Protein 4OUH (pdb70)

Radius of gyration: 27.99 Å; Cα contacts (8 Å, |Δi|>4): 1128; chains: 4; bounding box: 72×66×80 Å

Organism: Homo sapiens (NCBI:txid9606)

GO terms:
  GO:0048471 perinuclear region of cytoplasm (C, IDA)
  GO:0042803 protein homodimerization activity (F, IPI)
  GO:0046982 protein heterodimerization activity (F, IPI)
  GO:0070628 proteasome binding (F, IDA)
  GO:0005783 endoplasmic reticulum (C, IDA)
  GO:0005829 cytosol (C, IDA)
  GO:1901799 negative regulation of proteasomal protein catabolic process (P, IDA)
  GO:0006511 ubiquitin-dependent protein catabolic process (P, IDA)
  GO:0005829 cytosol (C, TAS)
  GO:0005515 protein binding (F, IPI)
  GO:0016020 membrane (C, HDA)

Sequence (591 aa):
SSPMAGLEVLFASAAPAITCRQDALVCFLHWEVVTHGYCGLGVGDQPGPNDKKSELLPAGWNNNKDLYVLRYEYKDGSRKLLVKAITVESSMILNVLEQVADLTLNLDDYIDAEHLGDFHRTYKNSEELRSRIVSGIITPIHEQWEKANSSPMAGLEVLFASAAPAITCRQDALVCFLHWEVVTHGYCGLGVGDQPGPNDKKSELLPAGWNNNKDLYVLRYEYKDGSRKLLVKAITVESSMILNVLEVADLTLNLDDYIDAEHLGDFHRTYKNSEELRSRIVSGIITPIHEQWEKANSSPMAGLEVLFASAAPAITCRQDALVCFLHWEVVTHGYCGLGVGDQPGPNDKKSELLPAGWNNNKDLYVLRYEYKDGSRKLLVKAITVESSMILNVLEVADLTLNLDDYIDAEHLGDFHRTYKNSEELRSRIVSGIITPIHEQWEKASPMAGLEVLFASAAPAITCRQDALVCFLHWEVVTHGYCGLGVGDQPGPNDKKSELLPAGWNNNKDLYVLRYEYKDGSRKLLVKAITVESSMILNVLEQVADLTLNLDDYIDAEHLGDFHRTYKNSEELRSRIVSGIITPIHEQWEKA

Structure (mmCIF, N/CA/C/O backbone):
data_4OUH
#
_entry.id   4OUH
#
_cell.length_a   58.830
_cell.length_b   97.670
_cell.length_c   108.220
_cell.angle_alpha   90.000
_cell.angle_beta   90.000
_cell.angle_gamma   90.000
#
_symmetry.space_group_name_H-M   'P 21 21 21'
#
loop_
_entity.id
_entity.type
_entity.pdbx_description
1 polymer 'Proteasome inhibitor PI31 subunit'
2 water water
#
loop_
_atom_site.group_PDB
_atom_site.id
_atom_site.type_symbol
_atom_site.label_atom_id
_atom_site.label_alt_id
_atom_site.label_comp_id
_atom_site.label_asym_id
_atom_site.label_entity_id
_atom_site.label_seq_id
_atom_site.pdbx_PDB_ins_code
_atom_site.Cartn_x
_atom_site.Cartn_y
_atom_site.Cartn_z
_atom_site.occupancy
_atom_site.B_iso_or_equiv
_atom_site.auth_seq_id
_atom_site.auth_comp_id
_atom_site.auth_asym_id
_atom_site.auth_atom_id
_atom_site.pdbx_PDB_model_num
ATOM 1 N N . SER A 1 3 ? 8.479 -5.916 113.221 1.00 51.17 -2 SER A N 1
ATOM 2 C CA . SER A 1 3 ? 7.137 -5.924 113.781 1.00 53.85 -2 SER A CA 1
ATOM 3 C C . SER A 1 3 ? 6.342 -4.783 113.189 1.00 46.04 -2 SER A C 1
ATOM 4 O O . SER A 1 3 ? 5.349 -4.998 112.500 1.00 47.41 -2 SER A O 1
ATOM 7 N N . SER A 1 4 ? 6.782 -3.565 113.483 1.00 39.67 -1 SER A N 1
ATOM 8 C CA . SER A 1 4 ? 6.057 -2.387 113.052 1.00 35.17 -1 SER A CA 1
ATOM 9 C C . SER A 1 4 ? 6.221 -2.245 111.547 1.00 30.73 -1 SER A C 1
ATOM 10 O O . SER A 1 4 ? 7.211 -2.705 110.991 1.00 22.68 -1 SER A O 1
ATOM 13 N N . PRO A 1 5 ? 5.244 -1.627 110.871 1.00 32.92 0 PRO A N 1
ATOM 14 C CA . PRO A 1 5 ? 5.440 -1.476 109.427 1.00 26.78 0 PRO A CA 1
ATOM 15 C C . PRO A 1 5 ? 6.269 -0.261 109.060 1.00 25.73 0 PRO A C 1
ATOM 16 O O . PRO A 1 5 ? 7.042 0.278 109.867 1.00 49.27 0 PRO A O 1
ATOM 20 N N . MET A 1 6 ? 6.149 0.105 107.792 1.00 20.20 1 MET A N 1
ATOM 21 C CA . MET A 1 6 ? 6.648 1.369 107.308 1.00 20.85 1 MET A CA 1
ATOM 22 C C . MET A 1 6 ? 5.489 2.187 106.753 1.00 19.04 1 MET A C 1
ATOM 23 O O . MET A 1 6 ? 5.688 3.107 105.958 1.00 15.45 1 MET A O 1
ATOM 28 N N . ALA A 1 7 ? 4.280 1.842 107.197 1.00 20.45 2 ALA A N 1
ATOM 29 C CA . ALA A 1 7 ? 3.089 2.611 106.877 1.00 13.66 2 ALA A CA 1
ATOM 30 C C . ALA A 1 7 ? 3.317 4.044 107.312 1.00 7.66 2 ALA A C 1
ATOM 31 O O . ALA A 1 7 ? 3.621 4.315 108.480 1.00 10.76 2 ALA A O 1
ATOM 33 N N . GLY A 1 8 ? 3.189 4.956 106.358 1.00 10.42 3 GLY A N 1
ATOM 34 C CA . GLY A 1 8 ? 3.452 6.356 106.608 1.00 10.25 3 GLY A CA 1
ATOM 35 C C . GLY A 1 8 ? 4.626 6.862 105.793 1.00 11.08 3 GLY A C 1
ATOM 36 O O . GLY A 1 8 ? 4.776 8.068 105.613 1.00 13.07 3 GLY A O 1
ATOM 37 N N . LEU A 1 9 ? 5.462 5.948 105.303 1.00 12.05 4 LEU A N 1
ATOM 38 C CA . LEU A 1 9 ? 6.624 6.345 104.503 1.00 13.42 4 LEU A CA 1
ATOM 39 C C . LEU A 1 9 ? 6.190 7.127 103.269 1.00 10.51 4 LEU A C 1
ATOM 40 O O . LEU A 1 9 ? 6.789 8.149 102.928 1.00 7.91 4 LEU A O 1
ATOM 45 N N . GLU A 1 10 ? 5.137 6.657 102.608 1.00 7.02 5 GLU A N 1
ATOM 46 C CA . GLU A 1 10 ? 4.643 7.337 101.415 1.00 9.97 5 GLU A CA 1
ATOM 47 C C . GLU A 1 10 ? 4.170 8.750 101.739 1.00 7.11 5 GLU A C 1
ATOM 48 O O . GLU A 1 10 ? 4.388 9.685 100.966 1.00 8.61 5 GLU A O 1
ATOM 54 N N . VAL A 1 11 ? 3.514 8.897 102.885 1.00 11.21 6 VAL A N 1
ATOM 55 C CA . VAL A 1 11 ? 3.008 10.193 103.317 1.00 11.33 6 VAL A CA 1
ATOM 56 C C . VAL A 1 11 ? 4.171 11.100 103.705 1.00 7.60 6 VAL A C 1
ATOM 57 O O . VAL A 1 11 ? 4.196 12.281 103.348 1.00 8.58 6 VAL A O 1
ATOM 61 N N . LEU A 1 12 ? 5.132 10.538 104.433 1.00 10.93 7 LEU A N 1
ATOM 62 C CA . LEU A 1 12 ? 6.340 11.270 104.809 1.00 10.08 7 LEU A CA 1
ATOM 63 C C . LEU A 1 12 ? 7.073 11.770 103.569 1.00 12.81 7 LEU A C 1
ATOM 64 O O . LEU A 1 12 ? 7.429 12.946 103.480 1.00 15.69 7 LEU A O 1
ATOM 69 N N . PHE A 1 13 ? 7.288 10.867 102.615 1.00 15.06 8 PHE A N 1
ATOM 70 C CA . PHE A 1 13 ? 8.011 11.186 101.386 1.00 14.84 8 PHE A CA 1
ATOM 71 C C . PHE A 1 13 ? 7.330 12.322 100.629 1.00 18.21 8 PHE A C 1
ATOM 72 O O . PHE A 1 13 ? 7.992 13.233 100.124 1.00 12.97 8 PHE A O 1
ATOM 80 N N . ALA A 1 14 ? 6.004 12.267 100.558 1.00 9.83 9 ALA A N 1
ATOM 81 C CA . ALA A 1 14 ? 5.234 13.334 99.932 1.00 16.72 9 ALA A CA 1
ATOM 82 C C . ALA A 1 14 ? 5.415 14.639 100.703 1.00 14.47 9 ALA A C 1
ATOM 83 O O . ALA A 1 14 ? 5.561 15.707 100.108 1.00 15.85 9 ALA A O 1
ATOM 85 N N . SER A 1 15 ? 5.423 14.545 102.031 1.00 17.07 10 SER A N 1
ATOM 86 C CA . SER A 1 15 ? 5.558 15.724 102.886 1.00 24.60 10 SER A CA 1
ATOM 87 C C . SER A 1 15 ? 6.922 16.389 102.734 1.00 22.25 10 SER A C 1
ATOM 88 O O . SER A 1 15 ? 7.089 17.563 103.070 1.00 25.79 10 SER A O 1
ATOM 91 N N . ALA A 1 16 ? 7.895 15.638 102.225 1.00 19.16 11 ALA A N 1
ATOM 92 C CA . ALA A 1 16 ? 9.273 16.117 102.160 1.00 28.06 11 ALA A CA 1
ATOM 93 C C . ALA A 1 16 ? 9.849 16.147 100.743 1.00 27.84 11 ALA A C 1
ATOM 94 O O . ALA A 1 16 ? 11.027 16.451 100.559 1.00 23.41 11 ALA A O 1
ATOM 96 N N . ALA A 1 17 ? 9.020 15.834 99.751 1.00 25.22 12 ALA A N 1
ATOM 97 C CA . ALA A 1 17 ? 9.456 15.788 98.352 1.00 22.31 12 ALA A CA 1
ATOM 98 C C . ALA A 1 17 ? 10.261 17.005 97.845 1.00 22.97 12 ALA A C 1
ATOM 99 O O . ALA A 1 17 ? 11.261 16.822 97.151 1.00 21.32 12 ALA A O 1
ATOM 101 N N . PRO A 1 18 ? 9.832 18.242 98.175 1.00 17.84 13 PRO A N 1
ATOM 102 C CA . PRO A 1 18 ? 10.652 19.387 97.750 1.00 21.53 13 PRO A CA 1
ATOM 103 C C . PRO A 1 18 ? 12.035 19.398 98.402 1.00 20.67 13 PRO A C 1
ATOM 104 O O . PRO A 1 18 ? 12.995 19.882 97.805 1.00 29.42 13 PRO A O 1
ATOM 108 N N . ALA A 1 19 ? 12.127 18.870 99.618 1.00 16.08 14 ALA A N 1
ATOM 109 C CA . ALA A 1 19 ? 13.393 18.815 100.343 1.00 19.73 14 ALA A CA 1
ATOM 110 C C . ALA A 1 19 ? 14.326 17.734 99.800 1.00 20.53 14 ALA A C 1
ATOM 111 O O . ALA A 1 19 ? 15.534 17.762 100.047 1.00 26.21 14 ALA A O 1
ATOM 113 N N . ILE A 1 20 ? 13.760 16.780 99.066 1.00 16.15 15 ILE A N 1
ATOM 114 C CA . ILE A 1 20 ? 14.531 15.654 98.541 1.00 14.18 15 ILE A CA 1
ATOM 115 C C . ILE A 1 20 ? 15.106 15.954 97.155 1.00 20.05 15 ILE A C 1
ATOM 116 O O . ILE A 1 20 ? 14.403 15.886 96.147 1.00 24.15 15 ILE A O 1
ATOM 121 N N . THR A 1 21 ? 16.395 16.288 97.120 1.00 14.85 16 THR A N 1
ATOM 122 C CA . THR A 1 21 ? 17.047 16.723 95.887 1.00 17.80 16 THR A CA 1
ATOM 123 C C . THR A 1 21 ? 18.202 15.806 95.487 1.00 22.72 16 THR A C 1
ATOM 124 O O . THR A 1 21 ? 18.757 15.929 94.394 1.00 20.43 16 THR A O 1
ATOM 128 N N . CYS A 1 22 ? 18.567 14.889 96.375 1.00 14.49 17 CYS A N 1
ATOM 129 C CA . CYS A 1 22 ? 19.623 13.931 96.067 1.00 14.80 17 CYS A CA 1
ATOM 130 C C . CYS A 1 22 ? 19.331 12.577 96.700 1.00 15.16 17 CYS A C 1
ATOM 131 O O . CYS A 1 22 ? 18.409 12.446 97.508 1.00 11.07 17 CYS A O 1
ATOM 134 N N . ARG A 1 23 ? 20.119 11.573 96.323 1.00 10.21 18 ARG A N 1
ATOM 135 C CA . ARG A 1 23 ? 19.918 10.212 96.807 1.00 11.41 18 ARG A CA 1
ATOM 136 C C . ARG A 1 23 ? 20.021 10.134 98.325 1.00 10.21 18 ARG A C 1
ATOM 137 O O . ARG A 1 23 ? 19.279 9.388 98.962 1.00 7.94 18 ARG A O 1
ATOM 145 N N . GLN A 1 24 ? 20.944 10.906 98.898 1.00 10.74 19 GLN A N 1
ATOM 146 C CA . GLN A 1 24 ? 21.147 10.906 100.345 1.00 13.20 19 GLN A CA 1
ATOM 147 C C . GLN A 1 24 ? 19.889 11.353 101.090 1.00 5.75 19 GLN A C 1
ATOM 148 O O . GLN A 1 24 ? 19.548 10.794 102.135 1.00 9.70 19 GLN A O 1
ATOM 154 N N . ASP A 1 25 ? 19.212 12.367 100.553 1.00 11.84 20 ASP A N 1
ATOM 155 C CA . ASP A 1 25 ? 17.972 12.865 101.145 1.00 11.49 20 ASP A CA 1
ATOM 156 C C . ASP A 1 25 ? 16.927 11.756 101.217 1.00 5.86 20 ASP A C 1
ATOM 157 O O . ASP A 1 25 ? 16.220 11.610 102.215 1.00 7.30 20 ASP A O 1
ATOM 162 N N . ALA A 1 26 ? 16.833 10.975 100.146 1.00 6.92 21 ALA A N 1
ATOM 163 C CA . ALA A 1 26 ? 15.860 9.896 100.083 1.00 11.18 21 ALA A CA 1
ATOM 164 C C . ALA A 1 26 ? 16.202 8.782 101.067 1.00 9.17 21 ALA A C 1
ATOM 165 O O . ALA A 1 26 ? 15.313 8.198 101.683 1.00 8.77 21 ALA A O 1
ATOM 167 N N . LEU A 1 27 ? 17.491 8.484 101.216 1.00 7.09 22 LEU A N 1
ATOM 168 C CA . LEU A 1 27 ? 17.912 7.434 102.145 1.00 6.49 22 LEU A CA 1
ATOM 169 C C . LEU A 1 27 ? 17.657 7.853 103.595 1.00 8.84 22 LEU A C 1
ATOM 170 O O . LEU A 1 27 ? 17.177 7.057 104.408 1.00 9.93 22 LEU A O 1
ATOM 175 N N . VAL A 1 28 ? 17.969 9.108 103.910 1.00 7.85 23 VAL A N 1
ATOM 176 C CA . VAL A 1 28 ? 17.766 9.637 105.256 1.00 7.14 23 VAL A CA 1
ATOM 177 C C . VAL A 1 28 ? 16.278 9.719 105.594 1.00 7.82 23 VAL A C 1
ATOM 178 O O . VAL A 1 28 ? 15.872 9.476 106.731 1.00 8.99 23 VAL A O 1
ATOM 182 N N . CYS A 1 29 ? 15.467 10.047 104.595 1.00 7.72 24 CYS A N 1
ATOM 183 C CA . CYS A 1 29 ? 14.018 10.061 104.761 1.00 9.85 24 CYS A CA 1
ATOM 184 C C . CYS A 1 29 ? 13.519 8.672 105.161 1.00 12.82 24 CYS A C 1
ATOM 185 O O . CYS A 1 29 ? 12.697 8.530 106.068 1.00 10.99 24 CYS A O 1
ATOM 188 N N . PHE A 1 30 ? 14.032 7.652 104.479 1.00 6.05 25 PHE A N 1
ATOM 189 C CA . PHE A 1 30 ? 13.690 6.264 104.771 1.00 10.40 25 PHE A CA 1
ATOM 190 C C . PHE A 1 30 ? 14.130 5.911 106.188 1.00 5.68 25 PHE A C 1
ATOM 191 O O . PHE A 1 30 ? 13.376 5.303 106.951 1.00 10.03 25 PHE A O 1
ATOM 199 N N . LEU A 1 31 ? 15.354 6.298 106.533 1.00 6.76 26 LEU A N 1
ATOM 200 C CA . LEU A 1 31 ? 15.919 6.015 107.851 1.00 7.72 26 LEU A CA 1
ATOM 201 C C . LEU A 1 31 ? 15.106 6.679 108.959 1.00 10.17 26 LEU A C 1
ATOM 202 O O . LEU A 1 31 ? 14.838 6.075 110.002 1.00 11.51 26 LEU A O 1
ATOM 207 N N . HIS A 1 32 ? 14.725 7.931 108.725 1.00 7.19 27 HIS A N 1
ATOM 208 C CA . HIS A 1 32 ? 13.907 8.680 109.672 1.00 7.40 27 HIS A CA 1
ATOM 209 C C . HIS A 1 32 ? 12.629 7.932 110.029 1.00 7.17 27 HIS A C 1
ATOM 210 O O . HIS A 1 32 ? 12.237 7.872 111.196 1.00 11.80 27 HIS A O 1
ATOM 217 N N . TRP A 1 33 ? 11.968 7.362 109.028 1.00 10.39 28 TRP A N 1
ATOM 218 C CA . TRP A 1 33 ? 10.702 6.686 109.289 1.00 7.89 28 TRP A CA 1
ATOM 219 C C . TRP A 1 33 ? 10.894 5.336 109.975 1.00 11.76 28 TRP A C 1
ATOM 220 O O . TRP A 1 33 ? 10.044 4.902 110.757 1.00 11.12 28 TRP A O 1
ATOM 231 N N . GLU A 1 34 ? 12.009 4.672 109.688 1.00 8.32 29 GLU A N 1
ATOM 232 C CA . GLU A 1 34 ? 12.360 3.462 110.419 1.00 8.59 29 GLU A CA 1
ATOM 233 C C . GLU A 1 34 ? 12.499 3.769 111.906 1.00 12.01 29 GLU A C 1
ATOM 234 O O . GLU A 1 34 ? 12.056 2.998 112.761 1.00 12.15 29 GLU A O 1
ATOM 240 N N . VAL A 1 35 ? 13.118 4.906 112.205 1.00 7.70 30 VAL A N 1
ATOM 241 C CA . VAL A 1 35 ? 13.315 5.332 113.585 1.00 5.22 30 VAL A CA 1
ATOM 242 C C . VAL A 1 35 ? 11.986 5.695 114.254 1.00 17.13 30 VAL A C 1
ATOM 243 O O . VAL A 1 35 ? 11.695 5.237 115.361 1.00 16.83 30 VAL A O 1
ATOM 247 N N . VAL A 1 36 ? 11.176 6.503 113.575 1.00 11.76 31 VAL A N 1
ATOM 248 C CA . VAL A 1 36 ? 9.875 6.908 114.116 1.00 14.73 31 VAL A CA 1
ATOM 249 C C . VAL A 1 36 ? 8.929 5.720 114.336 1.00 14.95 31 VAL A C 1
ATOM 250 O O . VAL A 1 36 ? 8.240 5.650 115.356 1.00 11.66 31 VAL A O 1
ATOM 254 N N . THR A 1 37 ? 8.905 4.778 113.395 1.00 13.30 32 THR A N 1
ATOM 255 C CA . THR A 1 37 ? 8.014 3.625 113.520 1.00 14.79 32 THR A CA 1
ATOM 256 C C . THR A 1 37 ? 8.458 2.668 114.619 1.00 22.37 32 THR A C 1
ATOM 257 O O . THR A 1 37 ? 7.712 1.765 115.005 1.00 19.91 32 THR A O 1
ATOM 261 N N . HIS A 1 38 ? 9.672 2.863 115.120 1.00 18.58 33 HIS A N 1
ATOM 262 C CA . HIS A 1 38 ? 10.161 2.057 116.229 1.00 19.74 33 HIS A CA 1
ATOM 263 C C . HIS A 1 38 ? 10.134 2.827 117.546 1.00 24.11 33 HIS A C 1
ATOM 264 O O . HIS A 1 38 ? 10.929 2.569 118.448 1.00 25.35 33 HIS A O 1
ATOM 271 N N . GLY A 1 39 ? 9.212 3.781 117.641 1.00 21.20 34 GLY A N 1
ATOM 272 C CA . GLY A 1 39 ? 8.885 4.401 118.912 1.00 18.94 34 GLY A CA 1
ATOM 273 C C . GLY A 1 39 ? 9.503 5.753 119.210 1.00 23.78 34 GLY A C 1
ATOM 274 O O . GLY A 1 39 ? 9.294 6.301 120.292 1.00 23.98 34 GLY A O 1
ATOM 275 N N . TYR A 1 40 ? 10.258 6.302 118.265 1.00 17.42 35 TYR A N 1
ATOM 276 C CA . TYR A 1 40 ? 10.920 7.581 118.495 1.00 21.94 35 TYR A CA 1
ATOM 277 C C . TYR A 1 40 ? 10.190 8.755 117.851 1.00 21.22 35 TYR A C 1
ATOM 278 O O . TYR A 1 40 ? 9.407 8.580 116.919 1.00 22.05 35 TYR A O 1
ATOM 287 N N . CYS A 1 41 ? 10.448 9.950 118.374 1.00 19.51 36 CYS A N 1
ATOM 288 C CA . CYS A 1 41 ? 9.999 11.187 117.754 1.00 19.34 36 CYS A CA 1
ATOM 289 C C . CYS A 1 41 ? 11.233 12.000 117.401 1.00 18.88 36 CYS A C 1
ATOM 290 O O . CYS A 1 41 ? 12.226 11.971 118.125 1.00 19.86 36 CYS A O 1
ATOM 293 N N . GLY A 1 42 ? 11.178 12.716 116.286 1.00 15.64 37 GLY A N 1
ATOM 294 C CA . GLY A 1 42 ? 12.252 13.622 115.931 1.00 12.69 37 GLY A CA 1
ATOM 295 C C . GLY A 1 42 ? 12.199 14.851 116.817 1.00 19.65 37 GLY A C 1
ATOM 296 O O . GLY A 1 42 ? 11.113 15.329 117.154 1.00 13.17 37 GLY A O 1
ATOM 297 N N . LEU A 1 43 ? 13.368 15.353 117.204 1.00 14.39 38 LEU A N 1
ATOM 298 C CA . LEU A 1 43 ? 13.461 16.547 118.038 1.00 19.80 38 LEU A CA 1
ATOM 299 C C . LEU A 1 43 ? 13.960 17.729 117.226 1.00 21.84 38 LEU A C 1
ATOM 300 O O . LEU A 1 43 ? 13.368 18.807 117.251 1.00 23.81 38 LEU A O 1
ATOM 305 N N . GLY A 1 44 ? 15.062 17.519 116.511 1.00 14.14 39 GLY A N 1
ATOM 306 C CA . GLY A 1 44 ? 15.680 18.576 115.733 1.00 13.49 39 GLY A CA 1
ATOM 307 C C . GLY A 1 44 ? 16.964 18.115 115.070 1.00 15.35 39 GLY A C 1
ATOM 308 O O . GLY A 1 44 ? 17.219 16.918 114.958 1.00 13.35 39 GLY A O 1
ATOM 309 N N . VAL A 1 45 ? 17.779 19.071 114.637 1.00 12.58 40 VAL A N 1
ATOM 310 C CA . VAL A 1 45 ? 18.992 18.763 113.889 1.00 18.24 40 VAL A CA 1
ATOM 311 C C . VAL A 1 45 ? 20.235 19.237 114.638 1.00 19.66 40 VAL A C 1
ATOM 312 O O . VAL A 1 45 ? 20.135 20.007 115.593 1.00 16.35 40 VAL A O 1
ATOM 316 N N . GLY A 1 46 ? 21.402 18.776 114.202 1.00 18.56 41 GLY A N 1
ATOM 317 C CA . GLY A 1 46 ? 22.656 19.166 114.826 1.00 20.48 41 GLY A CA 1
ATOM 318 C C . GLY A 1 46 ? 22.924 18.452 116.138 1.00 23.41 41 GLY A C 1
ATOM 319 O O . GLY A 1 46 ? 22.069 17.719 116.641 1.00 19.00 41 GLY A O 1
ATOM 320 N N . ASP A 1 47 ? 24.117 18.667 116.692 1.00 18.09 42 ASP A N 1
ATOM 321 C CA . ASP A 1 47 ? 24.526 18.026 117.939 1.00 26.85 42 ASP A CA 1
ATOM 322 C C . ASP A 1 47 ? 23.839 18.655 119.142 1.00 30.14 42 ASP A C 1
ATOM 323 O O . ASP A 1 47 ? 23.614 17.999 120.160 1.00 34.37 42 ASP A O 1
ATOM 328 N N . GLN A 1 48 ? 23.516 19.936 119.017 1.00 30.67 43 GLN A N 1
ATOM 329 C CA . GLN A 1 48 ? 23.079 20.734 120.154 1.00 37.50 43 GLN A CA 1
ATOM 330 C C . GLN A 1 48 ? 21.564 20.870 120.253 1.00 26.96 43 GLN A C 1
ATOM 331 O O . GLN A 1 48 ? 20.922 21.384 119.339 1.00 29.69 43 GLN A O 1
ATOM 337 N N . PRO A 1 49 ? 20.985 20.400 121.368 1.00 29.62 44 PRO A N 1
ATOM 338 C CA . PRO A 1 49 ? 19.576 20.707 121.625 1.00 27.22 44 PRO A CA 1
ATOM 339 C C . PRO A 1 49 ? 19.408 22.212 121.794 1.00 30.43 44 PRO A C 1
ATOM 340 O O . PRO A 1 49 ? 20.285 22.864 122.360 1.00 25.45 44 PRO A O 1
ATOM 344 N N . GLY A 1 50 ? 18.308 22.757 121.287 1.00 30.08 45 GLY A N 1
ATOM 345 C CA . GLY A 1 50 ? 18.052 24.181 121.383 1.00 31.81 45 GLY A CA 1
ATOM 346 C C . GLY A 1 50 ? 16.567 24.483 121.368 1.00 29.19 45 GLY A C 1
ATOM 347 O O . GLY A 1 50 ? 15.755 23.585 121.151 1.00 25.01 45 GLY A O 1
ATOM 348 N N . PRO A 1 51 ? 16.201 25.756 121.592 1.00 27.98 46 PRO A N 1
ATOM 349 C CA . PRO A 1 51 ? 14.800 26.198 121.660 1.00 25.89 46 PRO A CA 1
ATOM 350 C C . PRO A 1 51 ? 13.997 25.977 120.373 1.00 22.16 46 PRO A C 1
ATOM 351 O O . PRO A 1 51 ? 12.779 26.168 120.381 1.00 21.44 46 PRO A O 1
ATOM 355 N N . ASN A 1 52 ? 14.659 25.583 119.288 1.00 21.08 47 ASN A N 1
ATOM 356 C CA . ASN A 1 52 ? 13.950 25.272 118.047 1.00 24.62 47 ASN A CA 1
ATOM 357 C C . ASN A 1 52 ? 13.615 23.788 117.922 1.00 19.88 47 ASN A C 1
ATOM 358 O O . ASN A 1 52 ? 13.042 23.349 116.925 1.00 24.29 47 ASN A O 1
ATOM 363 N N . ASP A 1 53 ? 13.981 23.019 118.941 1.00 17.93 48 ASP A N 1
ATOM 364 C CA . ASP A 1 53 ? 13.621 21.611 118.991 1.00 14.64 48 ASP A CA 1
ATOM 365 C C . ASP A 1 53 ? 12.116 21.475 119.152 1.00 18.86 48 ASP A C 1
ATOM 366 O O . ASP A 1 53 ? 11.487 22.234 119.889 1.00 16.17 48 ASP A O 1
ATOM 371 N N . LYS A 1 54 ? 11.542 20.508 118.447 1.00 17.63 49 LYS A N 1
ATOM 372 C CA . LYS A 1 54 ? 10.112 20.246 118.516 1.00 21.13 49 LYS A CA 1
ATOM 373 C C . LYS A 1 54 ? 9.869 18.759 118.317 1.00 22.62 49 LYS A C 1
ATOM 374 O O . LYS A 1 54 ? 10.310 18.177 117.326 1.00 23.14 49 LYS A O 1
ATOM 380 N N . LYS A 1 55 ? 9.177 18.143 119.266 1.00 16.62 50 LYS A N 1
ATOM 381 C CA . LYS A 1 55 ? 8.897 16.715 119.200 1.00 18.40 50 LYS A CA 1
ATOM 382 C C . LYS A 1 55 ? 7.851 16.435 118.123 1.00 19.80 50 LYS A C 1
ATOM 383 O O . LYS A 1 55 ? 6.709 16.877 118.234 1.00 16.90 50 LYS A O 1
ATOM 389 N N . SER A 1 56 ? 8.241 15.700 117.083 1.00 15.91 51 SER A N 1
ATOM 390 C CA . SER A 1 56 ? 7.360 15.487 115.931 1.00 14.51 51 SER A CA 1
ATOM 391 C C . SER A 1 56 ? 7.755 14.265 115.101 1.00 15.36 51 SER A C 1
ATOM 392 O O . SER A 1 56 ? 8.908 13.836 115.125 1.00 16.47 51 SER A O 1
ATOM 395 N N . GLU A 1 57 ? 6.788 13.712 114.369 1.00 12.04 52 GLU A N 1
ATOM 396 C CA . GLU A 1 57 ? 7.042 12.612 113.441 1.00 9.85 52 GLU A CA 1
ATOM 397 C C . GLU A 1 57 ? 7.646 13.156 112.158 1.00 13.40 52 GLU A C 1
ATOM 398 O O . GLU A 1 57 ? 8.270 12.428 111.385 1.00 10.80 52 GLU A O 1
ATOM 404 N N . LEU A 1 58 ? 7.425 14.442 111.917 1.00 10.37 53 LEU A N 1
ATOM 405 C CA . LEU A 1 58 ? 7.874 15.064 110.681 1.00 14.59 53 LEU A CA 1
ATOM 406 C C . LEU A 1 58 ? 9.388 15.230 110.681 1.00 15.45 53 LEU A C 1
ATOM 407 O O . LEU A 1 58 ? 10.015 15.276 111.739 1.00 11.63 53 LEU A O 1
ATOM 412 N N . LEU A 1 59 ? 9.972 15.297 109.489 1.00 13.50 54 LEU A N 1
ATOM 413 C CA . LEU A 1 59 ? 11.388 15.608 109.358 1.00 13.11 54 LEU A CA 1
ATOM 414 C C . LEU A 1 59 ? 11.602 17.028 109.867 1.00 16.31 54 LEU A C 1
ATOM 415 O O . LEU A 1 59 ? 10.881 17.942 109.474 1.00 15.00 54 LEU A O 1
ATOM 420 N N . PRO A 1 60 ? 12.577 17.212 110.770 1.00 13.19 55 PRO A N 1
ATOM 421 C CA . PRO A 1 60 ? 12.792 18.528 111.382 1.00 15.68 55 PRO A CA 1
ATOM 422 C C . PRO A 1 60 ? 13.299 19.548 110.368 1.00 18.73 55 PRO A C 1
ATOM 423 O O . PRO A 1 60 ? 13.998 19.162 109.430 1.00 12.11 55 PRO A O 1
ATOM 427 N N . ALA A 1 61 ? 12.947 20.821 110.540 1.00 16.70 56 ALA A N 1
ATOM 428 C CA . ALA A 1 61 ? 13.419 21.860 109.627 1.00 15.08 56 ALA A CA 1
ATOM 429 C C . ALA A 1 61 ? 14.942 21.852 109.552 1.00 11.30 56 ALA A C 1
ATOM 430 O O . ALA A 1 61 ? 15.620 21.747 110.576 1.00 12.10 56 ALA A O 1
ATOM 432 N N . GLY A 1 62 ? 15.476 21.940 108.338 1.00 10.70 57 GLY A N 1
ATOM 433 C CA . GLY A 1 62 ? 16.916 21.968 108.141 1.00 12.14 57 GLY A CA 1
ATOM 434 C C . GLY A 1 62 ? 17.567 20.600 108.019 1.00 8.85 57 GLY A C 1
ATOM 435 O O . GLY A 1 62 ? 18.793 20.499 107.927 1.00 9.46 57 GLY A O 1
ATOM 436 N N . TRP A 1 63 ? 16.758 19.545 108.001 1.00 9.99 58 TRP A N 1
ATOM 437 C CA . TRP A 1 63 ? 17.291 18.180 107.989 1.00 12.93 58 TRP A CA 1
ATOM 438 C C . TRP A 1 63 ? 18.136 17.887 106.756 1.00 13.64 58 TRP A C 1
ATOM 439 O O . TRP A 1 63 ? 19.053 17.063 106.801 1.00 10.29 58 TRP A O 1
ATOM 450 N N . ASN A 1 64 ? 17.83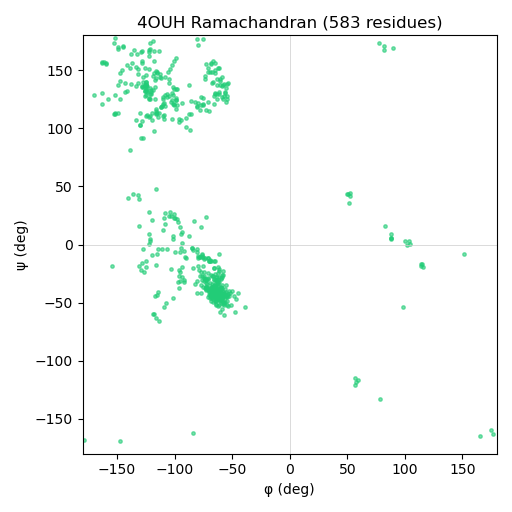4 18.578 105.663 1.00 8.11 59 ASN A N 1
ATOM 451 C CA . ASN A 1 64 ? 18.436 18.280 104.370 1.00 13.95 59 ASN A CA 1
ATOM 452 C C . ASN A 1 64 ? 19.418 19.341 103.885 1.00 11.22 59 ASN A C 1
ATOM 453 O O . ASN A 1 64 ? 19.821 19.327 102.722 1.00 13.97 59 ASN A O 1
ATOM 458 N N . ASN A 1 65 ? 19.804 20.260 104.764 1.00 10.11 60 ASN A N 1
ATOM 459 C CA . ASN A 1 65 ? 20.680 21.360 104.360 1.00 10.25 60 ASN A CA 1
ATOM 460 C C . ASN A 1 65 ? 22.117 20.952 104.015 1.00 16.86 60 ASN A C 1
ATOM 461 O O . ASN A 1 65 ? 22.747 21.562 103.150 1.00 17.84 60 ASN A O 1
ATOM 466 N N . ASN A 1 66 ? 22.636 19.935 104.698 1.00 14.95 61 ASN A N 1
ATOM 467 C CA . ASN A 1 66 ? 23.982 19.434 104.427 1.00 9.32 61 ASN A CA 1
ATOM 468 C C . ASN A 1 66 ? 23.904 18.051 103.782 1.00 13.43 61 ASN A C 1
ATOM 469 O O . ASN A 1 66 ? 23.515 17.077 104.429 1.00 14.03 61 ASN A O 1
ATOM 474 N N . LYS A 1 67 ? 24.270 17.970 102.507 1.00 9.22 62 LYS A N 1
ATOM 475 C CA . LYS A 1 67 ? 24.163 16.717 101.761 1.00 12.18 62 LYS A CA 1
ATOM 476 C C . LYS A 1 67 ? 25.301 15.756 102.098 1.00 17.46 62 LYS A C 1
ATOM 477 O O . LYS A 1 67 ? 25.272 14.588 101.709 1.00 17.94 62 LYS A O 1
ATOM 483 N N . ASP A 1 68 ? 26.302 16.256 102.820 1.00 16.55 63 ASP A N 1
ATOM 484 C CA . ASP A 1 68 ? 27.478 15.461 103.167 1.00 16.76 63 ASP A CA 1
ATOM 485 C C . ASP A 1 68 ? 27.365 14.845 104.559 1.00 12.10 63 ASP A C 1
ATOM 486 O O . ASP A 1 68 ? 27.960 13.805 104.841 1.00 11.09 63 ASP A O 1
ATOM 491 N N . LEU A 1 69 ? 26.605 15.500 105.429 1.00 11.74 64 LEU A N 1
ATOM 492 C CA . LEU A 1 69 ? 26.486 15.074 106.818 1.00 12.33 64 LEU A CA 1
ATOM 493 C C . LEU A 1 69 ? 25.120 15.428 107.387 1.00 13.63 64 LEU A C 1
ATOM 494 O O . LEU A 1 69 ? 24.795 16.607 107.559 1.00 9.24 64 LEU A O 1
ATOM 499 N N . TYR A 1 70 ? 24.328 14.402 107.685 1.00 8.30 65 TYR A N 1
ATOM 500 C CA . TYR A 1 70 ? 23.014 14.590 108.289 1.00 9.62 65 TYR A CA 1
ATOM 501 C C . TYR A 1 70 ? 23.103 14.284 109.773 1.00 12.93 65 TYR A C 1
ATOM 502 O O . TYR A 1 70 ? 23.539 13.202 110.161 1.00 13.11 65 TYR A O 1
ATOM 511 N N . VAL A 1 71 ? 22.705 15.240 110.606 1.00 11.31 66 VAL A N 1
ATOM 512 C CA . VAL A 1 71 ? 22.722 15.036 112.050 1.00 10.78 66 VAL A CA 1
ATOM 513 C C . VAL A 1 71 ? 21.328 15.278 112.614 1.00 10.11 66 VAL A C 1
ATOM 514 O O . VAL A 1 71 ? 20.840 16.407 112.609 1.00 13.29 66 VAL A O 1
ATOM 518 N N . LEU A 1 72 ? 20.686 14.213 113.088 1.00 7.87 67 LEU A N 1
ATOM 519 C CA . LEU A 1 72 ? 19.306 14.295 113.561 1.00 12.66 67 LEU A CA 1
ATOM 520 C C . LEU A 1 72 ? 19.192 13.771 114.985 1.00 15.70 67 LEU A C 1
ATOM 521 O O . LEU A 1 72 ? 19.823 12.777 115.340 1.00 14.04 67 LEU A O 1
ATOM 526 N N . ARG A 1 73 ? 18.393 14.446 115.803 1.00 9.81 68 ARG A N 1
ATOM 527 C CA . ARG A 1 73 ? 18.204 14.025 117.185 1.00 12.84 68 ARG A CA 1
ATOM 528 C C . ARG A 1 73 ? 16.787 13.519 117.414 1.00 19.87 68 ARG A C 1
ATOM 529 O O . ARG A 1 73 ? 15.827 14.033 116.838 1.00 12.50 68 ARG A O 1
ATOM 537 N N . TYR A 1 74 ? 16.665 12.497 118.250 1.00 14.98 69 TYR A N 1
ATOM 538 C CA . TYR A 1 74 ? 15.366 11.907 118.531 1.00 16.81 69 TYR A CA 1
ATOM 539 C C . TYR A 1 74 ? 15.164 11.747 120.026 1.00 23.72 69 TYR A C 1
ATOM 540 O O . TYR A 1 74 ? 16.122 11.601 120.787 1.00 18.92 69 TYR A O 1
ATOM 549 N N . GLU A 1 75 ? 13.907 11.798 120.441 1.00 23.53 70 GLU A N 1
ATOM 550 C CA . GLU A 1 75 ? 13.548 11.485 121.811 1.00 23.40 70 GLU A CA 1
ATOM 551 C C . GLU A 1 75 ? 12.492 10.397 121.767 1.00 30.15 70 GLU A C 1
ATOM 552 O O . GLU A 1 75 ? 11.603 10.430 120.913 1.00 20.48 70 GLU A O 1
ATOM 558 N N . TYR A 1 76 ? 12.599 9.417 122.659 1.00 31.20 71 TYR A N 1
ATOM 559 C CA . TYR A 1 76 ? 11.595 8.362 122.721 1.00 36.46 71 TYR A CA 1
ATOM 560 C C . TYR A 1 76 ? 10.233 8.998 122.998 1.00 40.84 71 TYR A C 1
ATOM 561 O O . TYR A 1 76 ? 10.124 9.911 123.820 1.00 36.95 71 TYR A O 1
ATOM 570 N N . LYS A 1 77 ? 9.213 8.537 122.275 1.00 45.62 72 LYS A N 1
ATOM 571 C CA . LYS A 1 77 ? 7.844 9.029 122.431 1.00 52.58 72 LYS A CA 1
ATOM 572 C C . LYS A 1 77 ? 7.410 8.884 123.879 1.00 55.44 72 LYS A C 1
ATOM 573 O O . LYS A 1 77 ? 6.669 9.710 124.414 1.00 54.71 72 LYS A O 1
ATOM 579 N N . ASP A 1 78 ? 7.881 7.818 124.510 1.00 58.48 73 ASP A N 1
ATOM 580 C CA . ASP A 1 78 ? 7.645 7.617 125.923 1.00 67.06 73 ASP A CA 1
ATOM 581 C C . ASP A 1 78 ? 8.841 8.128 126.725 1.00 62.39 73 ASP A C 1
ATOM 582 O O . ASP A 1 78 ? 9.921 7.543 126.690 1.00 57.98 73 ASP A O 1
ATOM 587 N N . GLY A 1 79 ? 8.654 9.247 127.416 1.00 62.07 74 GLY A N 1
ATOM 588 C CA . GLY A 1 79 ? 9.679 9.766 128.305 1.00 61.59 74 GLY A CA 1
ATOM 589 C C . GLY A 1 79 ? 10.855 10.502 127.684 1.00 55.36 74 GLY A C 1
ATOM 590 O O . GLY A 1 79 ? 10.685 11.371 126.825 1.00 47.35 74 GLY A O 1
ATOM 591 N N . SER A 1 80 ? 12.059 10.145 128.126 1.00 53.87 75 SER A N 1
ATOM 592 C CA . SER A 1 80 ? 13.240 10.960 127.853 1.00 48.87 75 SER A CA 1
ATOM 593 C C . SER A 1 80 ? 14.467 10.220 127.305 1.00 53.18 75 SER A C 1
ATOM 594 O O . SER A 1 80 ? 15.571 10.766 127.325 1.00 53.98 75 SER A O 1
ATOM 597 N N . ARG A 1 81 ? 14.287 8.995 126.820 1.00 50.63 76 ARG A N 1
ATOM 598 C CA . ARG A 1 81 ? 15.381 8.302 126.139 1.00 47.37 76 ARG A CA 1
ATOM 599 C C . ARG A 1 81 ? 15.728 9.064 124.865 1.00 41.74 76 ARG A C 1
ATOM 600 O O . ARG A 1 81 ? 14.856 9.675 124.250 1.00 31.18 76 ARG A O 1
ATOM 608 N N . LYS A 1 82 ? 16.999 9.049 124.476 1.00 38.22 77 LYS A N 1
ATOM 609 C CA . LYS A 1 82 ? 17.439 9.877 123.357 1.00 29.54 77 LYS A CA 1
ATOM 610 C C . LYS A 1 82 ? 18.324 9.157 122.344 1.00 21.63 77 LYS A C 1
ATOM 611 O O . LYS A 1 82 ? 19.017 8.194 122.671 1.00 19.95 77 LYS A O 1
ATOM 617 N N . LEU A 1 83 ? 18.279 9.645 121.108 1.00 18.92 78 LEU A N 1
ATOM 618 C CA . LEU A 1 83 ? 19.104 9.134 120.022 1.00 17.41 78 LEU A CA 1
ATOM 619 C C . LEU A 1 83 ? 19.764 10.290 119.282 1.00 15.57 78 LEU A C 1
ATOM 620 O O . LEU A 1 83 ? 19.135 11.320 119.033 1.00 17.58 78 LEU A O 1
ATOM 625 N N . LEU A 1 84 ? 21.032 10.115 118.932 1.00 10.82 79 LEU A N 1
ATOM 626 C CA . LEU A 1 84 ? 21.711 11.026 118.019 1.00 13.91 79 LEU A CA 1
ATOM 627 C C . LEU A 1 84 ? 22.096 10.247 116.769 1.00 12.93 79 LEU A C 1
ATOM 628 O O . LEU A 1 84 ? 22.943 9.357 116.823 1.00 16.34 79 LEU A O 1
ATOM 633 N N . VAL A 1 85 ? 21.465 10.579 115.647 1.00 12.34 80 VAL A N 1
ATOM 634 C CA . VAL A 1 85 ? 21.700 9.870 114.394 1.00 9.20 80 VAL A CA 1
ATOM 635 C C . VAL A 1 85 ? 22.560 10.700 113.455 1.00 15.19 80 VAL A C 1
ATOM 636 O O . VAL A 1 85 ? 22.256 11.861 113.189 1.00 13.65 80 VAL A O 1
ATOM 640 N N . LYS A 1 86 ? 23.638 10.103 112.957 1.00 10.46 81 LYS A N 1
ATOM 641 C CA . LYS A 1 86 ? 24.463 10.757 111.952 1.00 11.27 81 LYS A CA 1
ATOM 642 C C . LYS A 1 86 ? 24.537 9.903 110.694 1.00 16.60 81 LYS A C 1
ATOM 643 O O . LYS A 1 86 ? 24.811 8.702 110.754 1.00 19.63 81 LYS A O 1
ATOM 649 N N . ALA A 1 87 ? 24.264 10.532 109.559 1.00 10.45 82 ALA A N 1
ATOM 650 C CA . ALA A 1 87 ? 24.350 9.876 108.265 1.00 9.53 82 ALA A CA 1
ATOM 651 C C . ALA A 1 87 ? 25.444 10.585 107.484 1.00 10.95 82 ALA A C 1
ATOM 652 O O . ALA A 1 87 ? 25.315 11.766 107.164 1.00 10.31 82 ALA A O 1
ATOM 654 N N . ILE A 1 88 ? 26.522 9.865 107.188 1.00 11.26 83 ILE A N 1
ATOM 655 C CA . ILE A 1 88 ? 27.717 10.470 106.608 1.00 13.73 83 ILE A CA 1
ATOM 656 C C . ILE A 1 88 ? 27.934 10.008 105.171 1.00 16.13 83 ILE A C 1
ATOM 657 O O . ILE A 1 88 ? 28.125 8.820 104.919 1.00 14.56 83 ILE A O 1
ATOM 662 N N . THR A 1 89 ? 27.908 10.950 104.232 1.00 11.82 84 THR A N 1
ATOM 663 C CA . THR A 1 89 ? 28.090 10.623 102.822 1.00 9.46 84 THR A CA 1
ATOM 664 C C . THR A 1 89 ? 29.556 10.323 102.515 1.00 11.57 84 THR A C 1
ATOM 665 O O . THR A 1 89 ? 30.426 11.165 102.732 1.00 12.78 84 THR A O 1
ATOM 669 N N . VAL A 1 90 ? 29.824 9.115 102.023 1.00 12.39 85 VAL A N 1
ATOM 670 C CA . VAL A 1 90 ? 31.171 8.724 101.612 1.00 13.78 85 VAL A CA 1
ATOM 671 C C . VAL A 1 90 ? 31.120 8.119 100.215 1.00 15.26 85 VAL A C 1
ATOM 672 O O . VAL A 1 90 ? 30.710 6.969 100.051 1.00 17.77 85 VAL A O 1
ATOM 676 N N . GLU A 1 91 ? 31.528 8.897 99.215 1.00 15.86 86 GLU A N 1
ATOM 677 C CA . GLU A 1 91 ? 31.451 8.476 97.817 1.00 23.68 86 GLU A CA 1
ATOM 678 C C . GLU A 1 91 ? 30.013 8.101 97.454 1.00 21.54 86 GLU A C 1
ATOM 679 O O . GLU A 1 91 ? 29.104 8.921 97.580 1.00 24.51 86 GLU A O 1
ATOM 685 N N . SER A 1 92 ? 29.805 6.863 97.021 1.00 17.42 87 SER A N 1
ATOM 686 C CA . SER A 1 92 ? 28.467 6.405 96.658 1.00 19.22 87 SER A CA 1
ATOM 687 C C . SER A 1 92 ? 27.754 5.720 97.821 1.00 16.19 87 SER A C 1
ATOM 688 O O . SER A 1 92 ? 26.703 5.107 97.635 1.00 17.66 87 SER A O 1
ATOM 691 N N . SER A 1 93 ? 28.325 5.821 99.018 1.00 20.52 88 SER A N 1
ATOM 692 C CA . SER A 1 93 ? 27.733 5.186 100.193 1.00 15.20 88 SER A CA 1
ATOM 693 C C . SER A 1 93 ? 27.434 6.185 101.300 1.00 13.47 88 SER A C 1
ATOM 694 O O . SER A 1 93 ? 27.880 7.328 101.255 1.00 11.96 88 SER A O 1
ATOM 697 N N . MET A 1 94 ? 26.665 5.744 102.290 1.00 7.40 89 MET A N 1
ATOM 698 C CA . MET A 1 94 ? 26.490 6.511 103.510 1.00 8.89 89 MET A CA 1
ATOM 699 C C . MET A 1 94 ? 26.866 5.632 104.692 1.00 8.90 89 MET A C 1
ATOM 700 O O . MET A 1 94 ? 26.526 4.450 104.727 1.00 12.87 89 MET A O 1
ATOM 705 N N . ILE A 1 95 ? 27.591 6.206 105.646 1.00 9.42 90 ILE A N 1
ATOM 706 C CA . ILE A 1 95 ? 27.847 5.534 106.911 1.00 12.19 90 ILE A CA 1
ATOM 707 C C . ILE A 1 95 ? 26.865 6.068 107.934 1.00 14.72 90 ILE A C 1
ATOM 708 O O . ILE A 1 95 ? 26.786 7.277 108.152 1.00 10.32 90 ILE A O 1
ATOM 713 N N . LEU A 1 96 ? 26.103 5.171 108.550 1.00 7.00 91 LEU A N 1
ATOM 714 C CA . LEU A 1 96 ? 25.182 5.570 109.603 1.00 10.05 91 LEU A CA 1
ATOM 715 C C . LEU A 1 96 ? 25.790 5.228 110.953 1.00 19.94 91 LEU A C 1
ATOM 716 O O . LEU A 1 96 ? 26.238 4.102 111.163 1.00 17.69 91 LEU A O 1
ATOM 721 N N . ASN A 1 97 ? 25.837 6.191 111.866 1.00 14.51 92 ASN A N 1
ATOM 722 C CA . ASN A 1 97 ? 26.110 5.847 113.259 1.00 23.94 92 ASN A CA 1
ATOM 723 C C . ASN A 1 97 ? 25.157 6.526 114.241 1.00 24.51 92 ASN A C 1
ATOM 724 O O . ASN A 1 97 ? 24.822 7.703 114.102 1.00 22.78 92 ASN A O 1
ATOM 729 N N . VAL A 1 98 ? 24.697 5.748 115.212 1.00 10.07 93 VAL A N 1
ATOM 730 C CA . VAL A 1 98 ? 23.661 6.188 116.129 1.00 15.53 93 VAL A CA 1
ATOM 731 C C . VAL A 1 98 ? 24.173 6.021 117.548 1.00 20.07 93 VAL A C 1
ATOM 732 O O . VAL A 1 98 ? 24.923 5.097 117.833 1.00 23.43 93 VAL A O 1
ATOM 736 N N . LEU A 1 99 ? 23.779 6.926 118.430 1.00 12.70 94 LEU A N 1
ATOM 737 C CA . LEU A 1 99 ? 24.276 6.930 119.795 1.00 16.39 94 LEU A CA 1
ATOM 738 C C . LEU A 1 99 ? 23.146 7.342 120.730 1.00 27.42 94 LEU A C 1
ATOM 739 O O . LEU A 1 99 ? 22.362 8.226 120.391 1.00 21.21 94 LEU A O 1
ATOM 744 N N . GLU A 1 100 ? 23.041 6.688 121.885 1.00 32.86 95 GLU A N 1
ATOM 745 C CA . GLU A 1 100 ? 22.121 7.138 122.931 1.00 35.50 95 GLU A CA 1
ATOM 746 C C . GLU A 1 100 ? 22.869 7.888 124.032 1.00 37.66 95 GLU A C 1
ATOM 747 O O . GLU A 1 100 ? 22.443 8.958 124.474 1.00 34.09 95 GLU A O 1
ATOM 753 N N . GLN A 1 105 ? 27.172 1.665 122.784 1.00 50.72 100 GLN A N 1
ATOM 754 C CA . GLN A 1 105 ? 26.274 2.808 122.681 1.00 42.04 100 GLN A CA 1
ATOM 755 C C . GLN A 1 105 ? 26.255 3.381 121.268 1.00 48.67 100 GLN A C 1
ATOM 756 O O . GLN A 1 105 ? 25.451 4.260 120.968 1.00 47.56 100 GLN A O 1
ATOM 762 N N . VAL A 1 106 ? 27.140 2.891 120.402 1.00 50.48 101 VAL A N 1
ATOM 763 C CA . VAL A 1 106 ? 27.160 3.361 119.018 1.00 50.94 101 VAL A CA 1
ATOM 764 C C . VAL A 1 106 ? 27.120 2.243 117.968 1.00 45.85 101 VAL A C 1
ATOM 765 O O . VAL A 1 106 ? 28.099 1.526 117.741 1.00 34.41 101 VAL A O 1
ATOM 769 N N . ALA A 1 107 ? 25.962 2.106 117.334 1.00 43.59 102 ALA A N 1
ATOM 770 C CA . ALA A 1 107 ? 25.782 1.143 116.258 1.00 42.26 102 ALA A CA 1
ATOM 771 C C . ALA A 1 107 ? 26.177 1.783 114.932 1.00 36.15 102 ALA A C 1
ATOM 772 O O . ALA A 1 107 ? 25.836 2.937 114.666 1.00 29.06 102 ALA A O 1
ATOM 774 N N . ASP A 1 108 ? 26.898 1.033 114.105 1.00 21.94 103 ASP A N 1
ATOM 775 C CA . ASP A 1 108 ? 27.447 1.581 112.870 1.00 32.41 103 ASP A CA 1
ATOM 776 C C . ASP A 1 108 ? 27.024 0.745 111.662 1.00 38.23 103 ASP A C 1
ATOM 777 O O . ASP A 1 108 ? 27.128 -0.480 111.686 1.00 46.67 103 ASP A O 1
ATOM 782 N N . LEU A 1 109 ? 26.553 1.409 110.608 1.00 20.92 104 LEU A N 1
ATOM 783 C CA . LEU A 1 109 ? 26.049 0.714 109.422 1.00 14.60 104 LEU A CA 1
ATOM 784 C C . LEU A 1 109 ? 26.395 1.447 108.121 1.00 13.41 104 LEU A C 1
ATOM 785 O O . LEU A 1 109 ? 26.182 2.653 108.005 1.00 17.13 104 LEU A O 1
ATOM 790 N N . THR A 1 110 ? 26.927 0.715 107.144 1.00 13.57 105 THR A N 1
ATOM 791 C CA . THR A 1 110 ? 27.292 1.307 105.855 1.00 16.29 105 THR A CA 1
ATOM 792 C C . THR A 1 110 ? 26.373 0.838 104.724 1.00 15.33 105 THR A C 1
ATOM 793 O O . THR A 1 110 ? 26.213 -0.363 104.497 1.00 14.00 105 THR A O 1
ATOM 797 N N . LEU A 1 111 ? 25.778 1.795 104.016 1.00 12.84 106 LEU A N 1
ATOM 798 C CA . LEU A 1 111 ? 24.809 1.498 102.965 1.00 12.81 106 LEU A CA 1
ATOM 799 C C . LEU A 1 111 ? 25.246 2.083 101.627 1.00 15.37 106 LEU A C 1
ATOM 800 O O . LEU A 1 111 ? 25.524 3.277 101.531 1.00 22.01 106 LEU A O 1
ATOM 805 N N . ASN A 1 112 ? 25.305 1.242 100.598 1.00 11.37 107 ASN A N 1
ATOM 806 C CA . ASN A 1 112 ? 25.602 1.709 99.247 1.00 12.39 107 ASN A CA 1
ATOM 807 C C . ASN A 1 112 ? 24.351 2.307 98.609 1.00 12.96 107 ASN A C 1
ATOM 808 O O . ASN A 1 112 ? 23.328 1.636 98.484 1.00 15.06 107 ASN A O 1
ATOM 813 N N . LEU A 1 113 ? 24.438 3.572 98.208 1.00 11.47 108 LEU A N 1
ATOM 814 C CA . LEU A 1 113 ? 23.298 4.264 97.606 1.00 13.84 108 LEU A CA 1
ATOM 815 C C . LEU A 1 113 ? 22.876 3.619 96.287 1.00 18.73 108 LEU A C 1
ATOM 816 O O . LEU A 1 113 ? 21.698 3.641 95.928 1.00 18.64 108 LEU A O 1
ATOM 821 N N . ASP A 1 114 ? 23.842 3.048 95.572 1.00 17.18 109 ASP A N 1
ATOM 822 C CA . ASP A 1 114 ? 23.578 2.391 94.295 1.00 17.98 109 ASP A CA 1
ATOM 823 C C . ASP A 1 114 ? 22.598 1.232 94.444 1.00 21.81 109 ASP A C 1
ATOM 824 O O . ASP A 1 114 ? 21.851 0.913 93.518 1.00 18.99 109 ASP A O 1
ATOM 829 N N . ASP A 1 115 ? 22.605 0.602 95.614 1.00 14.24 110 ASP A N 1
ATOM 830 C CA . ASP A 1 115 ? 21.770 -0.571 95.849 1.00 17.92 110 ASP A CA 1
ATOM 831 C C . ASP A 1 115 ? 20.375 -0.262 96.403 1.00 16.10 110 ASP A C 1
ATOM 832 O O . ASP A 1 115 ? 19.516 -1.146 96.436 1.00 14.51 110 ASP A O 1
ATOM 837 N N . TYR A 1 116 ? 20.142 0.977 96.831 1.00 12.16 111 TYR A N 1
ATOM 838 C CA . TYR A 1 116 ? 18.890 1.303 97.516 1.00 11.27 111 TYR A CA 1
ATOM 839 C C . TYR A 1 116 ? 18.108 2.482 96.933 1.00 15.26 111 TYR A C 1
ATOM 840 O O . TYR A 1 116 ? 16.895 2.580 97.128 1.00 15.41 111 TYR A O 1
ATOM 849 N N . ILE A 1 117 ? 18.795 3.373 96.228 1.00 9.38 112 ILE A N 1
ATOM 850 C CA . ILE A 1 117 ? 18.138 4.537 95.647 1.00 12.33 112 ILE A CA 1
ATOM 851 C C . ILE A 1 117 ? 18.303 4.552 94.130 1.00 17.29 112 ILE A C 1
ATOM 852 O O . ILE A 1 117 ? 19.415 4.412 93.619 1.00 22.65 112 ILE A O 1
ATOM 857 N N . ASP A 1 118 ? 17.193 4.713 93.415 1.00 17.63 113 ASP A N 1
ATOM 858 C CA . ASP A 1 118 ? 17.234 4.875 91.968 1.00 22.76 113 ASP A CA 1
ATOM 859 C C . ASP A 1 118 ? 17.448 6.348 91.645 1.00 24.23 113 ASP A C 1
ATOM 860 O O . ASP A 1 118 ? 16.576 7.178 91.896 1.00 25.54 113 ASP A O 1
ATOM 865 N N . ALA A 1 119 ? 18.613 6.667 91.093 1.00 19.94 114 ALA A N 1
ATOM 866 C CA . ALA A 1 119 ? 18.956 8.046 90.762 1.00 32.14 114 ALA A CA 1
ATOM 867 C C . ALA A 1 119 ? 18.059 8.613 89.663 1.00 33.31 114 ALA A C 1
ATOM 868 O O . ALA A 1 119 ? 17.705 9.794 89.683 1.00 29.09 114 ALA A O 1
ATOM 870 N N . GLU A 1 120 ? 17.694 7.760 88.710 1.00 34.55 115 GLU A N 1
ATOM 871 C CA . GLU A 1 120 ? 16.936 8.180 87.535 1.00 43.01 115 GLU A CA 1
ATOM 872 C C . GLU A 1 120 ? 15.537 8.682 87.894 1.00 36.60 115 GLU A C 1
ATOM 873 O O . GLU A 1 120 ? 15.086 9.709 87.382 1.00 35.85 115 GLU A O 1
ATOM 879 N N . HIS A 1 121 ? 14.862 7.956 88.782 1.00 22.76 116 HIS A N 1
ATOM 880 C CA . HIS A 1 121 ? 13.464 8.225 89.109 1.00 22.40 116 HIS A CA 1
ATOM 881 C C . HIS A 1 121 ? 13.292 8.817 90.509 1.00 18.99 116 HIS A C 1
ATOM 882 O O . HIS A 1 121 ? 12.236 8.664 91.121 1.00 21.26 116 HIS A O 1
ATOM 889 N N . LEU A 1 122 ? 14.326 9.505 90.989 1.00 23.74 117 LEU A N 1
ATOM 890 C CA . LEU A 1 122 ? 14.435 9.955 92.386 1.00 29.73 117 LEU A CA 1
ATOM 891 C C . LEU A 1 122 ? 13.159 10.467 93.067 1.00 36.69 117 LEU A C 1
ATOM 892 O O . LEU A 1 122 ? 12.795 9.999 94.147 1.00 58.67 117 LEU A O 1
ATOM 897 N N . GLY A 1 123 ? 12.490 11.430 92.446 1.00 31.03 118 GLY A N 1
ATOM 898 C CA . GLY A 1 123 ? 11.324 12.047 93.059 1.00 18.75 118 GLY A CA 1
ATOM 899 C C . GLY A 1 123 ? 10.039 11.246 92.930 1.00 23.66 118 GLY A C 1
ATOM 900 O O . GLY A 1 123 ? 8.999 11.640 93.459 1.00 16.99 118 GLY A O 1
ATOM 901 N N . ASP A 1 124 ? 10.106 10.125 92.219 1.00 18.62 119 ASP A N 1
ATOM 902 C CA . ASP A 1 124 ? 8.955 9.239 92.053 1.00 19.23 119 ASP A CA 1
ATOM 903 C C . ASP A 1 124 ? 8.962 8.214 93.183 1.00 19.97 119 ASP A C 1
ATOM 904 O O . ASP A 1 124 ? 9.810 7.325 93.194 1.00 15.85 119 ASP A O 1
ATOM 909 N N . PHE A 1 125 ? 8.020 8.327 94.123 1.00 17.89 120 PHE A N 1
ATOM 910 C CA . PHE A 1 125 ? 8.071 7.509 95.340 1.00 17.90 120 PHE A CA 1
ATOM 911 C C . PHE A 1 125 ? 8.157 6.010 95.081 1.00 13.70 120 PHE A C 1
ATOM 912 O O . PHE A 1 125 ? 8.959 5.317 95.702 1.00 15.95 120 PHE A O 1
ATOM 920 N N . HIS A 1 126 ? 7.336 5.511 94.163 1.00 15.51 121 HIS A N 1
ATOM 921 C CA . HIS A 1 126 ? 7.253 4.071 93.934 1.00 17.09 121 HIS A CA 1
ATOM 922 C C . HIS A 1 126 ? 8.442 3.519 93.146 1.00 19.82 121 HIS A C 1
ATOM 923 O O . HIS A 1 126 ? 8.607 2.304 93.033 1.00 21.89 121 HIS A O 1
ATOM 930 N N . ARG A 1 127 ? 9.272 4.413 92.614 1.00 18.40 122 ARG A N 1
ATOM 931 C CA . ARG A 1 127 ? 10.443 4.003 91.841 1.00 18.26 122 ARG A CA 1
ATOM 932 C C . ARG A 1 127 ? 11.743 4.533 92.441 1.00 16.11 122 ARG A C 1
ATOM 933 O O . ARG A 1 127 ? 12.820 4.326 91.886 1.00 18.75 122 ARG A O 1
ATOM 941 N N . THR A 1 128 ? 11.634 5.211 93.579 1.00 15.11 123 THR A N 1
ATOM 942 C CA . THR A 1 128 ? 12.791 5.817 94.237 1.00 16.72 123 THR A CA 1
ATOM 943 C C . THR A 1 128 ? 13.638 4.793 94.983 1.00 15.47 123 THR A C 1
ATOM 944 O O . THR A 1 128 ? 14.871 4.828 94.928 1.00 16.81 123 THR A O 1
ATOM 948 N N . TYR A 1 129 ? 12.972 3.877 95.677 1.00 10.69 124 TYR A N 1
ATOM 949 C CA . TYR A 1 129 ? 13.670 2.930 96.536 1.00 11.75 124 TYR A CA 1
ATOM 950 C C . TYR A 1 129 ? 13.815 1.553 95.897 1.00 19.90 124 TYR A C 1
ATOM 951 O O . TYR A 1 129 ? 12.874 1.024 95.309 1.00 17.83 124 TYR A O 1
ATOM 960 N N . LYS A 1 130 ? 15.011 0.986 96.009 1.00 16.79 125 LYS A N 1
ATOM 961 C CA . LYS A 1 130 ? 15.271 -0.365 95.532 1.00 21.78 125 LYS A CA 1
ATOM 962 C C . LYS A 1 130 ? 15.618 -1.235 96.727 1.00 15.66 125 LYS A C 1
ATOM 963 O O . LYS A 1 130 ? 16.171 -0.742 97.709 1.00 16.63 125 LYS A O 1
ATOM 969 N N . ASN A 1 131 ? 15.288 -2.522 96.642 1.00 11.14 126 ASN A N 1
ATOM 970 C CA . ASN A 1 131 ? 15.619 -3.478 97.698 1.00 15.13 126 ASN A CA 1
ATOM 971 C C . ASN A 1 131 ? 15.147 -3.010 99.075 1.00 14.99 126 ASN A C 1
ATOM 972 O O . ASN A 1 131 ? 15.878 -3.105 100.062 1.00 10.05 126 ASN A O 1
ATOM 977 N N . SER A 1 132 ? 13.921 -2.499 99.123 1.00 14.97 127 SER A N 1
ATOM 978 C CA . SER A 1 132 ? 13.369 -1.899 100.335 1.00 15.11 127 SER A CA 1
ATOM 979 C C . SER A 1 132 ? 13.341 -2.859 101.518 1.00 16.03 127 SER A C 1
ATOM 980 O O . SER A 1 132 ? 13.646 -2.469 102.645 1.00 13.37 127 SER A O 1
ATOM 983 N N . GLU A 1 133 ? 12.974 -4.112 101.261 1.00 17.07 128 GLU A N 1
ATOM 984 C CA . GLU A 1 133 ? 12.901 -5.117 102.319 1.00 16.52 128 GLU A CA 1
ATOM 985 C C . GLU A 1 133 ? 14.266 -5.430 102.929 1.00 13.37 128 GLU A C 1
ATOM 986 O O . GLU A 1 133 ? 14.381 -5.653 104.135 1.00 11.81 128 GLU A O 1
ATOM 992 N N . GLU A 1 134 ? 15.300 -5.450 102.095 1.00 13.77 129 GLU A N 1
ATOM 993 C CA . GLU A 1 134 ? 16.658 -5.632 102.591 1.00 14.72 129 GLU A CA 1
ATOM 994 C C . GLU A 1 134 ? 17.085 -4.408 103.394 1.00 13.13 129 GLU A C 1
ATOM 995 O O . GLU A 1 134 ? 17.690 -4.531 104.461 1.00 13.78 129 GLU A O 1
ATOM 1001 N N . LEU A 1 135 ? 16.757 -3.227 102.874 1.00 14.75 130 LEU A N 1
ATOM 1002 C CA . LEU A 1 135 ? 17.082 -1.969 103.539 1.00 10.46 130 LEU A CA 1
ATOM 1003 C C . LEU A 1 135 ? 16.464 -1.919 104.936 1.00 14.39 130 LEU A C 1
ATOM 1004 O O . LEU A 1 135 ? 17.148 -1.607 105.913 1.00 12.78 130 LEU A O 1
ATOM 1009 N N . ARG A 1 136 ? 15.173 -2.236 105.027 1.00 10.64 131 ARG A N 1
ATOM 1010 C CA . ARG A 1 136 ? 14.488 -2.299 106.319 1.00 12.02 131 ARG A CA 1
ATOM 1011 C C . ARG A 1 136 ? 15.195 -3.262 107.264 1.00 9.81 131 ARG A C 1
ATOM 1012 O O . ARG A 1 136 ? 15.484 -2.920 108.411 1.00 14.26 131 ARG A O 1
ATOM 1020 N N . SER A 1 137 ? 15.472 -4.466 106.773 1.00 13.41 132 SER A N 1
ATOM 1021 C CA . SER A 1 137 ? 16.130 -5.488 107.577 1.00 21.93 132 SER A CA 1
ATOM 1022 C C . SER A 1 137 ? 17.503 -5.033 108.076 1.00 16.60 132 SER A C 1
ATOM 1023 O O . SER A 1 137 ? 17.859 -5.253 109.234 1.00 13.63 132 SER A O 1
ATOM 1026 N N . ARG A 1 138 ? 18.272 -4.389 107.206 1.00 14.74 133 ARG A N 1
ATOM 1027 C CA . ARG A 1 138 ? 19.626 -3.986 107.577 1.00 16.13 133 ARG A CA 1
ATOM 1028 C C . ARG A 1 138 ? 19.637 -2.819 108.567 1.00 16.96 133 ARG A C 1
ATOM 1029 O O . ARG A 1 138 ? 20.480 -2.764 109.466 1.00 15.06 133 ARG A O 1
ATOM 1037 N N . ILE A 1 139 ? 18.700 -1.891 108.402 1.00 12.80 134 ILE A N 1
ATOM 1038 C CA . ILE A 1 139 ? 18.574 -0.764 109.324 1.00 12.75 134 ILE A CA 1
ATOM 1039 C C . ILE A 1 139 ? 18.109 -1.250 110.696 1.00 17.32 134 ILE A C 1
ATOM 1040 O O . ILE A 1 139 ? 18.636 -0.826 111.722 1.00 20.86 134 ILE A O 1
ATOM 1045 N N . VAL A 1 140 ? 17.132 -2.152 110.710 1.00 18.54 135 VAL A N 1
ATOM 1046 C CA . VAL A 1 140 ? 16.650 -2.732 111.964 1.00 21.78 135 VAL A CA 1
ATOM 1047 C C . VAL A 1 140 ? 17.738 -3.563 112.655 1.00 22.34 135 VAL A C 1
ATOM 1048 O O . VAL A 1 140 ? 17.982 -3.409 113.853 1.00 23.02 135 VAL A O 1
ATOM 1052 N N . SER A 1 141 ? 18.390 -4.438 111.894 1.00 24.82 136 SER A N 1
ATOM 1053 C CA . SER A 1 141 ? 19.488 -5.245 112.425 1.00 29.42 136 SER A CA 1
ATOM 1054 C C . SER A 1 141 ? 20.691 -4.392 112.814 1.00 31.35 136 SER A C 1
ATOM 1055 O O . SER A 1 141 ? 21.300 -4.606 113.861 1.00 33.07 136 SER A O 1
ATOM 1058 N N . GLY A 1 142 ? 21.032 -3.426 111.969 1.00 31.25 137 GLY A N 1
ATOM 1059 C CA . GLY A 1 142 ? 22.227 -2.629 112.182 1.00 30.57 137 GLY A CA 1
ATOM 1060 C C . GLY A 1 142 ? 22.072 -1.477 113.157 1.00 30.07 137 GLY A C 1
ATOM 1061 O O . GLY A 1 142 ? 23.010 -1.133 113.876 1.00 37.06 137 GLY A O 1
ATOM 1062 N N . ILE A 1 143 ? 20.889 -0.875 113.187 1.00 24.68 138 ILE A N 1
ATOM 1063 C CA . ILE A 1 143 ? 20.675 0.315 114.002 1.00 26.04 138 ILE A CA 1
ATOM 1064 C C . ILE A 1 143 ? 19.700 0.103 115.165 1.00 27.55 138 ILE A C 1
ATOM 1065 O O . ILE A 1 143 ? 20.095 0.170 116.327 1.00 30.44 138 ILE A O 1
ATOM 1070 N N . ILE A 1 144 ? 18.436 -0.158 114.846 1.00 24.12 139 ILE A N 1
ATOM 1071 C CA . ILE A 1 144 ? 17.368 -0.192 115.851 1.00 26.71 139 ILE A CA 1
ATOM 1072 C C . ILE A 1 144 ? 17.585 -1.225 116.967 1.00 23.09 139 ILE A C 1
ATOM 1073 O O . ILE A 1 144 ? 17.588 -0.883 118.150 1.00 22.11 139 ILE A O 1
ATOM 1078 N N . THR A 1 145 ? 17.769 -2.485 116.585 1.00 20.60 140 THR A N 1
ATOM 1079 C CA . THR A 1 145 ? 17.954 -3.569 117.555 1.00 21.32 140 THR A CA 1
ATOM 1080 C C . THR A 1 145 ? 19.153 -3.411 118.518 1.00 27.46 140 THR A C 1
ATOM 1081 O O . THR A 1 145 ? 18.991 -3.610 119.724 1.00 23.69 140 THR A O 1
ATOM 1085 N N . PRO A 1 146 ? 20.349 -3.054 118.001 1.00 32.04 141 PRO A N 1
ATOM 1086 C CA . PRO A 1 146 ? 21.479 -2.845 118.918 1.00 32.52 141 PRO A CA 1
ATOM 1087 C C . PRO A 1 146 ? 21.209 -1.787 119.989 1.00 32.48 141 PRO A C 1
ATOM 1088 O O . PRO A 1 146 ? 21.546 -2.015 121.148 1.00 30.98 141 PRO A O 1
ATOM 1092 N N . ILE A 1 147 ? 20.618 -0.658 119.604 1.00 32.07 142 ILE A N 1
ATOM 1093 C CA . ILE A 1 147 ? 20.255 0.386 120.560 1.00 26.52 142 ILE A CA 1
ATOM 1094 C C . ILE A 1 147 ? 19.336 -0.178 121.632 1.00 26.94 142 ILE A C 1
ATOM 1095 O O . ILE A 1 147 ? 19.563 0.009 122.829 1.00 24.01 142 ILE A O 1
ATOM 1100 N N . HIS A 1 148 ? 18.293 -0.867 121.183 1.00 25.54 143 HIS A N 1
ATOM 1101 C CA . HIS A 1 148 ? 17.303 -1.446 122.078 1.00 22.12 143 HIS A CA 1
ATOM 1102 C C . HIS A 1 148 ? 17.944 -2.426 123.049 1.00 25.77 143 HIS A C 1
ATOM 1103 O O . HIS A 1 148 ? 17.666 -2.402 124.249 1.00 37.42 143 HIS A O 1
ATOM 1110 N N . GLU A 1 149 ? 18.812 -3.285 122.530 1.00 23.16 144 GLU A N 1
ATOM 1111 C CA . GLU A 1 149 ? 19.400 -4.338 123.351 1.00 33.36 144 GLU A CA 1
ATOM 1112 C C . GLU A 1 149 ? 20.439 -3.860 124.362 1.00 30.02 144 GLU A C 1
ATOM 1113 O O . GLU A 1 149 ? 20.512 -4.382 125.476 1.00 30.89 144 GLU A O 1
ATOM 1119 N N . GLN A 1 150 ? 21.233 -2.867 123.984 1.00 29.03 145 GLN A N 1
ATOM 1120 C CA . GLN A 1 150 ? 22.190 -2.291 124.916 1.00 31.41 145 GLN A CA 1
ATOM 1121 C C . GLN A 1 150 ? 21.432 -1.602 126.043 1.00 32.20 145 GLN A C 1
ATOM 1122 O O . GLN A 1 150 ? 21.861 -1.621 127.196 1.00 35.34 145 GLN A O 1
ATOM 1128 N N . TRP A 1 151 ? 20.294 -1.004 125.699 1.00 33.27 146 TRP A N 1
ATOM 1129 C CA . TRP A 1 151 ? 19.444 -0.331 126.678 1.00 38.22 146 TRP A CA 1
ATOM 1130 C C . TRP A 1 151 ? 18.872 -1.322 127.683 1.00 39.53 146 TRP A C 1
ATOM 1131 O O . TRP A 1 151 ? 18.880 -1.074 128.890 1.00 34.22 146 TRP A O 1
ATOM 1142 N N . GLU A 1 152 ? 18.371 -2.442 127.167 1.00 38.67 147 GLU A N 1
ATOM 1143 C CA . GLU A 1 152 ? 17.828 -3.518 127.991 1.00 38.89 147 GLU A CA 1
ATOM 1144 C C . GLU A 1 152 ? 18.876 -4.073 128.949 1.00 42.82 147 GLU A C 1
ATOM 1145 O O . GLU A 1 152 ? 18.564 -4.437 130.085 1.00 42.96 147 GLU A O 1
ATOM 1151 N N . LYS A 1 153 ? 20.118 -4.136 128.480 1.00 44.75 148 LYS A N 1
ATOM 1152 C CA . LYS A 1 153 ? 21.225 -4.610 129.300 1.00 48.50 148 LYS A CA 1
ATOM 1153 C C . LYS A 1 153 ? 21.516 -3.625 130.431 1.00 51.31 148 LYS A C 1
ATOM 1154 O O . LYS A 1 153 ? 21.862 -4.019 131.547 1.00 54.71 148 LYS A O 1
ATOM 1160 N N . ALA A 1 154 ? 21.367 -2.339 130.128 1.00 49.18 149 ALA A N 1
ATOM 1161 C CA . ALA A 1 154 ? 21.598 -1.276 131.099 1.00 48.49 149 ALA A CA 1
ATOM 1162 C C . ALA A 1 154 ? 20.459 -1.172 132.113 1.00 53.31 149 ALA A C 1
ATOM 1163 O O . ALA A 1 154 ? 20.689 -0.888 133.288 1.00 55.62 149 ALA A O 1
ATOM 1165 N N . ASN A 1 155 ? 19.231 -1.399 131.652 1.00 59.54 150 ASN A N 1
ATOM 1166 C CA . ASN A 1 155 ? 18.062 -1.343 132.527 1.00 62.44 150 ASN A CA 1
ATOM 1167 C C . ASN A 1 155 ? 17.928 -2.581 133.411 1.00 64.40 150 ASN A C 1
ATOM 1168 O O . ASN A 1 155 ? 18.618 -3.580 133.212 1.00 62.84 150 ASN A O 1
ATOM 1173 N N . SER B 1 3 ? -2.713 -3.866 117.389 1.00 62.15 -2 SER B N 1
ATOM 1174 C CA . SER B 1 3 ? -1.271 -4.075 117.440 1.00 58.72 -2 SER B CA 1
ATOM 1175 C C . SER B 1 3 ? -0.528 -2.920 116.794 1.00 48.06 -2 SER B C 1
ATOM 1176 O O . SER B 1 3 ? 0.392 -2.358 117.384 1.00 52.85 -2 SER B O 1
ATOM 1179 N N . SER B 1 4 ? -0.923 -2.581 115.572 1.00 40.88 -1 SER B N 1
ATOM 1180 C CA . SER B 1 4 ? -0.215 -1.562 114.808 1.00 37.16 -1 SER B CA 1
ATOM 1181 C C . SER B 1 4 ? -0.329 -0.192 115.467 1.00 33.79 -1 SER B C 1
ATOM 1182 O O . SER B 1 4 ? -1.329 0.087 116.131 1.00 28.30 -1 SER B O 1
ATOM 1185 N N . PRO B 1 5 ? 0.694 0.668 115.290 1.00 29.01 0 PRO B N 1
ATOM 1186 C CA . PRO B 1 5 ? 0.600 2.024 115.842 1.00 25.40 0 PRO B CA 1
ATOM 1187 C C . PRO B 1 5 ? -0.321 2.892 115.004 1.00 20.68 0 PRO B C 1
ATOM 1188 O O . PRO B 1 5 ? -0.858 2.431 113.994 1.00 23.57 0 PRO B O 1
ATOM 1192 N N . MET B 1 6 ? -0.521 4.126 115.450 1.00 20.62 1 MET B N 1
ATOM 1193 C CA . MET B 1 6 ? -1.077 5.163 114.599 1.00 21.39 1 MET B CA 1
ATOM 1194 C C . MET B 1 6 ? 0.029 6.129 114.180 1.00 21.53 1 MET B C 1
ATOM 1195 O O . MET B 1 6 ? -0.231 7.287 113.849 1.00 13.14 1 MET B O 1
ATOM 1200 N N . ALA B 1 7 ? 1.263 5.633 114.198 1.00 20.35 2 ALA B N 1
ATOM 1201 C CA . ALA B 1 7 ? 2.407 6.399 113.723 1.00 18.63 2 ALA B CA 1
ATOM 1202 C C . ALA B 1 7 ? 2.160 6.803 112.280 1.00 10.55 2 ALA B C 1
ATOM 1203 O O . ALA B 1 7 ? 1.824 5.968 111.437 1.00 11.26 2 ALA B O 1
ATOM 1205 N N . GLY B 1 8 ? 2.302 8.094 112.005 1.00 11.13 3 GLY B N 1
ATOM 1206 C CA . GLY B 1 8 ? 2.018 8.622 110.684 1.00 9.37 3 GLY B CA 1
ATOM 1207 C C . GLY B 1 8 ? 0.828 9.564 110.678 1.00 8.10 3 GLY B C 1
ATOM 1208 O O . GLY B 1 8 ? 0.657 10.347 109.744 1.00 12.33 3 GLY B O 1
ATOM 1209 N N . LEU B 1 9 ? 0.002 9.493 111.717 1.00 12.44 4 LEU B N 1
ATOM 1210 C CA . LEU B 1 9 ? -1.191 10.334 111.787 1.00 8.13 4 LEU B CA 1
ATOM 1211 C C . LEU B 1 9 ? -0.813 11.811 111.788 1.00 11.22 4 LEU B C 1
ATOM 1212 O O . LEU B 1 9 ? -1.444 12.617 111.108 1.00 9.66 4 LEU B O 1
ATOM 1217 N N . GLU B 1 10 ? 0.228 12.163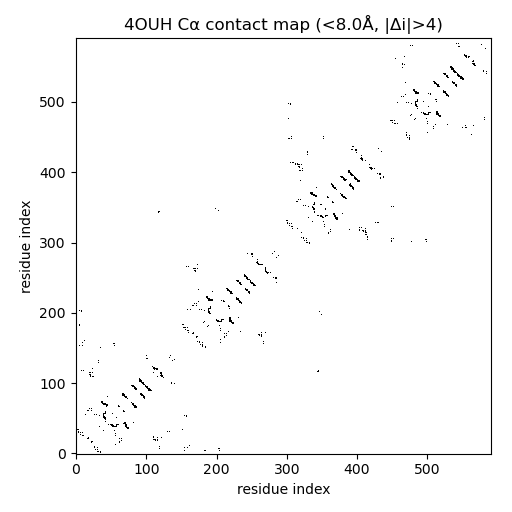 112.535 1.00 8.65 5 GLU B N 1
ATOM 1218 C CA . GLU B 1 10 ? 0.687 13.552 112.569 1.00 13.41 5 GLU B CA 1
ATOM 1219 C C . GLU B 1 10 ? 1.137 14.026 111.189 1.00 10.54 5 GLU B C 1
ATOM 1220 O O . GLU B 1 10 ? 0.874 15.164 110.794 1.00 10.42 5 GLU B O 1
ATOM 1226 N N . VAL B 1 11 ? 1.819 13.149 110.458 1.00 8.21 6 VAL B N 1
ATOM 1227 C CA . VAL B 1 11 ? 2.283 13.480 109.116 1.00 11.24 6 VAL B CA 1
ATOM 1228 C C . VAL B 1 11 ? 1.097 13.597 108.162 1.00 8.42 6 VAL B C 1
ATOM 1229 O O . VAL B 1 11 ? 1.029 14.518 107.347 1.00 13.28 6 VAL B O 1
ATOM 1233 N N . LEU B 1 12 ? 0.161 12.660 108.270 1.00 9.83 7 LEU B N 1
ATOM 1234 C CA . LEU B 1 12 ? -1.052 12.693 107.453 1.00 16.90 7 LEU B CA 1
ATOM 1235 C C . LEU B 1 12 ? -1.863 13.963 107.715 1.00 13.19 7 LEU B C 1
ATOM 1236 O O . LEU B 1 12 ? -2.335 14.618 106.779 1.00 11.31 7 LEU B O 1
ATOM 1241 N N . PHE B 1 13 ? -2.020 14.301 108.992 1.00 9.39 8 PHE B N 1
ATOM 1242 C CA . PHE B 1 13 ? -2.801 15.467 109.402 1.00 12.25 8 PHE B CA 1
ATOM 1243 C C . PHE B 1 13 ? -2.186 16.747 108.845 1.00 14.58 8 PHE B C 1
ATOM 1244 O O . PHE B 1 13 ? -2.895 17.630 108.360 1.00 12.11 8 PHE B O 1
ATOM 1252 N N . ALA B 1 14 ? -0.862 16.841 108.911 1.00 14.85 9 ALA B N 1
ATOM 1253 C CA . ALA B 1 14 ? -0.156 18.000 108.377 1.00 20.79 9 ALA B CA 1
ATOM 1254 C C . ALA B 1 14 ? -0.328 18.087 106.860 1.00 22.98 9 ALA B C 1
ATOM 1255 O O . ALA B 1 14 ? -0.452 19.177 106.300 1.00 28.53 9 ALA B O 1
ATOM 1257 N N . SER B 1 15 ? -0.344 16.930 106.203 1.00 21.89 10 SER B N 1
ATOM 1258 C CA . SER B 1 15 ? -0.534 16.865 104.756 1.00 27.40 10 SER B CA 1
ATOM 1259 C C . SER B 1 15 ? -1.934 17.321 104.356 1.00 28.04 10 SER B C 1
ATOM 1260 O O . SER B 1 15 ? -2.149 17.797 103.241 1.00 33.25 10 SER B O 1
ATOM 1263 N N . ALA B 1 16 ? -2.885 17.162 105.269 1.00 20.42 11 ALA B N 1
ATOM 1264 C CA . ALA B 1 16 ? -4.276 17.492 104.982 1.00 24.71 11 ALA B CA 1
ATOM 1265 C C . ALA B 1 16 ? -4.703 18.836 105.570 1.00 25.35 11 ALA B C 1
ATOM 1266 O O . ALA B 1 16 ? -5.870 19.211 105.467 1.00 21.51 11 ALA B O 1
ATOM 1268 N N . ALA B 1 17 ? -3.759 19.558 106.171 1.00 26.35 12 ALA B N 1
ATOM 1269 C CA . ALA B 1 17 ? -4.056 20.837 106.826 1.00 32.62 12 ALA B CA 1
ATOM 1270 C C . ALA B 1 17 ? -4.929 21.817 106.019 1.00 26.86 12 ALA B C 1
ATOM 1271 O O . ALA B 1 17 ? -5.885 22.375 106.561 1.00 28.18 12 ALA B O 1
ATOM 1273 N N . PRO B 1 18 ? -4.618 22.032 104.727 1.00 26.45 13 PRO B N 1
ATOM 1274 C CA . PRO B 1 18 ? -5.516 22.945 104.006 1.00 26.87 13 PRO B CA 1
ATOM 1275 C C . PRO B 1 18 ? -6.880 22.338 103.658 1.00 28.26 13 PRO B C 1
ATOM 1276 O O . PRO B 1 18 ? -7.788 23.074 103.271 1.00 23.02 13 PRO B O 1
ATOM 1280 N N . ALA B 1 19 ? -7.025 21.023 103.795 1.00 23.68 14 ALA B N 1
ATOM 1281 C CA . ALA B 1 19 ? -8.286 20.356 103.465 1.00 19.64 14 ALA B CA 1
ATOM 1282 C C . ALA B 1 19 ? -9.200 20.204 104.682 1.00 15.06 14 ALA B C 1
ATOM 1283 O O . ALA B 1 19 ? -10.406 20.001 104.540 1.00 24.86 14 ALA B O 1
ATOM 1285 N N . ILE B 1 20 ? -8.615 20.298 105.873 1.00 14.66 15 ILE B N 1
ATOM 1286 C CA . ILE B 1 20 ? -9.354 20.117 107.122 1.00 11.87 15 ILE B CA 1
ATOM 1287 C C . ILE B 1 20 ? -10.002 21.422 107.599 1.00 20.92 15 ILE B C 1
ATOM 1288 O O . ILE B 1 20 ? -9.350 22.274 108.208 1.00 17.47 15 ILE B O 1
ATOM 1293 N N . THR B 1 21 ? -11.294 21.568 107.313 1.00 13.48 16 THR B N 1
ATOM 1294 C CA . THR B 1 21 ? -12.023 22.789 107.652 1.00 22.32 16 THR B CA 1
ATOM 1295 C C . THR B 1 21 ? -13.152 22.560 108.661 1.00 24.12 16 THR B C 1
ATOM 1296 O O . THR B 1 21 ? -13.644 23.508 109.270 1.00 24.93 16 THR B O 1
ATOM 1300 N N . CYS B 1 22 ? -13.571 21.311 108.836 1.00 11.32 17 CYS B N 1
ATOM 1301 C CA . CYS B 1 22 ? -14.622 21.013 109.806 1.00 11.65 17 CYS B CA 1
ATOM 1302 C C . CYS B 1 22 ? -14.286 19.783 110.643 1.00 16.71 17 CYS B C 1
ATOM 1303 O O . CYS B 1 22 ? -13.360 19.040 110.317 1.00 12.83 17 CYS B O 1
ATOM 1306 N N . ARG B 1 23 ? -15.047 19.580 111.719 1.00 13.06 18 ARG B N 1
ATOM 1307 C CA . ARG B 1 23 ? -14.864 18.431 112.611 1.00 13.44 18 ARG B CA 1
ATOM 1308 C C . ARG B 1 23 ? -14.872 17.102 111.863 1.00 11.77 18 ARG B C 1
ATOM 1309 O O . ARG B 1 23 ? -14.092 16.203 112.181 1.00 15.82 18 ARG B O 1
ATOM 1317 N N . GLN B 1 24 ? -15.762 16.981 110.880 1.00 9.50 19 GLN B N 1
ATOM 1318 C CA . GLN B 1 24 ? -15.901 15.744 110.112 1.00 11.93 19 GLN B CA 1
ATOM 1319 C C . GLN B 1 24 ? -14.622 15.394 109.355 1.00 11.77 19 GLN B C 1
ATOM 1320 O O . GLN B 1 24 ? -14.260 14.219 109.240 1.00 9.52 19 GLN B O 1
ATOM 1326 N N . ASP B 1 25 ? -13.953 16.417 108.830 1.00 14.01 20 ASP B N 1
ATOM 1327 C CA . ASP B 1 25 ? -12.715 16.218 108.085 1.00 9.80 20 ASP B CA 1
ATOM 1328 C C . ASP B 1 25 ? -11.662 15.583 108.985 1.00 12.05 20 ASP B C 1
ATOM 1329 O O . ASP B 1 25 ? -10.956 14.663 108.578 1.00 7.47 20 ASP B O 1
ATOM 1334 N N . ALA B 1 26 ? -11.569 16.082 110.213 1.00 8.33 21 ALA B N 1
ATOM 1335 C CA . ALA B 1 26 ? -10.600 15.575 111.179 1.00 13.58 21 ALA B CA 1
ATOM 1336 C C . ALA B 1 26 ? -10.918 14.143 111.597 1.00 15.22 21 ALA B C 1
ATOM 1337 O O . ALA B 1 26 ? -10.014 13.328 111.773 1.00 9.99 21 ALA B O 1
ATOM 1339 N N . LEU B 1 27 ? -12.200 13.835 111.763 1.00 15.32 22 LEU B N 1
ATOM 1340 C CA . LEU B 1 27 ? -12.595 12.478 112.134 1.00 12.67 22 LEU B CA 1
ATOM 1341 C C . LEU B 1 27 ? -12.291 11.488 111.010 1.00 8.58 22 LEU B C 1
ATOM 1342 O O . LEU B 1 27 ? -11.798 10.387 111.255 1.00 6.82 22 LEU B O 1
ATOM 1347 N N . VAL B 1 28 ? -12.590 11.886 109.777 1.00 5.53 23 VAL B N 1
ATOM 1348 C CA . VAL B 1 28 ? -12.356 11.030 108.617 1.00 10.81 23 VAL B CA 1
ATOM 1349 C C . VAL B 1 28 ? -10.855 10.833 108.373 1.00 12.50 23 VAL B C 1
ATOM 1350 O O . VAL B 1 28 ? -10.419 9.765 107.942 1.00 11.99 23 VAL B O 1
ATOM 1354 N N . CYS B 1 29 ? -10.070 11.863 108.668 1.00 13.16 24 CYS B N 1
ATOM 1355 C CA . CYS B 1 29 ? -8.617 11.767 108.574 1.00 9.77 24 CYS B CA 1
ATOM 1356 C C . CYS B 1 29 ? -8.099 10.685 109.523 1.00 13.57 24 CYS B C 1
ATOM 1357 O O . CYS B 1 29 ? -7.285 9.843 109.140 1.00 8.54 24 CYS B O 1
ATOM 1360 N N . PHE B 1 30 ? -8.594 10.708 110.758 1.00 6.68 25 PHE B N 1
ATOM 1361 C CA . PHE B 1 30 ? -8.235 9.721 111.776 1.00 11.11 25 PHE B CA 1
ATOM 1362 C C . PHE B 1 30 ? -8.669 8.319 111.344 1.00 10.94 25 PHE B C 1
ATOM 1363 O O . PHE B 1 30 ? -7.901 7.358 111.449 1.00 8.73 25 PHE B O 1
ATOM 1371 N N . LEU B 1 31 ? -9.907 8.213 110.865 1.00 6.88 26 LEU B N 1
ATOM 1372 C CA . LEU B 1 31 ? -10.462 6.942 110.406 1.00 10.22 26 LEU B CA 1
ATOM 1373 C C . LEU B 1 31 ? -9.651 6.358 109.251 1.00 6.74 26 LEU B C 1
ATOM 1374 O O . LEU B 1 31 ? -9.367 5.157 109.220 1.00 8.27 26 LEU B O 1
ATOM 1379 N N . HIS B 1 32 ? -9.291 7.215 108.302 1.00 7.14 27 HIS B N 1
ATOM 1380 C CA . HIS B 1 32 ? -8.486 6.812 107.157 1.00 6.11 27 HIS B CA 1
ATOM 1381 C C . HIS B 1 32 ? -7.185 6.168 107.615 1.00 9.37 27 HIS B C 1
ATOM 1382 O O . HIS B 1 32 ? -6.783 5.119 107.104 1.00 8.43 27 HIS B O 1
ATOM 1389 N N . TRP B 1 33 ? -6.525 6.792 108.583 1.00 10.42 28 TRP B N 1
ATOM 1390 C CA . TRP B 1 33 ? -5.243 6.271 109.036 1.00 14.37 28 TRP B CA 1
ATOM 1391 C C . TRP B 1 33 ? -5.392 4.971 109.816 1.00 11.97 28 TRP B C 1
ATOM 1392 O O . TRP B 1 33 ? -4.496 4.126 109.799 1.00 10.49 28 TRP B O 1
ATOM 1403 N N . GLU B 1 34 ? -6.523 4.809 110.496 1.00 9.45 29 GLU B N 1
ATOM 1404 C CA . GLU B 1 34 ? -6.826 3.536 111.145 1.00 13.53 29 GLU B CA 1
ATOM 1405 C C . GLU B 1 34 ? -6.920 2.421 110.113 1.00 9.19 29 GLU B C 1
ATOM 1406 O O . GLU B 1 34 ? -6.456 1.301 110.344 1.00 13.25 29 GLU B O 1
ATOM 1412 N N . VAL B 1 35 ? -7.524 2.738 108.972 1.00 10.59 30 VAL B N 1
ATOM 1413 C CA . VAL B 1 35 ? -7.705 1.763 107.904 1.00 9.18 30 VAL B CA 1
ATOM 1414 C C . VAL B 1 35 ? -6.375 1.443 107.233 1.00 8.39 30 VAL B C 1
ATOM 1415 O O . VAL B 1 35 ? -6.055 0.276 106.991 1.00 10.72 30 VAL B O 1
ATOM 1419 N N . VAL B 1 36 ? -5.596 2.480 106.942 1.00 5.61 31 VAL B N 1
ATOM 1420 C CA . VAL B 1 36 ? -4.282 2.283 106.332 1.00 7.93 31 VAL B CA 1
ATOM 1421 C C . VAL B 1 36 ? -3.338 1.488 107.238 1.00 8.73 31 VAL B C 1
ATOM 1422 O O . VAL B 1 36 ? -2.673 0.556 106.781 1.00 11.35 31 VAL B O 1
ATOM 1426 N N . THR B 1 37 ? -3.287 1.841 108.520 1.00 7.40 32 THR B N 1
ATOM 1427 C CA . THR B 1 37 ? -2.368 1.164 109.436 1.00 13.61 32 THR B CA 1
ATOM 1428 C C . THR B 1 37 ? -2.776 -0.280 109.705 1.00 19.54 32 THR B C 1
ATOM 1429 O O . THR B 1 37 ? -1.990 -1.066 110.241 1.00 13.50 32 THR B O 1
ATOM 1433 N N . HIS B 1 38 ? -4.002 -0.630 109.330 1.00 13.47 33 HIS B N 1
ATOM 1434 C CA . HIS B 1 38 ? -4.452 -2.011 109.452 1.00 15.52 33 HIS B CA 1
ATOM 1435 C C . HIS B 1 38 ? -4.401 -2.766 108.129 1.00 17.55 33 HIS B C 1
ATOM 1436 O O . HIS B 1 38 ? -5.099 -3.761 107.942 1.00 15.80 33 HIS B O 1
ATOM 1443 N N . GLY B 1 39 ? -3.567 -2.282 107.212 1.00 14.78 34 GLY B N 1
ATOM 1444 C CA . GLY B 1 39 ? -3.193 -3.065 106.048 1.00 15.72 34 GLY B CA 1
ATOM 1445 C C . GLY B 1 39 ? -3.829 -2.683 104.729 1.00 18.92 34 GLY B C 1
ATOM 1446 O O . GLY B 1 39 ? -3.552 -3.308 103.706 1.00 16.79 34 GLY B O 1
ATOM 1447 N N . TYR B 1 40 ? -4.674 -1.658 104.734 1.00 10.63 35 TYR B N 1
ATOM 1448 C CA . TYR B 1 40 ? -5.322 -1.236 103.499 1.00 12.66 35 TYR B CA 1
ATOM 1449 C C . TYR B 1 40 ? -4.694 0.017 102.899 1.00 19.01 35 TYR B C 1
ATOM 1450 O O . TYR B 1 40 ? -4.069 0.812 103.596 1.00 30.27 35 TYR B O 1
ATOM 1459 N N . CYS B 1 41 ? -4.842 0.164 101.589 1.00 12.95 36 CYS B N 1
ATOM 1460 C CA . CYS B 1 41 ? -4.414 1.368 100.895 1.00 11.75 36 CYS B CA 1
ATOM 1461 C C . CYS B 1 41 ? -5.652 2.042 100.327 1.00 14.76 36 CYS B C 1
ATOM 1462 O O . CYS B 1 41 ? -6.615 1.366 99.976 1.00 10.45 36 CYS B O 1
ATOM 1465 N N . GLY B 1 42 ? -5.626 3.368 100.235 1.00 14.10 37 GLY B N 1
ATOM 1466 C CA . GLY B 1 42 ? -6.711 4.100 99.609 1.00 12.27 37 GLY B CA 1
ATOM 1467 C C . GLY B 1 42 ? -6.682 3.869 98.112 1.00 18.16 37 GLY B C 1
ATOM 1468 O O . GLY B 1 42 ? -5.616 3.667 97.534 1.00 20.82 37 GLY B O 1
ATOM 1469 N N . LEU B 1 43 ? -7.853 3.880 97.486 1.00 10.21 38 LEU B N 1
ATOM 1470 C CA . LEU B 1 43 ? -7.951 3.719 96.041 1.00 10.14 38 LEU B CA 1
ATOM 1471 C C . LEU B 1 43 ? -8.483 4.992 95.406 1.00 12.19 38 LEU B C 1
ATOM 1472 O O . LEU B 1 43 ? -8.016 5.411 94.349 1.00 15.76 38 LEU B O 1
ATOM 1477 N N . GLY B 1 44 ? -9.474 5.594 96.054 1.00 9.68 39 GLY B N 1
ATOM 1478 C CA . GLY B 1 44 ? -10.114 6.791 95.538 1.00 13.01 39 GLY B CA 1
ATOM 1479 C C . GLY B 1 44 ? -11.423 7.088 96.249 1.00 12.48 39 GLY B C 1
ATOM 1480 O O . GLY B 1 44 ? -11.696 6.536 97.313 1.00 12.74 39 GLY B O 1
ATOM 1481 N N . VAL B 1 45 ? -12.235 7.961 95.658 1.00 11.32 40 VAL B N 1
ATOM 1482 C CA . VAL B 1 45 ? -13.488 8.389 96.272 1.00 10.69 40 VAL B CA 1
ATOM 1483 C C . VAL B 1 45 ? -14.677 7.902 95.452 1.00 14.46 40 VAL B C 1
ATOM 1484 O O . VAL B 1 45 ? -14.518 7.476 94.310 1.00 15.46 40 VAL B O 1
ATOM 1488 N N . GLY B 1 46 ? -15.869 7.972 96.034 1.00 14.48 41 GLY B N 1
ATOM 1489 C CA . GLY B 1 46 ? -17.071 7.551 95.338 1.00 12.82 41 GLY B CA 1
ATOM 1490 C C . GLY B 1 46 ? -17.262 6.051 95.407 1.00 18.69 41 GLY B C 1
ATOM 1491 O O . GLY B 1 46 ? -16.374 5.326 95.850 1.00 18.24 41 GLY B O 1
ATOM 1492 N N . ASP B 1 47 ? -18.421 5.580 94.963 1.00 20.71 42 ASP B N 1
ATOM 1493 C CA . ASP B 1 47 ? -18.747 4.160 95.060 1.00 28.80 42 ASP B CA 1
ATOM 1494 C C . ASP B 1 47 ? -18.199 3.334 93.892 1.00 28.60 42 ASP B C 1
ATOM 1495 O O . ASP B 1 47 ? -18.337 2.110 93.872 1.00 29.95 42 ASP B O 1
ATOM 1500 N N . GLN B 1 48 ? -17.571 4.007 92.931 1.00 23.44 43 GLN B N 1
ATOM 1501 C CA . GLN B 1 48 ? -17.039 3.343 91.742 1.00 29.71 43 GLN B CA 1
ATOM 1502 C C . GLN B 1 48 ? -15.667 3.894 91.344 1.00 28.34 43 GLN B C 1
ATOM 1503 O O . GLN B 1 48 ? -15.355 5.052 91.624 1.00 24.84 43 GLN B O 1
ATOM 1509 N N . PRO B 1 49 ? -14.841 3.059 90.691 1.00 26.18 44 PRO B N 1
ATOM 1510 C CA . PRO B 1 49 ? -13.513 3.493 90.242 1.00 25.62 44 PRO B CA 1
ATOM 1511 C C . PRO B 1 49 ? -13.581 4.651 89.251 1.00 32.24 44 PRO B C 1
ATOM 1512 O O . PRO B 1 49 ? -14.427 4.649 88.358 1.00 34.17 44 PRO B O 1
ATOM 1516 N N . GLY B 1 50 ? -12.701 5.632 89.422 1.00 27.72 45 GLY B N 1
ATOM 1517 C CA . GLY B 1 50 ? -12.577 6.728 88.478 1.00 32.78 45 GLY B CA 1
ATOM 1518 C C . GLY B 1 50 ? -11.181 6.724 87.885 1.00 39.02 45 GLY B C 1
ATOM 1519 O O . GLY B 1 50 ? -10.349 5.911 88.284 1.00 41.41 45 GLY B O 1
ATOM 1520 N N . PRO B 1 51 ? -10.920 7.616 86.916 1.00 46.06 46 PRO B N 1
ATOM 1521 C CA . PRO B 1 51 ? -9.573 7.750 86.346 1.00 47.55 46 PRO B CA 1
ATOM 1522 C C . PRO B 1 51 ? -8.577 8.375 87.330 1.00 39.63 46 PRO B C 1
ATOM 1523 O O . PRO B 1 51 ? -7.371 8.314 87.097 1.00 46.34 46 PRO B O 1
ATOM 1527 N N . ASN B 1 52 ? -9.080 8.961 88.414 1.00 32.79 47 ASN B N 1
ATOM 1528 C CA . ASN B 1 52 ? -8.228 9.551 89.447 1.00 36.13 47 ASN B CA 1
ATOM 1529 C C . ASN B 1 52 ? -7.753 8.533 90.477 1.00 24.29 47 ASN B C 1
ATOM 1530 O O . ASN B 1 52 ? -6.980 8.860 91.382 1.00 15.76 47 ASN B O 1
ATOM 1535 N N . ASP B 1 53 ? -8.224 7.299 90.331 1.00 20.21 48 ASP B N 1
ATOM 1536 C CA . ASP B 1 53 ? -7.870 6.219 91.243 1.00 21.35 48 ASP B CA 1
ATOM 1537 C C . ASP B 1 53 ? -6.362 5.975 91.291 1.00 19.45 48 ASP B C 1
ATOM 1538 O O . ASP B 1 53 ? -5.715 5.801 90.256 1.00 21.26 48 ASP B O 1
ATOM 1543 N N . LYS B 1 54 ? -5.813 5.982 92.504 1.00 21.53 49 LYS B N 1
ATOM 1544 C CA . LYS B 1 54 ? -4.416 5.632 92.750 1.00 20.51 49 LYS B CA 1
ATOM 1545 C C . LYS B 1 54 ? -4.358 4.847 94.050 1.00 21.70 49 LYS B C 1
ATOM 1546 O O . LYS B 1 54 ? -4.934 5.271 95.050 1.00 17.55 49 LYS B O 1
ATOM 1552 N N . LYS B 1 55 ? -3.657 3.719 94.055 1.00 12.81 50 LYS B N 1
ATOM 1553 C CA . LYS B 1 55 ? -3.484 2.963 95.290 1.00 14.71 50 LYS B CA 1
ATOM 1554 C C . LYS B 1 55 ? -2.417 3.651 96.134 1.00 16.97 50 LYS B C 1
ATOM 1555 O O . LYS B 1 55 ? -1.258 3.725 95.730 1.00 12.63 50 LYS B O 1
ATOM 1561 N N . SER B 1 56 ? -2.807 4.162 97.299 1.00 12.25 51 SER B N 1
ATOM 1562 C CA . SER B 1 56 ? -1.931 5.060 98.052 1.00 15.97 51 SER B CA 1
ATOM 1563 C C . SER B 1 56 ? -2.311 5.194 99.524 1.00 17.70 51 SER B C 1
ATOM 1564 O O . SER B 1 56 ? -3.457 4.952 99.904 1.00 14.45 51 SER B O 1
ATOM 1567 N N . GLU B 1 57 ? -1.337 5.586 100.345 1.00 11.30 52 GLU B N 1
ATOM 1568 C CA . GLU B 1 57 ? -1.564 5.844 101.765 1.00 8.90 52 GLU B CA 1
ATOM 1569 C C . GLU B 1 57 ? -2.230 7.192 101.978 1.00 8.49 52 GLU B C 1
ATOM 1570 O O . GLU B 1 57 ? -2.906 7.408 102.982 1.00 13.92 52 GLU B O 1
ATOM 1576 N N . LEU B 1 58 ? -2.002 8.107 101.040 1.00 11.33 53 LEU B N 1
ATOM 1577 C CA . LEU B 1 58 ? -2.478 9.475 101.171 1.00 14.56 53 LEU B CA 1
ATOM 1578 C C . LEU B 1 58 ? -3.994 9.527 101.081 1.00 17.93 53 LEU B C 1
ATOM 1579 O O . LEU B 1 58 ? -4.625 8.630 100.524 1.00 12.81 53 LEU B O 1
ATOM 1584 N N . LEU B 1 59 ? -4.579 10.574 101.645 1.00 18.58 54 LEU B N 1
ATOM 1585 C CA . LEU B 1 59 ? -6.010 10.787 101.506 1.00 15.89 54 LEU B CA 1
ATOM 1586 C C . LEU B 1 59 ? -6.318 11.048 100.039 1.00 17.61 54 LEU B C 1
ATOM 1587 O O . LEU B 1 59 ? -5.662 11.871 99.402 1.00 15.57 54 LEU B O 1
ATOM 1592 N N . PRO B 1 60 ? -7.309 10.329 99.494 1.00 17.64 55 PRO B N 1
ATOM 1593 C CA . PRO B 1 60 ? -7.655 10.391 98.070 1.00 22.63 55 PRO B CA 1
ATOM 1594 C C . PRO B 1 60 ? -8.070 11.804 97.676 1.00 23.32 55 PRO B C 1
ATOM 1595 O O . PRO B 1 60 ? -8.745 12.461 98.462 1.00 25.42 55 PRO B O 1
ATOM 1599 N N . ALA B 1 61 ? -7.666 12.271 96.499 1.00 24.03 56 ALA B N 1
ATOM 1600 C CA . ALA B 1 61 ? -8.073 13.599 96.048 1.00 21.01 56 ALA B CA 1
ATOM 1601 C C . ALA B 1 61 ? -9.596 13.712 96.029 1.00 22.17 56 ALA B C 1
ATOM 1602 O O . ALA B 1 61 ? -10.279 12.832 95.513 1.00 25.32 56 ALA B O 1
ATOM 1604 N N . GLY B 1 62 ? -10.122 14.786 96.610 1.00 19.36 57 GLY B N 1
ATOM 1605 C CA . GLY B 1 62 ? -11.557 15.006 96.653 1.00 20.13 57 GLY B CA 1
ATOM 1606 C C . GLY B 1 62 ? -12.243 14.362 97.846 1.00 14.58 57 GLY B C 1
ATOM 1607 O O . GLY B 1 62 ? -13.471 14.400 97.955 1.00 15.76 57 GLY B O 1
ATOM 1608 N N . TRP B 1 63 ? -11.450 13.784 98.746 1.00 13.59 58 TRP B N 1
ATOM 1609 C CA . TRP B 1 63 ? -11.975 13.055 99.903 1.00 12.57 58 TRP B CA 1
ATOM 1610 C C . TRP B 1 63 ? -12.841 13.926 100.798 1.00 14.74 58 TRP B C 1
ATOM 1611 O O . TRP B 1 63 ? -13.753 13.431 101.457 1.00 11.66 58 TRP B O 1
ATOM 1622 N N . ASN B 1 64 ? -12.547 15.223 100.812 1.00 9.95 59 ASN B N 1
ATOM 1623 C CA . ASN B 1 64 ? -13.206 16.161 101.716 1.00 14.64 59 ASN B CA 1
ATOM 1624 C C . ASN B 1 64 ? -14.177 17.106 101.011 1.00 15.37 59 ASN B C 1
ATOM 1625 O O . ASN B 1 64 ? -14.551 18.141 101.565 1.00 12.34 59 ASN B O 1
ATOM 1630 N N . ASN B 1 65 ? -14.588 16.751 99.798 1.00 13.24 60 ASN B N 1
ATOM 1631 C CA . ASN B 1 65 ? -15.431 17.631 98.990 1.00 15.96 60 ASN B CA 1
ATOM 1632 C C . ASN B 1 65 ? -16.917 17.648 99.373 1.00 21.08 60 ASN B C 1
ATOM 1633 O O . ASN B 1 65 ? -17.676 18.488 98.888 1.00 24.18 60 ASN B O 1
ATOM 1638 N N . ASN B 1 66 ? -17.325 16.724 100.239 1.00 14.51 61 ASN B N 1
ATOM 1639 C CA . ASN B 1 66 ? -18.696 16.682 100.747 1.00 13.63 61 ASN B CA 1
ATOM 1640 C C . ASN B 1 66 ? -18.685 16.496 102.264 1.00 16.96 61 ASN B C 1
ATOM 1641 O O . ASN B 1 66 ? -18.389 15.410 102.757 1.00 13.77 61 ASN B O 1
ATOM 1646 N N . LYS B 1 67 ? -19.015 17.553 103.001 1.00 13.84 62 LYS B N 1
ATOM 1647 C CA . LYS B 1 67 ? -18.949 17.513 104.462 1.00 10.59 62 LYS B CA 1
ATOM 1648 C C . LYS B 1 67 ? -20.076 16.681 105.076 1.00 14.11 62 LYS B C 1
ATOM 1649 O O . LYS B 1 67 ? -20.044 16.360 106.267 1.00 14.23 62 LYS B O 1
ATOM 1655 N N . ASP B 1 68 ? -21.066 16.332 104.262 1.00 12.91 63 ASP B N 1
ATOM 1656 C CA . ASP B 1 68 ? -22.210 15.562 104.739 1.00 15.51 63 ASP B CA 1
ATOM 1657 C C . ASP B 1 68 ? -22.054 14.069 104.471 1.00 13.85 63 ASP B C 1
ATOM 1658 O O . ASP B 1 68 ? -22.691 13.242 105.128 1.00 10.88 63 ASP B O 1
ATOM 1663 N N . LEU B 1 69 ? -21.207 13.726 103.507 1.00 11.90 64 LEU B N 1
ATOM 1664 C CA . LEU B 1 69 ? -21.060 12.336 103.093 1.00 10.80 64 LEU B CA 1
ATOM 1665 C C . LEU B 1 69 ? -19.677 12.052 102.521 1.00 11.84 64 LEU B C 1
ATOM 1666 O O . LEU B 1 69 ? -19.330 12.539 101.446 1.00 11.21 64 LEU B O 1
ATOM 1671 N N . TYR B 1 70 ? -18.897 11.256 103.244 1.00 12.50 65 TYR B N 1
ATOM 1672 C CA . TYR B 1 70 ? -17.575 10.843 102.790 1.00 10.80 65 TYR B CA 1
ATOM 1673 C C . TYR B 1 70 ? -17.653 9.414 102.279 1.00 12.14 65 TYR B C 1
ATOM 1674 O O . TYR B 1 70 ? -18.072 8.516 103.003 1.00 9.36 65 TYR B O 1
ATOM 1683 N N . VAL B 1 71 ? -17.261 9.207 101.026 1.00 10.28 66 VAL B N 1
ATOM 1684 C CA . VAL B 1 71 ? -17.254 7.873 100.440 1.00 11.41 66 VAL B CA 1
ATOM 1685 C C . VAL B 1 71 ? -15.856 7.580 99.919 1.00 13.22 66 VAL B C 1
ATOM 1686 O O . VAL B 1 71 ? -15.413 8.189 98.946 1.00 10.95 66 VAL B O 1
ATOM 1690 N N . LEU B 1 72 ? -15.161 6.660 100.584 1.00 9.48 67 LEU B N 1
ATOM 1691 C CA . LEU B 1 72 ? -13.771 6.349 100.265 1.00 10.64 67 LEU B CA 1
ATOM 1692 C C . LEU B 1 72 ? -13.604 4.857 100.003 1.00 12.72 67 LEU B C 1
ATOM 1693 O O . LEU B 1 72 ? -14.166 4.028 100.719 1.00 14.09 67 LEU B O 1
ATOM 1698 N N . ARG B 1 73 ? -12.834 4.517 98.974 1.00 11.67 68 ARG B N 1
ATOM 1699 C CA . ARG B 1 73 ? -12.603 3.119 98.630 1.00 10.53 68 ARG B CA 1
ATOM 1700 C C . ARG B 1 73 ? -11.186 2.693 98.974 1.00 16.07 68 ARG B C 1
ATOM 1701 O O . ARG B 1 73 ? -10.244 3.475 98.850 1.00 9.22 68 ARG B O 1
ATOM 1709 N N . TYR B 1 74 ? -11.045 1.445 99.408 1.00 11.77 69 TYR B N 1
ATOM 1710 C CA . TYR B 1 74 ? -9.754 0.924 99.826 1.00 7.03 69 TYR B CA 1
ATOM 1711 C C . TYR B 1 74 ? -9.497 -0.441 99.208 1.00 13.41 69 TYR B C 1
ATOM 1712 O O . TYR B 1 74 ? -10.413 -1.091 98.702 1.00 12.14 69 TYR B O 1
ATOM 1721 N N . GLU B 1 75 ? -8.242 -0.866 99.250 1.00 12.34 70 GLU B N 1
ATOM 1722 C CA . GLU B 1 75 ? -7.865 -2.190 98.785 1.00 12.28 70 GLU B CA 1
ATOM 1723 C C . GLU B 1 75 ? -6.677 -2.682 99.603 1.00 18.29 70 GLU B C 1
ATOM 1724 O O . GLU B 1 75 ? -5.755 -1.912 99.884 1.00 12.37 70 GLU B O 1
ATOM 1730 N N . TYR B 1 76 ? -6.710 -3.954 99.999 1.00 11.59 71 TYR B N 1
ATOM 1731 C CA . TYR B 1 76 ? -5.655 -4.538 100.827 1.00 14.24 71 TYR B CA 1
ATOM 1732 C C . TYR B 1 76 ? -4.285 -4.325 100.182 1.00 13.13 71 TYR B C 1
ATOM 1733 O O . TYR B 1 76 ? -4.153 -4.452 98.969 1.00 12.29 71 TYR B O 1
ATOM 1742 N N . LYS B 1 77 ? -3.280 -3.992 100.996 1.00 9.75 72 LYS B N 1
ATOM 1743 C CA . LYS B 1 77 ? -2.005 -3.463 100.489 1.00 13.22 72 LYS B CA 1
ATOM 1744 C C . LYS B 1 77 ? -1.373 -4.230 99.322 1.00 26.64 72 LYS B C 1
ATOM 1745 O O . LYS B 1 77 ? -1.123 -3.653 98.265 1.00 46.88 72 LYS B O 1
ATOM 1751 N N . ASP B 1 78 ? -1.105 -5.517 99.510 1.00 22.38 73 ASP B N 1
ATOM 1752 C CA . ASP B 1 78 ? -0.614 -6.342 98.405 1.00 31.45 73 ASP B CA 1
ATOM 1753 C C . ASP B 1 78 ? -1.612 -7.446 98.066 1.00 26.64 73 ASP B C 1
ATOM 1754 O O . ASP B 1 78 ? -1.251 -8.615 97.914 1.00 28.57 73 ASP B O 1
ATOM 1759 N N . GLY B 1 79 ? -2.874 -7.046 97.946 1.00 12.98 74 GLY B N 1
ATOM 1760 C CA . GLY B 1 79 ? -3.945 -7.949 97.576 1.00 13.45 74 GLY B CA 1
ATOM 1761 C C . GLY B 1 79 ? -5.027 -7.258 96.768 1.00 18.57 74 GLY B C 1
ATOM 1762 O O . GLY B 1 79 ? -4.862 -6.115 96.335 1.00 17.59 74 GLY B O 1
ATOM 1763 N N . SER B 1 80 ? -6.143 -7.953 96.577 1.00 12.21 75 SER B N 1
ATOM 1764 C CA . SER B 1 80 ? -7.232 -7.469 95.736 1.00 17.68 75 SER B CA 1
ATOM 1765 C C . SER B 1 80 ? -8.479 -7.190 96.561 1.00 15.92 75 SER B C 1
ATOM 1766 O O . SER B 1 80 ? -9.490 -6.723 96.036 1.00 18.18 75 SER B O 1
ATOM 1769 N N . ARG B 1 81 ? -8.398 -7.494 97.853 1.00 8.22 76 ARG B N 1
ATOM 1770 C CA . ARG B 1 81 ? -9.527 -7.342 98.772 1.00 16.69 76 ARG B CA 1
ATOM 1771 C C . ARG B 1 81 ? -9.952 -5.877 98.890 1.00 15.54 76 ARG B C 1
ATOM 1772 O O . ARG B 1 81 ? -9.132 -5.022 99.204 1.00 17.97 76 ARG B O 1
ATOM 1780 N N . LYS B 1 82 ? -11.230 -5.590 98.641 1.00 13.64 77 LYS B N 1
ATOM 1781 C CA . LYS B 1 82 ? -11.692 -4.199 98.581 1.00 22.40 77 LYS B CA 1
ATOM 1782 C C . LYS B 1 82 ? -12.697 -3.813 99.667 1.00 20.32 77 LYS B C 1
ATOM 1783 O O . LYS B 1 82 ? -13.503 -4.633 100.107 1.00 17.02 77 LYS B O 1
ATOM 1789 N N . LEU B 1 83 ? -12.638 -2.550 100.085 1.00 13.66 78 LEU B N 1
ATOM 1790 C CA . LEU B 1 83 ? -13.575 -1.998 101.061 1.00 15.44 78 LEU B CA 1
ATOM 1791 C C . LEU B 1 83 ? -14.219 -0.720 100.532 1.00 15.05 78 LEU B C 1
ATOM 1792 O O . LEU B 1 83 ? -13.581 0.069 99.833 1.00 14.42 78 LEU B O 1
ATOM 1797 N N . LEU B 1 84 ? -15.487 -0.525 100.871 1.00 13.25 79 LEU B N 1
ATOM 1798 C CA . LEU B 1 84 ? -16.163 0.742 100.624 1.00 18.00 79 LEU B CA 1
ATOM 1799 C C . LEU B 1 84 ? -16.526 1.367 101.966 1.00 12.41 79 LEU B C 1
ATOM 1800 O O . LEU B 1 84 ? -17.355 0.832 102.702 1.00 15.53 79 LEU B O 1
ATOM 1805 N N . VAL B 1 85 ? -15.895 2.493 102.286 1.00 9.47 80 VAL B N 1
ATOM 1806 C CA . VAL B 1 85 ? -16.101 3.145 103.575 1.00 10.86 80 VAL B CA 1
ATOM 1807 C C . VAL B 1 85 ? -16.947 4.403 103.431 1.00 17.99 80 VAL B C 1
ATOM 1808 O O . VAL B 1 85 ? -16.638 5.284 102.627 1.00 13.98 80 VAL B O 1
ATOM 1812 N N . LYS B 1 86 ? -18.016 4.480 104.214 1.00 11.09 81 LYS B N 1
ATOM 1813 C CA . LYS B 1 86 ? -18.861 5.662 104.218 1.00 13.75 81 LYS B CA 1
ATOM 1814 C C . LYS B 1 86 ? -18.894 6.314 105.599 1.00 20.60 81 LYS B C 1
ATOM 1815 O O . LYS B 1 86 ? -19.045 5.641 106.619 1.00 21.27 81 LYS B O 1
ATOM 1821 N N . ALA B 1 87 ? -18.712 7.629 105.618 1.00 12.71 82 ALA B N 1
ATOM 1822 C CA . ALA B 1 87 ? -18.844 8.411 106.836 1.00 9.91 82 ALA B CA 1
ATOM 1823 C C . ALA B 1 87 ? -19.962 9.411 106.592 1.00 12.36 82 ALA B C 1
ATOM 1824 O O . ALA B 1 87 ? -19.836 10.305 105.757 1.00 9.71 82 ALA B O 1
ATOM 1826 N N . ILE B 1 88 ? -21.059 9.239 107.318 1.00 12.74 83 ILE B N 1
ATOM 1827 C CA . ILE B 1 88 ? -22.285 9.992 107.079 1.00 9.00 83 ILE B CA 1
ATOM 1828 C C . ILE B 1 88 ? -22.571 10.957 108.223 1.00 9.34 83 ILE B C 1
ATOM 1829 O O . ILE B 1 88 ? -22.765 10.538 109.361 1.00 12.66 83 ILE B O 1
ATOM 1834 N N . THR B 1 89 ? -22.598 12.251 107.919 1.00 11.03 84 THR B N 1
ATOM 1835 C CA . THR B 1 89 ? -22.866 13.265 108.936 1.00 13.04 84 THR B CA 1
ATOM 1836 C C . THR B 1 89 ? -24.343 13.310 109.307 1.00 16.68 84 THR B C 1
ATOM 1837 O O . THR B 1 89 ? -25.206 13.433 108.437 1.00 14.30 84 THR B O 1
ATOM 1841 N N . VAL B 1 90 ? -24.629 13.198 110.600 1.00 14.47 85 VAL B N 1
ATOM 1842 C CA . VAL B 1 90 ? -25.984 13.380 111.108 1.00 13.18 85 VAL B CA 1
ATOM 1843 C C . VAL B 1 90 ? -25.919 14.368 112.259 1.00 13.98 85 VAL B C 1
ATOM 1844 O O . VAL B 1 90 ? -25.700 13.980 113.406 1.00 17.82 85 VAL B O 1
ATOM 1848 N N . GLU B 1 91 ? -26.087 15.648 111.939 1.00 13.61 86 GLU B N 1
ATOM 1849 C CA . GLU B 1 91 ? -25.944 16.725 112.918 1.00 23.19 86 GLU B CA 1
ATOM 1850 C C . GLU B 1 91 ? -24.563 16.707 113.603 1.00 22.23 86 GLU B C 1
ATOM 1851 O O . GLU B 1 91 ? -23.549 16.909 112.934 1.00 23.52 86 GLU B O 1
ATOM 1857 N N . SER B 1 92 ? -24.498 16.460 114.907 1.00 19.21 87 SER B N 1
ATOM 1858 C CA . SER B 1 92 ? -23.187 16.413 115.567 1.00 23.38 87 SER B CA 1
ATOM 1859 C C . SER B 1 92 ? -22.605 15.003 115.691 1.00 22.99 87 SER B C 1
ATOM 1860 O O . SER B 1 92 ? -21.655 14.780 116.445 1.00 22.29 87 SER B O 1
ATOM 1863 N N . SER B 1 93 ? -23.170 14.059 114.944 1.00 22.57 88 SER B N 1
ATOM 1864 C CA . SER B 1 93 ? -22.656 12.694 114.920 1.00 20.93 88 SER B CA 1
ATOM 1865 C C . SER B 1 93 ? -22.271 12.278 113.508 1.00 20.11 88 SER B C 1
ATOM 1866 O O . SER B 1 93 ? -22.682 12.906 112.536 1.00 16.94 88 SER B O 1
ATOM 1869 N N . MET B 1 94 ? -21.472 11.221 113.401 1.00 14.09 89 MET B N 1
ATOM 1870 C CA . MET B 1 94 ? -21.216 10.596 112.112 1.00 12.70 89 MET B CA 1
ATOM 1871 C C . MET B 1 94 ? -21.572 9.117 112.192 1.00 15.63 89 MET B C 1
ATOM 1872 O O . MET B 1 94 ? -21.271 8.450 113.185 1.00 15.59 89 MET B O 1
ATOM 1877 N N . ILE B 1 95 ? -22.242 8.614 111.159 1.00 14.23 90 ILE B N 1
ATOM 1878 C CA . ILE B 1 95 ? -22.496 7.184 111.042 1.00 11.11 90 ILE B CA 1
ATOM 1879 C C . ILE B 1 95 ? -21.457 6.586 110.104 1.00 17.88 90 ILE B C 1
ATOM 1880 O O . ILE B 1 95 ? -21.380 6.949 108.930 1.00 18.22 90 ILE B O 1
ATOM 1885 N N . LEU B 1 96 ? -20.640 5.689 110.640 1.00 13.09 91 LEU B N 1
ATOM 1886 C CA . LEU B 1 96 ? -19.602 5.034 109.861 1.00 12.41 91 LEU B CA 1
ATOM 1887 C C . LEU B 1 96 ? -20.105 3.669 109.441 1.00 21.05 91 LEU B C 1
ATOM 1888 O O . LEU B 1 96 ? -20.666 2.942 110.256 1.00 19.37 91 LEU B O 1
ATOM 1893 N N . ASN B 1 97 ? -19.925 3.319 108.173 1.00 18.52 92 ASN B N 1
ATOM 1894 C CA . ASN B 1 97 ? -20.174 1.945 107.754 1.00 23.90 92 ASN B CA 1
ATOM 1895 C C . ASN B 1 97 ? -19.236 1.465 106.649 1.00 24.33 92 ASN B C 1
ATOM 1896 O O . ASN B 1 97 ? -18.742 2.254 105.840 1.00 19.25 92 ASN B O 1
ATOM 1901 N N . VAL B 1 98 ? -18.965 0.166 106.650 1.00 18.87 93 VAL B N 1
ATOM 1902 C CA . VAL B 1 98 ? -18.001 -0.412 105.730 1.00 18.33 93 VAL B CA 1
ATOM 1903 C C . VAL B 1 98 ? -18.638 -1.584 105.010 1.00 25.22 93 VAL B C 1
ATOM 1904 O O . VAL B 1 98 ? -19.344 -2.382 105.621 1.00 25.08 93 VAL B O 1
ATOM 1908 N N . LEU B 1 99 ? -18.409 -1.669 103.706 1.00 24.64 94 LEU B N 1
ATOM 1909 C CA . LEU B 1 99 ? -18.860 -2.813 102.928 1.00 29.81 94 LEU B CA 1
ATOM 1910 C C . LEU B 1 99 ? -17.671 -3.411 102.195 1.00 35.93 94 LEU B C 1
ATOM 1911 O O . LEU B 1 99 ? -16.924 -2.697 101.526 1.00 24.48 94 LEU B O 1
ATOM 1916 N N . GLU B 1 100 ? -17.483 -4.719 102.338 1.00 42.72 95 GLU B N 1
ATOM 1917 C CA . GLU B 1 100 ? -16.399 -5.403 101.644 1.00 44.06 95 GLU B CA 1
ATOM 1918 C C . GLU B 1 100 ? -16.906 -6.038 100.357 1.00 40.76 95 GLU B C 1
ATOM 1919 O O . GLU B 1 100 ? -18.010 -6.578 100.320 1.00 42.43 95 GLU B O 1
ATOM 1925 N N . VAL B 1 106 ? -21.042 -5.936 106.563 1.00 57.85 101 VAL B N 1
ATOM 1926 C CA . VAL B 1 106 ? -21.375 -4.518 106.627 1.00 50.76 101 VAL B CA 1
ATOM 1927 C C . VAL B 1 106 ? -21.288 -3.988 108.063 1.00 52.87 101 VAL B C 1
ATOM 1928 O O . VAL B 1 106 ? -22.297 -3.874 108.761 1.00 57.61 101 VAL B O 1
ATOM 1932 N N . ALA B 1 107 ? -20.073 -3.670 108.499 1.00 44.12 102 ALA B N 1
ATOM 1933 C CA . ALA B 1 107 ? -19.857 -3.127 109.837 1.00 40.97 102 ALA B CA 1
ATOM 1934 C C . ALA B 1 107 ? -20.323 -1.679 109.923 1.00 40.35 102 ALA B C 1
ATOM 1935 O O . ALA B 1 107 ? -20.196 -0.924 108.962 1.00 39.44 102 ALA B O 1
ATOM 1937 N N . ASP B 1 108 ? -20.863 -1.29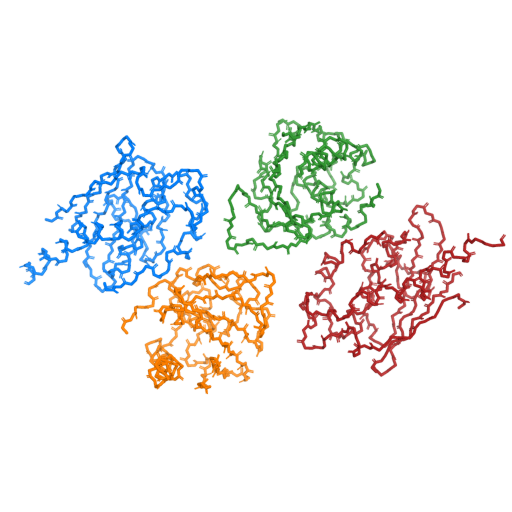7 111.075 1.00 37.52 103 ASP B N 1
ATOM 1938 C CA . ASP B 1 108 ? -21.309 0.075 111.282 1.00 45.22 103 ASP B CA 1
ATOM 1939 C C . ASP B 1 108 ? -20.911 0.579 112.668 1.00 39.09 103 ASP B C 1
ATOM 1940 O O . ASP B 1 108 ? -20.570 -0.211 113.552 1.00 41.83 103 ASP B O 1
ATOM 1945 N N . LEU B 1 109 ? -20.961 1.895 112.849 1.00 21.42 104 LEU B N 1
ATOM 1946 C CA . LEU B 1 109 ? -20.483 2.532 114.071 1.00 19.09 104 LEU B CA 1
ATOM 1947 C C . LEU B 1 109 ? -20.902 4.000 114.082 1.00 16.99 104 LEU B C 1
ATOM 1948 O O . LEU B 1 109 ? -20.666 4.723 113.115 1.00 18.09 104 LEU B O 1
ATOM 1953 N N . THR B 1 110 ? -21.527 4.439 115.170 1.00 16.50 105 THR B N 1
ATOM 1954 C CA . THR B 1 110 ? -21.960 5.830 115.287 1.00 16.81 105 THR B CA 1
ATOM 1955 C C . THR B 1 110 ? -21.128 6.589 116.316 1.00 15.98 105 THR B C 1
ATOM 1956 O O . THR B 1 110 ? -21.081 6.215 117.486 1.00 18.45 105 THR B O 1
ATOM 1960 N N . LEU B 1 111 ? -20.472 7.657 115.870 1.00 14.16 106 LEU B N 1
ATOM 1961 C CA . LEU B 1 111 ? -19.596 8.441 116.735 1.00 16.41 106 LEU B CA 1
ATOM 1962 C C . LEU B 1 111 ? -20.102 9.870 116.908 1.00 20.03 106 LEU B C 1
ATOM 1963 O O . LEU B 1 111 ? -20.491 10.518 115.935 1.00 17.89 106 LEU B O 1
ATOM 1968 N N . ASN B 1 112 ? -20.080 10.362 118.144 1.00 15.03 107 ASN B N 1
ATOM 1969 C CA . ASN B 1 112 ? -20.380 11.766 118.415 1.00 17.10 107 ASN B CA 1
ATOM 1970 C C . ASN B 1 112 ? -19.117 12.606 118.247 1.00 16.70 107 ASN B C 1
ATOM 1971 O O . ASN B 1 112 ? -18.100 12.350 118.894 1.00 15.89 107 ASN B O 1
ATOM 1976 N N . LEU B 1 113 ? -19.188 13.608 117.375 1.00 12.11 108 LEU B N 1
ATOM 1977 C CA . LEU B 1 113 ? -18.034 14.445 117.061 1.00 21.57 108 LEU B CA 1
ATOM 1978 C C . LEU B 1 113 ? -17.523 15.203 118.282 1.00 19.46 108 LEU B C 1
ATOM 1979 O O . LEU B 1 113 ? -16.320 15.421 118.424 1.00 21.97 108 LEU B O 1
ATOM 1984 N N . ASP B 1 114 ? -18.443 15.595 119.158 1.00 19.29 109 ASP B N 1
ATOM 1985 C CA . ASP B 1 114 ? -18.101 16.339 120.368 1.00 24.96 109 ASP B CA 1
ATOM 1986 C C . ASP B 1 114 ? -17.237 15.511 121.321 1.00 24.74 109 ASP B C 1
ATOM 1987 O O . ASP B 1 114 ? -16.453 16.059 122.095 1.00 25.21 109 ASP B O 1
ATOM 1992 N N . ASP B 1 115 ? -17.383 14.191 121.260 1.00 19.68 110 ASP B N 1
ATOM 1993 C CA . ASP B 1 115 ? -16.624 13.295 122.128 1.00 19.26 110 ASP B CA 1
ATOM 1994 C C . ASP B 1 115 ? -15.158 13.159 121.714 1.00 20.10 110 ASP B C 1
ATOM 1995 O O . ASP B 1 115 ? -14.294 12.889 122.549 1.00 14.60 110 ASP B O 1
ATOM 2000 N N . TYR B 1 116 ? -14.878 13.348 120.428 1.00 14.84 111 TYR B N 1
ATOM 2001 C CA . TYR B 1 116 ? -13.569 12.987 119.891 1.00 14.47 111 TYR B CA 1
ATOM 2002 C C . TYR B 1 116 ? -12.829 14.114 119.165 1.00 11.96 111 TYR B C 1
ATOM 2003 O O . TYR B 1 116 ? -11.611 14.048 118.999 1.00 13.99 111 TYR B O 1
ATOM 2012 N N . ILE B 1 117 ? -13.554 15.142 118.736 1.00 11.62 112 ILE B N 1
ATOM 2013 C CA . ILE B 1 117 ? -12.930 16.258 118.028 1.00 11.00 112 ILE B CA 1
ATOM 2014 C C . ILE B 1 117 ? -13.168 17.571 118.774 1.00 18.32 112 ILE B C 1
ATOM 2015 O O . ILE B 1 117 ? -14.295 17.866 119.159 1.00 16.25 112 ILE B O 1
ATOM 2020 N N . ASP B 1 118 ? -12.108 18.350 118.981 1.00 10.01 113 ASP B N 1
ATOM 2021 C CA . ASP B 1 118 ? -12.250 19.685 119.565 1.00 16.32 113 ASP B CA 1
ATOM 2022 C C . ASP B 1 118 ? -12.301 20.722 118.446 1.00 11.55 113 ASP B C 1
ATOM 2023 O O . ASP B 1 118 ? -11.283 21.042 117.834 1.00 14.78 113 ASP B O 1
ATOM 2028 N N . ALA B 1 119 ? -13.495 21.245 118.186 1.00 9.24 114 ALA B N 1
ATOM 2029 C CA . ALA B 1 119 ? -13.706 22.190 117.093 1.00 16.02 114 ALA B CA 1
ATOM 2030 C C . ALA B 1 119 ? -12.909 23.478 117.268 1.00 14.48 114 ALA B C 1
ATOM 2031 O O . ALA B 1 119 ? -12.607 24.168 116.293 1.00 17.01 114 ALA B O 1
ATOM 2033 N N . GLU B 1 120 ? -12.577 23.804 118.513 1.00 12.27 115 GLU B N 1
ATOM 2034 C CA . GLU B 1 120 ? -11.851 25.037 118.802 1.00 17.11 115 GLU B CA 1
ATOM 2035 C C . GLU B 1 120 ? -10.373 24.942 118.422 1.00 21.53 115 GLU B C 1
ATOM 2036 O O . GLU B 1 120 ? -9.666 25.950 118.417 1.00 17.53 115 GLU B O 1
ATOM 2042 N N . HIS B 1 121 ? -9.906 23.737 118.105 1.00 15.38 116 HIS B N 1
ATOM 2043 C CA . HIS B 1 121 ? -8.483 23.537 117.833 1.00 15.29 116 HIS B CA 1
ATOM 2044 C C . HIS B 1 121 ? -8.188 22.663 116.616 1.00 19.14 116 HIS B C 1
ATOM 2045 O O . HIS B 1 121 ? -7.295 21.814 116.657 1.00 17.91 116 HIS B O 1
ATOM 2052 N N . LEU B 1 122 ? -8.922 22.887 115.530 1.00 15.62 117 LEU B N 1
ATOM 2053 C CA . LEU B 1 122 ? -8.714 22.131 114.295 1.00 14.62 117 LEU B CA 1
ATOM 2054 C C . LEU B 1 122 ? -7.358 22.406 113.643 1.00 21.69 117 LEU B C 1
ATOM 2055 O O . LEU B 1 122 ? -6.885 21.612 112.831 1.00 19.56 117 LEU B O 1
ATOM 2060 N N . GLY B 1 123 ? -6.740 23.530 113.995 1.00 18.93 118 GLY B N 1
ATOM 2061 C CA . GLY B 1 123 ? -5.447 23.895 113.438 1.00 27.49 118 GLY B CA 1
ATOM 2062 C C . GLY B 1 123 ? -4.284 23.457 114.309 1.00 30.74 118 GLY B C 1
ATOM 2063 O O . GLY B 1 123 ? -3.121 23.644 113.950 1.00 30.43 118 GLY B O 1
ATOM 2064 N N . ASP B 1 124 ? -4.605 22.871 115.459 1.00 27.09 119 ASP B N 1
ATOM 2065 C CA . ASP B 1 124 ? -3.598 22.387 116.399 1.00 24.26 119 ASP B CA 1
ATOM 2066 C C . ASP B 1 124 ? -3.718 20.876 116.570 1.00 24.12 119 ASP B C 1
ATOM 2067 O O . ASP B 1 124 ? -4.552 20.406 117.342 1.00 23.78 119 ASP B O 1
ATOM 2072 N N . PHE B 1 125 ? -2.882 20.124 115.853 1.00 19.66 120 PHE B N 1
ATOM 2073 C CA . PHE B 1 125 ? -2.958 18.661 115.850 1.00 13.17 120 PHE B CA 1
ATOM 2074 C C . PHE B 1 125 ? -3.009 18.033 117.240 1.00 16.45 120 PHE B C 1
ATOM 2075 O O . PHE B 1 125 ? -3.744 17.071 117.465 1.00 15.97 120 PHE B O 1
ATOM 2083 N N . HIS B 1 126 ? -2.236 18.575 118.175 1.00 15.70 121 HIS B N 1
ATOM 2084 C CA . HIS B 1 126 ? -2.156 17.980 119.506 1.00 17.12 121 HIS B CA 1
ATOM 2085 C C . HIS B 1 126 ? -3.375 18.266 120.389 1.00 17.19 121 HIS B C 1
ATOM 2086 O O . HIS B 1 126 ? -3.506 17.696 121.473 1.00 21.51 121 HIS B O 1
ATOM 2093 N N . ARG B 1 127 ? -4.263 19.141 119.923 1.00 11.51 122 ARG B N 1
ATOM 2094 C CA . ARG B 1 127 ? -5.488 19.444 120.665 1.00 14.23 122 ARG B CA 1
ATOM 2095 C C . ARG B 1 127 ? -6.754 19.179 119.847 1.00 14.87 122 ARG B C 1
ATOM 2096 O O . ARG B 1 127 ? -7.867 19.391 120.328 1.00 17.73 122 ARG B O 1
ATOM 2104 N N . THR B 1 128 ? -6.577 18.709 118.617 1.00 14.93 123 THR B N 1
ATOM 2105 C CA . THR B 1 128 ? -7.704 18.378 117.744 1.00 19.09 123 THR B CA 1
ATOM 2106 C C . THR B 1 128 ? -8.488 17.166 118.244 1.00 16.70 123 THR B C 1
ATOM 2107 O O . THR B 1 128 ? -9.720 17.177 118.267 1.00 14.56 123 THR B O 1
ATOM 2111 N N . TYR B 1 129 ? -7.770 16.122 118.644 1.00 8.95 124 TYR B N 1
ATOM 2112 C CA . TYR B 1 129 ? -8.404 14.865 119.021 1.00 14.89 124 TYR B CA 1
ATOM 2113 C C . TYR B 1 129 ? -8.531 14.688 120.532 1.00 20.97 124 TYR B C 1
ATOM 2114 O O . TYR B 1 129 ? -7.587 14.940 121.281 1.00 23.15 124 TYR B O 1
ATOM 2123 N N . LYS B 1 130 ? -9.710 14.264 120.973 1.00 15.03 125 LYS B N 1
ATOM 2124 C CA . LYS B 1 130 ? -9.946 13.975 122.384 1.00 21.17 125 LYS B CA 1
ATOM 2125 C C . LYS B 1 130 ? -10.295 12.504 122.532 1.00 21.33 125 LYS B C 1
ATOM 2126 O O . LYS B 1 130 ? -10.904 11.919 121.635 1.00 21.83 125 LYS B O 1
ATOM 2132 N N . ASN B 1 131 ? -9.909 11.913 123.662 1.00 24.63 126 ASN B N 1
ATOM 2133 C CA . ASN B 1 131 ? -10.214 10.513 123.949 1.00 25.78 126 ASN B CA 1
ATOM 2134 C C . ASN B 1 131 ? -9.778 9.603 122.805 1.00 19.46 126 ASN B C 1
ATOM 2135 O O . ASN B 1 131 ? -10.499 8.683 122.422 1.00 17.55 126 ASN B O 1
ATOM 2140 N N . SER B 1 132 ? -8.599 9.879 122.257 1.00 15.07 127 SER B N 1
ATOM 2141 C CA . SER B 1 132 ? -8.130 9.199 121.054 1.00 20.91 127 SER B CA 1
ATOM 2142 C C . SER B 1 132 ? -7.919 7.698 121.247 1.00 25.21 127 SER B C 1
ATOM 2143 O O . SER B 1 132 ? -8.077 6.919 120.309 1.00 20.01 127 SER B O 1
ATOM 2146 N N . GLU B 1 133 ? -7.565 7.291 122.462 1.00 23.80 128 GLU B N 1
ATOM 2147 C CA . GLU B 1 133 ? -7.360 5.875 122.742 1.00 22.32 128 GLU B CA 1
ATOM 2148 C C . GLU B 1 133 ? -8.690 5.126 122.701 1.00 16.92 128 GLU B C 1
ATOM 2149 O O . GLU B 1 133 ? -8.764 3.985 122.241 1.00 16.60 128 GLU B O 1
ATOM 2155 N N . GLU B 1 134 ? -9.741 5.778 123.183 1.00 16.39 129 GLU B N 1
ATOM 2156 C CA . GLU B 1 134 ? -11.084 5.214 123.121 1.00 19.21 129 GLU B CA 1
ATOM 2157 C C . GLU B 1 134 ? -11.598 5.212 121.683 1.00 20.16 129 GLU B C 1
ATOM 2158 O O . GLU B 1 134 ? -12.265 4.268 121.248 1.00 15.52 129 GLU B O 1
ATOM 2164 N N . LEU B 1 135 ? -11.287 6.277 120.950 1.00 17.91 130 LEU B N 1
ATOM 2165 C CA . LEU B 1 135 ? -11.658 6.375 119.542 1.00 16.40 130 LEU B CA 1
ATOM 2166 C C . LEU B 1 135 ? -11.017 5.251 118.734 1.00 17.50 130 LEU B C 1
ATOM 2167 O O . LEU B 1 135 ? -11.656 4.650 117.866 1.00 14.57 130 LEU B O 1
ATOM 2172 N N . ARG B 1 136 ? -9.750 4.968 119.024 1.00 19.42 131 ARG B N 1
ATOM 2173 C CA . ARG B 1 136 ? -9.039 3.884 118.354 1.00 21.33 131 ARG B CA 1
ATOM 2174 C C . ARG B 1 136 ? -9.709 2.535 118.621 1.00 23.56 131 ARG B C 1
ATOM 2175 O O . ARG B 1 136 ? -9.940 1.756 117.697 1.00 25.12 131 ARG B O 1
ATOM 2183 N N . SER B 1 137 ? -10.024 2.269 119.885 1.00 17.16 132 SER B N 1
ATOM 2184 C CA . SER B 1 137 ? -10.611 0.987 120.272 1.00 22.48 132 SER B CA 1
ATOM 2185 C C . SER B 1 137 ? -11.997 0.777 119.670 1.00 17.36 132 SER B C 1
ATOM 2186 O O . SER B 1 137 ? -12.341 -0.332 119.265 1.00 18.32 132 SER B O 1
ATOM 2189 N N . ARG B 1 138 ? -12.793 1.839 119.608 1.00 21.08 133 ARG B N 1
ATOM 2190 C CA . ARG B 1 138 ? -14.131 1.736 119.032 1.00 21.86 133 ARG B CA 1
ATOM 2191 C C . ARG B 1 138 ? -14.091 1.522 117.519 1.00 21.48 133 ARG B C 1
ATOM 2192 O O . ARG B 1 138 ? -14.868 0.735 116.976 1.00 21.27 133 ARG B O 1
ATOM 2200 N N . ILE B 1 139 ? -13.186 2.224 116.841 1.00 16.04 134 ILE B N 1
ATOM 2201 C CA . ILE B 1 139 ? -12.989 2.023 115.407 1.00 17.11 134 ILE B CA 1
ATOM 2202 C C . ILE B 1 139 ? -12.459 0.616 115.111 1.00 19.04 134 ILE B C 1
ATOM 2203 O O . ILE B 1 139 ? -12.904 -0.038 114.170 1.00 20.34 134 ILE B O 1
ATOM 2208 N N . VAL B 1 140 ? -11.520 0.144 115.926 1.00 18.83 135 VAL B N 1
ATOM 2209 C CA . VAL B 1 140 ? -10.974 -1.201 115.750 1.00 22.68 135 VAL B CA 1
ATOM 2210 C C . VAL B 1 140 ? -12.041 -2.278 115.972 1.00 25.52 135 VAL B C 1
ATOM 2211 O O . VAL B 1 140 ? -12.245 -3.150 115.126 1.00 27.01 135 VAL B O 1
ATOM 2215 N N . SER B 1 141 ? -12.726 -2.204 117.108 1.00 22.26 136 SER B N 1
ATOM 2216 C CA . SER B 1 141 ? -13.715 -3.217 117.471 1.00 27.77 136 SER B CA 1
ATOM 2217 C C . SER B 1 141 ? -14.993 -3.110 116.648 1.00 31.54 136 SER B C 1
ATOM 2218 O O . SER B 1 141 ? -15.677 -4.108 116.420 1.00 38.22 136 SER B O 1
ATOM 2221 N N . GLY B 1 142 ? -15.319 -1.898 116.210 1.00 34.19 137 GLY B N 1
ATOM 2222 C CA . GLY B 1 142 ? -16.556 -1.663 115.487 1.00 28.64 137 GLY B CA 1
ATOM 2223 C C . GLY B 1 142 ? -16.417 -1.773 113.980 1.00 26.06 137 GLY B C 1
ATOM 2224 O O . GLY B 1 142 ? -17.360 -2.153 113.286 1.00 29.24 137 GLY B O 1
ATOM 2225 N N . ILE B 1 143 ? -15.237 -1.443 113.470 1.00 24.15 138 ILE B N 1
ATOM 2226 C CA . ILE B 1 143 ? -15.007 -1.433 112.030 1.00 16.37 138 ILE B CA 1
ATOM 2227 C C . ILE B 1 143 ? -13.966 -2.477 111.605 1.00 23.96 138 ILE B C 1
ATOM 2228 O O . ILE B 1 143 ? -14.280 -3.417 110.875 1.00 26.98 138 ILE B O 1
ATOM 2233 N N . ILE B 1 144 ? -12.735 -2.315 112.081 1.00 19.38 139 ILE B N 1
ATOM 2234 C CA . ILE B 1 144 ? -11.615 -3.159 111.660 1.00 22.02 139 ILE B CA 1
ATOM 2235 C C . ILE B 1 144 ? -11.808 -4.649 111.969 1.00 25.13 139 ILE B C 1
ATOM 2236 O O . ILE B 1 144 ? -11.760 -5.490 111.068 1.00 25.39 139 ILE B O 1
ATOM 2241 N N . THR B 1 145 ? -12.013 -4.967 113.244 1.00 30.31 140 THR B N 1
ATOM 2242 C CA . THR B 1 145 ? -12.178 -6.359 113.682 1.00 29.29 140 THR B CA 1
ATOM 2243 C C . THR B 1 145 ? -13.281 -7.148 112.947 1.00 26.98 140 THR B C 1
ATOM 2244 O O . THR B 1 145 ? -13.025 -8.265 112.487 1.00 24.55 140 THR B O 1
ATOM 2248 N N . PRO B 1 146 ? -14.497 -6.578 112.823 1.00 28.95 141 PRO B N 1
ATOM 2249 C CA . PRO B 1 146 ? -15.526 -7.273 112.040 1.00 31.52 141 PRO B CA 1
ATOM 2250 C C . PRO B 1 146 ? -15.084 -7.587 110.608 1.00 37.37 141 PRO B C 1
ATOM 2251 O O . PRO B 1 146 ? -15.413 -8.663 110.106 1.00 34.38 141 PRO B O 1
ATOM 2255 N N . ILE B 1 147 ? -14.354 -6.673 109.970 1.00 33.40 142 ILE B N 1
ATOM 2256 C CA . ILE B 1 147 ? -13.851 -6.906 108.615 1.00 33.41 142 ILE B CA 1
ATOM 2257 C C . ILE B 1 147 ? -12.872 -8.076 108.597 1.00 30.92 142 ILE B C 1
ATOM 2258 O O . ILE B 1 147 ? -12.981 -8.982 107.769 1.00 32.19 142 ILE B O 1
ATOM 2263 N N . HIS B 1 148 ? -11.917 -8.048 109.521 1.00 34.50 143 HIS B N 1
ATOM 2264 C CA . HIS B 1 148 ? -10.894 -9.084 109.610 1.00 45.35 143 HIS B CA 1
ATOM 2265 C C . HIS B 1 148 ? -11.489 -10.459 109.915 1.00 42.32 143 HIS B C 1
ATOM 2266 O O . HIS B 1 148 ? -10.965 -11.481 109.472 1.00 36.96 143 HIS B O 1
ATOM 2273 N N . GLU B 1 149 ? -12.581 -10.481 110.673 1.00 45.76 144 GLU B N 1
ATOM 2274 C CA . GLU B 1 149 ? -13.230 -11.738 111.037 1.00 52.94 144 GLU B CA 1
ATOM 2275 C C . GLU B 1 149 ? -14.058 -12.314 109.888 1.00 58.09 144 GLU B C 1
ATOM 2276 O O . GLU B 1 149 ? -14.140 -13.532 109.720 1.00 57.81 144 GLU B O 1
ATOM 2282 N N . GLN B 1 150 ? -14.670 -11.436 109.101 1.00 63.56 145 GLN B N 1
ATOM 2283 C CA . GLN B 1 150 ? -15.378 -11.849 107.895 1.00 69.73 145 GLN B CA 1
ATOM 2284 C C . GLN B 1 150 ? -14.378 -12.470 106.928 1.00 74.75 145 GLN B C 1
ATOM 2285 O O . GLN B 1 150 ? -14.720 -13.329 106.115 1.00 74.78 145 GLN B O 1
ATOM 2291 N N . TRP B 1 151 ? -13.133 -12.020 107.031 1.00 76.69 146 TRP B N 1
ATOM 2292 C CA . TRP B 1 151 ? -12.040 -12.539 106.223 1.00 78.08 146 TRP B CA 1
ATOM 2293 C C . TRP B 1 151 ? -11.652 -13.940 106.684 1.00 81.01 146 TRP B C 1
ATOM 2294 O O . TRP B 1 151 ? -11.364 -14.819 105.869 1.00 80.19 146 TRP B O 1
ATOM 2305 N N . GLU B 1 152 ? -11.665 -14.145 107.997 1.00 84.08 147 GLU B N 1
ATOM 2306 C CA . GLU B 1 152 ? -11.290 -15.426 108.584 1.00 89.30 147 GLU B CA 1
ATOM 2307 C C . GLU B 1 152 ? -12.304 -16.532 108.290 1.00 92.91 147 GLU B C 1
ATOM 2308 O O . GLU B 1 152 ? -11.925 -17.683 108.070 1.00 94.97 147 GLU B O 1
ATOM 2314 N N . LYS B 1 153 ? -13.587 -16.183 108.284 1.00 92.40 148 LYS B N 1
ATOM 2315 C CA . LYS B 1 153 ? -14.644 -17.179 108.112 1.00 93.32 148 LYS B CA 1
ATOM 2316 C C . LYS B 1 153 ? -14.726 -17.723 106.683 1.00 97.42 148 LYS B C 1
ATOM 2317 O O . LYS B 1 153 ? -14.993 -18.908 106.476 1.00 97.32 148 LYS B O 1
ATOM 2323 N N . ALA B 1 154 ? -14.489 -16.855 105.705 1.00 100.07 149 ALA B N 1
ATOM 2324 C CA . ALA B 1 154 ? -14.541 -17.248 104.301 1.00 100.09 149 ALA B CA 1
ATOM 2325 C C . ALA B 1 154 ? -13.166 -17.689 103.812 1.00 99.95 149 ALA B C 1
ATOM 2326 O O . ALA B 1 154 ? -13.021 -18.162 102.682 1.00 99.68 149 ALA B O 1
ATOM 2328 N N . ASN B 1 155 ? -12.167 -17.526 104.676 1.00 98.91 150 ASN B N 1
ATOM 2329 C CA . ASN B 1 155 ? -10.787 -17.909 104.381 1.00 96.31 150 ASN B CA 1
ATOM 2330 C C . ASN B 1 155 ? -10.232 -17.209 103.142 1.00 93.46 150 ASN B C 1
ATOM 2331 O O . ASN B 1 155 ? -9.018 -17.115 102.959 1.00 91.66 150 ASN B O 1
ATOM 2336 N N . SER C 1 3 ? -6.154 24.864 63.608 1.00 57.65 -2 SER C N 1
ATOM 2337 C CA . SER C 1 3 ? -7.499 24.299 63.615 1.00 55.70 -2 SER C CA 1
ATOM 2338 C C . SER C 1 3 ? -8.296 24.772 64.825 1.00 49.34 -2 SER C C 1
ATOM 2339 O O . SER C 1 3 ? -9.111 25.690 64.725 1.00 50.62 -2 SER C O 1
ATOM 2342 N N . SER C 1 4 ? -8.053 24.133 65.967 1.00 38.24 -1 SER C N 1
ATOM 2343 C CA . SER C 1 4 ? -8.765 24.446 67.203 1.00 34.47 -1 SER C CA 1
ATOM 2344 C C . SER C 1 4 ? -8.548 25.890 67.650 1.00 35.97 -1 SER C C 1
ATOM 2345 O O . SER C 1 4 ? -7.449 26.427 67.508 1.00 34.75 -1 SER C O 1
ATOM 2348 N N . PRO C 1 5 ? -9.603 26.525 68.189 1.00 32.49 0 PRO C N 1
ATOM 2349 C CA . PRO C 1 5 ? -9.490 27.901 68.671 1.00 26.71 0 PRO C CA 1
ATOM 2350 C C . PRO C 1 5 ? -8.867 27.897 70.053 1.00 25.17 0 PRO C C 1
ATOM 2351 O O . PRO C 1 5 ? -8.610 26.826 70.602 1.00 31.04 0 PRO C O 1
ATOM 2355 N N . MET C 1 6 ? -8.632 29.078 70.610 1.00 21.75 1 MET C N 1
ATOM 2356 C CA . MET C 1 6 ? -8.109 29.180 71.964 1.00 24.84 1 MET C CA 1
ATOM 2357 C C . MET C 1 6 ? -9.226 29.571 72.913 1.00 25.42 1 MET C C 1
ATOM 2358 O O . MET C 1 6 ? -8.983 30.157 73.970 1.00 23.33 1 MET C O 1
ATOM 2363 N N . ALA C 1 7 ? -10.454 29.248 72.514 1.00 21.96 2 ALA C N 1
ATOM 2364 C CA . ALA C 1 7 ? -11.621 29.443 73.361 1.00 18.32 2 ALA C CA 1
ATOM 2365 C C . ALA C 1 7 ? -11.397 28.747 74.693 1.00 19.72 2 ALA C C 1
ATOM 2366 O O . ALA C 1 7 ? -11.086 27.556 74.734 1.00 21.89 2 ALA C O 1
ATOM 2368 N N . GLY C 1 8 ? -11.539 29.502 75.778 1.00 17.50 3 GLY C N 1
ATOM 2369 C CA . GLY C 1 8 ? -11.264 28.992 77.108 1.00 17.55 3 GLY C CA 1
ATOM 2370 C C . GLY C 1 8 ? -10.087 29.695 77.760 1.00 13.74 3 GLY C C 1
ATOM 2371 O O . GLY C 1 8 ? -9.913 29.625 78.977 1.00 19.56 3 GLY C O 1
ATOM 2372 N N . LEU C 1 9 ? -9.281 30.381 76.954 1.00 19.43 4 LEU C N 1
ATOM 2373 C CA . LEU C 1 9 ? -8.097 31.065 77.472 1.00 19.66 4 LEU C CA 1
ATOM 2374 C C . LEU C 1 9 ? -8.481 32.142 78.482 1.00 18.81 4 LEU C C 1
ATOM 2375 O O . LEU C 1 9 ? -7.843 32.284 79.527 1.00 15.63 4 LEU C O 1
ATOM 2380 N N . GLU C 1 10 ? -9.530 32.896 78.166 1.00 13.52 5 GLU C N 1
ATOM 2381 C CA . GLU C 1 10 ? -10.005 33.951 79.053 1.00 20.86 5 GLU C CA 1
ATOM 2382 C C . GLU C 1 10 ? -10.454 33.371 80.391 1.00 19.27 5 GLU C C 1
ATOM 2383 O O . GLU C 1 10 ? -10.136 33.912 81.453 1.00 19.22 5 GLU C O 1
ATOM 2389 N N . VAL C 1 11 ? -11.190 32.265 80.333 1.00 16.76 6 VAL C N 1
ATOM 2390 C CA . VAL C 1 11 ? -11.671 31.604 81.541 1.00 20.13 6 VAL C CA 1
ATOM 2391 C C . VAL C 1 11 ? -10.497 31.029 82.331 1.00 17.81 6 VAL C C 1
ATOM 2392 O O . VAL C 1 11 ? -10.473 31.092 83.560 1.00 19.93 6 VAL C O 1
ATOM 2396 N N . LEU C 1 12 ? -9.525 30.471 81.613 1.00 18.98 7 LEU C N 1
ATOM 2397 C CA . LEU C 1 12 ? -8.317 29.933 82.233 1.00 17.31 7 LEU C CA 1
ATOM 2398 C C . LEU C 1 12 ? -7.524 31.040 82.924 1.00 26.71 7 LEU C C 1
ATOM 2399 O O . LEU C 1 12 ? -7.073 30.877 84.058 1.00 31.40 7 LEU C O 1
ATOM 2404 N N . PHE C 1 13 ? -7.360 32.163 82.228 1.00 23.90 8 PHE C N 1
ATOM 2405 C CA . PHE C 1 13 ? -6.660 33.325 82.768 1.00 23.45 8 PHE C CA 1
ATOM 2406 C C . PHE C 1 13 ? -7.370 33.837 84.016 1.00 23.26 8 PHE C C 1
ATOM 2407 O O . PHE C 1 13 ? -6.733 34.135 85.023 1.00 24.99 8 PHE C O 1
ATOM 2415 N N . ALA C 1 14 ? -8.695 33.929 83.944 1.00 21.84 9 ALA C N 1
ATOM 2416 C CA . ALA C 1 14 ? -9.502 34.337 85.090 1.00 26.10 9 ALA C CA 1
ATOM 2417 C C . ALA C 1 14 ? -9.350 33.341 86.237 1.00 29.06 9 ALA C C 1
ATOM 2418 O O . ALA C 1 14 ? -9.441 33.707 87.408 1.00 36.09 9 ALA C O 1
ATOM 2420 N N . SER C 1 15 ? -9.106 32.081 85.888 1.00 31.39 10 SER C N 1
ATOM 2421 C CA . SER C 1 15 ? -8.895 31.033 86.880 1.00 40.28 10 SER C CA 1
ATOM 2422 C C . SER C 1 15 ? -7.454 31.014 87.388 1.00 46.52 10 SER C C 1
ATOM 2423 O O . SER C 1 15 ? -6.997 30.004 87.924 1.00 52.97 10 SER C O 1
ATOM 2426 N N . ALA C 1 16 ? -6.743 32.128 87.227 1.00 38.97 11 ALA C N 1
ATOM 2427 C CA . ALA C 1 16 ? -5.321 32.173 87.564 1.00 38.13 11 ALA C CA 1
ATOM 2428 C C . ALA C 1 16 ? -4.794 33.568 87.923 1.00 46.71 11 ALA C C 1
ATOM 2429 O O . ALA C 1 16 ? -3.736 33.687 88.539 1.00 49.44 11 ALA C O 1
ATOM 2431 N N . ALA C 1 17 ? -5.527 34.612 87.539 1.00 49.06 12 ALA C N 1
ATOM 2432 C CA . ALA C 1 17 ? -5.080 36.003 87.723 1.00 53.38 12 ALA C CA 1
ATOM 2433 C C . ALA C 1 17 ? -4.623 36.407 89.142 1.00 48.36 12 ALA C C 1
ATOM 2434 O O . ALA C 1 17 ? -3.634 37.129 89.283 1.00 33.01 12 ALA C O 1
ATOM 2436 N N . PRO C 1 18 ? -5.340 35.962 90.193 1.00 56.15 13 PRO C N 1
ATOM 2437 C CA . PRO C 1 18 ? -4.801 36.233 91.533 1.00 51.24 13 PRO C CA 1
ATOM 2438 C C . PRO C 1 18 ? -3.487 35.506 91.811 1.00 45.92 13 PRO C C 1
ATOM 2439 O O . PRO C 1 18 ? -2.802 35.846 92.773 1.00 46.03 13 PRO C O 1
ATOM 2443 N N . ALA C 1 19 ? -3.142 34.521 90.986 1.00 36.46 14 ALA C N 1
ATOM 2444 C CA . ALA C 1 19 ? -1.910 33.764 91.183 1.00 34.77 14 ALA C CA 1
ATOM 2445 C C . ALA C 1 19 ? -0.813 34.188 90.205 1.00 42.01 14 ALA C C 1
ATOM 2446 O O . ALA C 1 19 ? 0.371 33.955 90.454 1.00 42.07 14 ALA C O 1
ATOM 2448 N N . ILE C 1 20 ? -1.213 34.806 89.095 1.00 38.62 15 ILE C N 1
ATOM 2449 C CA . ILE C 1 20 ? -0.261 35.370 88.135 1.00 34.99 15 ILE C CA 1
ATOM 2450 C C . ILE C 1 20 ? 0.417 36.610 88.720 1.00 36.23 15 ILE C C 1
ATOM 2451 O O . ILE C 1 20 ? -0.251 37.572 89.102 1.00 38.61 15 ILE C O 1
ATOM 2456 N N . THR C 1 21 ? 1.745 36.576 88.792 1.00 29.78 16 THR C N 1
ATOM 2457 C CA . THR C 1 21 ? 2.513 37.626 89.453 1.00 28.59 16 THR C CA 1
ATOM 2458 C C . THR C 1 21 ? 3.580 38.231 88.542 1.00 35.47 16 THR C C 1
ATOM 2459 O O . THR C 1 21 ? 4.141 39.285 88.847 1.00 31.77 16 THR C O 1
ATOM 2463 N N . CYS C 1 22 ? 3.867 37.561 87.429 1.00 30.61 17 CYS C N 1
ATOM 2464 C CA . CYS C 1 22 ? 4.904 38.032 86.514 1.00 22.28 17 CYS C CA 1
ATOM 2465 C C . CYS C 1 22 ? 4.608 37.659 85.063 1.00 24.09 17 CYS C C 1
ATOM 2466 O O . CYS C 1 22 ? 3.693 36.880 84.788 1.00 21.16 17 CYS C O 1
ATOM 2469 N N . ARG C 1 23 ? 5.394 38.219 84.144 1.00 20.61 18 ARG C N 1
ATOM 2470 C CA . ARG C 1 23 ? 5.221 37.979 82.711 1.00 25.67 18 ARG C CA 1
ATOM 2471 C C . ARG C 1 23 ? 5.239 36.497 82.370 1.00 19.69 18 ARG C C 1
ATOM 2472 O O . ARG C 1 23 ? 4.417 36.019 81.583 1.00 15.51 18 ARG C O 1
ATOM 2480 N N . GLN C 1 24 ? 6.188 35.781 82.963 1.00 18.58 19 GLN C N 1
ATOM 2481 C CA . GLN C 1 24 ? 6.379 34.363 82.685 1.00 14.66 19 GLN C CA 1
ATOM 2482 C C . GLN C 1 24 ? 5.148 33.522 83.031 1.00 12.79 19 GLN C C 1
ATOM 2483 O O . GLN C 1 24 ? 4.830 32.568 82.322 1.00 18.83 19 GLN C O 1
ATOM 2489 N N . ASP C 1 25 ? 4.469 33.868 84.122 1.00 23.70 20 ASP C N 1
ATOM 2490 C CA . ASP C 1 25 ? 3.240 33.171 84.503 1.00 18.29 20 ASP C CA 1
ATOM 2491 C C . ASP C 1 25 ? 2.204 33.277 83.391 1.00 22.72 20 ASP C C 1
ATOM 2492 O O . ASP C 1 25 ? 1.561 32.292 83.021 1.00 18.07 20 ASP C O 1
ATOM 2497 N N . ALA C 1 26 ? 2.046 34.486 82.865 1.00 20.11 21 ALA C N 1
ATOM 2498 C CA . ALA C 1 26 ? 1.068 34.741 81.818 1.00 18.61 21 ALA C CA 1
ATOM 2499 C C . ALA C 1 26 ? 1.420 33.992 80.535 1.00 16.09 21 ALA C C 1
ATOM 2500 O O . ALA C 1 26 ? 0.538 33.476 79.847 1.00 15.41 21 ALA C O 1
ATOM 2502 N N . LEU C 1 27 ? 2.710 33.933 80.213 1.00 15.99 22 LEU C N 1
ATOM 2503 C CA . LEU C 1 27 ? 3.153 33.222 79.016 1.00 16.66 22 LEU C CA 1
ATOM 2504 C C . LEU C 1 27 ? 2.922 31.718 79.147 1.00 19.93 22 LEU C C 1
ATOM 2505 O O . LEU C 1 27 ? 2.492 31.062 78.198 1.00 14.95 22 LEU C O 1
ATOM 2510 N N . VAL C 1 28 ? 3.215 31.177 80.326 1.00 12.95 23 VAL C N 1
ATOM 2511 C CA . VAL C 1 28 ? 3.036 29.752 80.582 1.00 13.07 23 VAL C CA 1
ATOM 2512 C C . VAL C 1 28 ? 1.552 29.379 80.571 1.00 16.07 23 VAL C C 1
ATOM 2513 O O . VAL C 1 28 ? 1.168 28.305 80.101 1.00 16.83 23 VAL C O 1
ATOM 2517 N N . CYS C 1 29 ? 0.717 30.280 81.075 1.00 18.17 24 CYS C N 1
ATOM 2518 C CA . CYS C 1 29 ? -0.722 30.059 81.066 1.00 17.25 24 CYS C CA 1
ATOM 2519 C C . CYS C 1 29 ? -1.229 29.944 79.631 1.00 19.50 24 CYS C C 1
ATOM 2520 O O . CYS C 1 29 ? -2.072 29.102 79.324 1.00 19.94 24 CYS C O 1
ATOM 2523 N N . PHE C 1 30 ? -0.701 30.798 78.759 1.00 17.69 25 PHE C N 1
ATOM 2524 C CA . PHE C 1 30 ? -1.041 30.790 77.338 1.00 18.99 25 PHE C CA 1
ATOM 2525 C C . PHE C 1 30 ? -0.600 29.475 76.697 1.00 14.66 25 PHE C C 1
ATOM 2526 O O . PHE C 1 30 ? -1.364 28.833 75.974 1.00 17.52 25 PHE C O 1
ATOM 2534 N N . LEU C 1 31 ? 0.643 29.088 76.967 1.00 13.13 26 LEU C N 1
ATOM 2535 C CA . LEU C 1 31 ? 1.210 27.847 76.445 1.00 13.16 26 LEU C CA 1
ATOM 2536 C C . LEU C 1 31 ? 0.406 26.637 76.911 1.00 13.30 26 LEU C C 1
ATOM 2537 O O . LEU C 1 31 ? 0.159 25.704 76.142 1.00 15.65 26 LEU C O 1
ATOM 2542 N N . HIS C 1 32 ? 0.005 26.659 78.178 1.00 13.36 27 HIS C N 1
ATOM 2543 C CA . HIS C 1 32 ? -0.801 25.583 78.741 1.00 19.21 27 HIS C CA 1
ATOM 2544 C C . HIS C 1 32 ? -2.069 25.378 77.921 1.00 19.54 27 HIS C C 1
ATOM 2545 O O . HIS C 1 32 ? -2.438 24.248 77.604 1.00 18.06 27 HIS C O 1
ATOM 2552 N N . TRP C 1 33 ? -2.728 26.474 77.560 1.00 17.45 28 TRP C N 1
ATOM 2553 C CA . TRP C 1 33 ? -3.991 26.360 76.841 1.00 17.27 28 TRP C CA 1
ATOM 2554 C C . TRP C 1 33 ? -3.796 25.908 75.399 1.00 17.10 28 TRP C C 1
ATOM 2555 O O . TRP C 1 33 ? -4.657 25.234 74.834 1.00 15.89 28 TRP C O 1
ATOM 2566 N N . GLU C 1 34 ? -2.665 26.272 74.804 1.00 16.87 29 GLU C N 1
ATOM 2567 C CA . GLU C 1 34 ? -2.323 25.758 73.485 1.00 13.41 29 GLU C CA 1
ATOM 2568 C C . GLU C 1 34 ? -2.176 24.246 73.545 1.00 19.58 29 GLU C C 1
ATOM 2569 O O . GLU C 1 34 ? -2.624 23.532 72.648 1.00 21.62 29 GLU C O 1
ATOM 2575 N N . VAL C 1 35 ? -1.551 23.764 74.614 1.00 16.90 30 VAL C N 1
ATOM 2576 C CA . VAL C 1 35 ? -1.351 22.331 74.797 1.00 13.62 30 VAL C CA 1
ATOM 2577 C C . VAL C 1 35 ? -2.681 21.616 75.033 1.00 14.20 30 VAL C C 1
ATOM 2578 O O . VAL C 1 35 ? -2.951 20.583 74.419 1.00 21.44 30 VAL C O 1
ATOM 2582 N N . VAL C 1 36 ? -3.514 22.176 75.909 1.00 15.97 31 VAL C N 1
ATOM 2583 C CA . VAL C 1 36 ? -4.810 21.574 76.234 1.00 16.08 31 VAL C CA 1
ATOM 2584 C C . VAL C 1 36 ? -5.760 21.544 75.034 1.00 22.94 31 VAL C C 1
ATOM 2585 O O . VAL C 1 36 ? -6.416 20.531 74.779 1.00 17.74 31 VAL C O 1
ATOM 2589 N N . THR C 1 37 ? -5.830 22.647 74.294 1.00 23.57 32 THR C N 1
ATOM 2590 C CA . THR C 1 37 ? -6.735 22.725 73.150 1.00 22.94 32 THR C CA 1
ATOM 2591 C C . THR C 1 37 ? -6.300 21.820 72.000 1.00 26.69 32 THR C C 1
ATOM 2592 O O . THR C 1 37 ? -7.077 21.559 71.081 1.00 28.70 32 THR C O 1
ATOM 2596 N N . HIS C 1 38 ? -5.061 21.342 72.054 1.00 25.97 33 HIS C N 1
ATOM 2597 C CA . HIS C 1 38 ? -4.580 20.394 71.055 1.00 26.11 33 HIS C CA 1
ATOM 2598 C C . HIS C 1 38 ? -4.624 18.947 71.548 1.00 27.22 33 HIS C C 1
ATOM 2599 O O . HIS C 1 38 ? -3.908 18.080 71.044 1.00 28.99 33 HIS C O 1
ATOM 2606 N N . GLY C 1 39 ? -5.477 18.701 72.538 1.00 24.28 34 GLY C N 1
ATOM 2607 C CA . GLY C 1 39 ? -5.849 17.346 72.905 1.00 30.07 34 GLY C CA 1
ATOM 2608 C C . GLY C 1 39 ? -5.219 16.762 74.154 1.00 30.10 34 GLY C C 1
ATOM 2609 O O . GLY C 1 39 ? -5.456 15.598 74.474 1.00 32.47 34 GLY C O 1
ATOM 2610 N N . TYR C 1 40 ? -4.421 17.554 74.864 1.00 22.76 35 TYR C N 1
ATOM 2611 C CA . TYR C 1 40 ? -3.763 17.068 76.076 1.00 22.06 35 TYR C CA 1
ATOM 2612 C C . TYR C 1 40 ? -4.489 17.477 77.354 1.00 31.91 35 TYR C C 1
ATOM 2613 O O . TYR C 1 40 ? -5.299 18.406 77.359 1.00 37.86 35 TYR C O 1
ATOM 2622 N N . CYS C 1 41 ? -4.195 16.760 78.434 1.00 24.62 36 CYS C N 1
ATOM 2623 C CA . CYS C 1 41 ? -4.649 17.137 79.765 1.00 18.67 36 CYS C CA 1
ATOM 2624 C C . CYS C 1 41 ? -3.436 17.431 80.634 1.00 18.25 36 CYS C C 1
ATOM 2625 O O . CYS C 1 41 ? -2.416 16.753 80.531 1.00 21.57 36 CYS C O 1
ATOM 2628 N N . GLY C 1 42 ? -3.547 18.442 81.488 1.00 23.29 37 GLY C N 1
ATOM 2629 C CA . GLY C 1 42 ? -2.519 18.696 82.478 1.00 23.51 37 GLY C CA 1
ATOM 2630 C C . GLY C 1 42 ? -2.523 17.561 83.483 1.00 27.65 37 GLY C C 1
ATOM 2631 O O . GLY C 1 42 ? -3.589 17.085 83.880 1.00 24.42 37 GLY C O 1
ATOM 2632 N N . LEU C 1 43 ? -1.336 17.116 83.881 1.00 23.37 38 LEU C N 1
ATOM 2633 C CA . LEU C 1 43 ? -1.201 16.008 84.822 1.00 22.91 38 LEU C CA 1
ATOM 2634 C C . LEU C 1 43 ? -0.708 16.498 86.178 1.00 21.79 38 LEU C C 1
ATOM 2635 O O . LEU C 1 43 ? -1.316 16.225 87.213 1.00 26.99 38 LEU C O 1
ATOM 2640 N N . GLY C 1 44 ? 0.408 17.217 86.160 1.00 20.77 39 GLY C N 1
ATOM 2641 C CA . GLY C 1 44 ? 1.026 17.707 87.376 1.00 18.63 39 GLY C CA 1
ATOM 2642 C C . GLY C 1 44 ? 2.271 18.515 87.071 1.00 22.12 39 GLY C C 1
ATOM 2643 O O . GLY C 1 44 ? 2.521 18.874 85.922 1.00 20.24 39 GLY C O 1
ATOM 2644 N N . VAL C 1 45 ? 3.054 18.803 88.104 1.00 22.10 40 VAL C N 1
ATOM 2645 C CA . VAL C 1 45 ? 4.252 19.618 87.954 1.00 21.83 40 VAL C CA 1
ATOM 2646 C C . VAL C 1 45 ? 5.483 18.801 88.322 1.00 23.42 40 VAL C C 1
ATOM 2647 O O . VAL C 1 45 ? 5.378 17.803 89.031 1.00 22.29 40 VAL C O 1
ATOM 2651 N N . GLY C 1 46 ? 6.646 19.218 87.832 1.00 18.68 41 GLY C N 1
ATOM 2652 C CA . GLY C 1 46 ? 7.891 18.541 88.155 1.00 20.94 41 GLY C CA 1
ATOM 2653 C C . GLY C 1 46 ? 8.232 17.428 87.182 1.00 20.07 41 GLY C C 1
ATOM 2654 O O . GLY C 1 46 ? 7.406 17.043 86.353 1.00 20.61 41 GLY C O 1
ATOM 2655 N N . ASP C 1 47 ? 9.454 16.911 87.282 1.00 25.81 42 ASP C N 1
ATOM 2656 C CA . ASP C 1 47 ? 9.915 15.849 86.392 1.00 30.33 42 ASP C CA 1
ATOM 2657 C C . ASP C 1 47 ? 9.219 14.530 86.692 1.00 26.60 42 ASP C C 1
ATOM 2658 O O . ASP C 1 47 ? 9.053 13.687 85.808 1.00 23.31 42 ASP C O 1
ATOM 2663 N N . GLN C 1 48 ? 8.819 14.356 87.947 1.00 23.87 43 GLN C N 1
ATOM 2664 C CA . GLN C 1 48 ? 8.352 13.060 88.419 1.00 25.01 43 GLN C CA 1
ATOM 2665 C C . GLN C 1 48 ? 6.888 13.071 88.835 1.00 29.27 43 GLN C C 1
ATOM 2666 O O . GLN C 1 48 ? 6.403 14.058 89.390 1.00 24.28 43 GLN C O 1
ATOM 2672 N N . PRO C 1 49 ? 6.178 11.965 88.564 1.00 31.61 44 PRO C N 1
ATOM 2673 C CA . PRO C 1 49 ? 4.777 11.848 88.976 1.00 26.47 44 PRO C CA 1
ATOM 2674 C C . PRO C 1 49 ? 4.680 11.913 90.496 1.00 25.90 44 PRO C C 1
ATOM 2675 O O . PRO C 1 49 ? 5.635 11.551 91.187 1.00 27.97 44 PRO C O 1
ATOM 2679 N N . GLY C 1 50 ? 3.550 12.389 91.005 1.00 22.46 45 GLY C N 1
ATOM 2680 C CA . GLY C 1 50 ? 3.315 12.436 92.436 1.00 30.92 45 GLY C CA 1
ATOM 2681 C C . GLY C 1 50 ? 1.852 12.169 92.729 1.00 34.62 45 GLY C C 1
ATOM 2682 O O . GLY C 1 50 ? 1.039 12.112 91.810 1.00 29.03 45 GLY C O 1
ATOM 2683 N N . PRO C 1 51 ? 1.511 11.993 94.013 1.00 39.13 46 PRO C N 1
ATOM 2684 C CA . PRO C 1 51 ? 0.125 11.783 94.449 1.00 40.11 46 PRO C CA 1
ATOM 2685 C C . PRO C 1 51 ? -0.781 12.968 94.118 1.00 42.32 46 PRO C C 1
ATOM 2686 O O . PRO C 1 51 ? -1.997 12.800 94.024 1.00 54.51 46 PRO C O 1
ATOM 2690 N N . ASN C 1 52 ? -0.191 14.147 93.946 1.00 42.52 47 ASN C N 1
ATOM 2691 C CA . ASN C 1 52 ? -0.951 15.348 93.613 1.00 44.66 47 ASN C CA 1
ATOM 2692 C C . ASN C 1 52 ? -1.306 15.433 92.133 1.00 38.07 47 ASN C C 1
ATOM 2693 O O . ASN C 1 52 ? -2.043 16.328 91.716 1.00 37.15 47 ASN C O 1
ATOM 2698 N N . ASP C 1 53 ? -0.776 14.505 91.341 1.00 32.40 48 ASP C N 1
ATOM 2699 C CA . ASP C 1 53 ? -1.123 14.427 89.928 1.00 24.86 48 ASP C CA 1
ATOM 2700 C C . ASP C 1 53 ? -2.629 14.260 89.756 1.00 24.78 48 ASP C C 1
ATOM 2701 O O . ASP C 1 53 ? -3.272 13.513 90.495 1.00 24.20 48 ASP C O 1
ATOM 2706 N N . LYS C 1 54 ? -3.186 14.969 88.781 1.00 20.43 49 LYS C N 1
ATOM 2707 C CA . LYS C 1 54 ? -4.599 14.847 88.443 1.00 27.15 49 LYS C CA 1
ATOM 2708 C C . LYS C 1 54 ? -4.829 15.318 87.013 1.00 28.17 49 LYS C C 1
ATOM 2709 O O . LYS C 1 54 ? -4.440 16.431 86.656 1.00 25.77 49 LYS C O 1
ATOM 2715 N N . LYS C 1 55 ? -5.439 14.468 86.191 1.00 23.31 50 LYS C N 1
ATOM 2716 C CA . LYS C 1 55 ? -5.786 14.862 84.829 1.00 29.25 50 LYS C CA 1
ATOM 2717 C C . LYS C 1 55 ? -6.845 15.954 84.866 1.00 25.49 50 LYS C C 1
ATOM 2718 O O . LYS C 1 55 ? -7.926 15.764 85.425 1.00 19.23 50 LYS C O 1
ATOM 2724 N N . SER C 1 56 ? -6.523 17.102 84.280 1.00 20.01 51 SER C N 1
ATOM 2725 C CA . SER C 1 56 ? -7.430 18.242 84.289 1.00 20.22 51 SER C CA 1
ATOM 2726 C C . SER C 1 56 ? -7.015 19.248 83.227 1.00 21.33 51 SER C C 1
ATOM 2727 O O . SER C 1 56 ? -5.854 19.287 82.815 1.00 19.08 51 SER C O 1
ATOM 2730 N N . GLU C 1 57 ? -7.966 20.060 82.783 1.00 19.44 52 GLU C N 1
ATOM 2731 C CA . GLU C 1 57 ? -7.660 21.153 81.868 1.00 17.95 52 GLU C CA 1
ATOM 2732 C C . GLU C 1 57 ? -7.023 22.286 82.651 1.00 17.09 52 GLU C C 1
ATOM 2733 O O . GLU C 1 57 ? -6.306 23.121 82.098 1.00 23.76 52 GLU C O 1
ATOM 2739 N N . LEU C 1 58 ? -7.310 22.314 83.947 1.00 19.53 53 LEU C N 1
ATOM 2740 C CA . LEU C 1 58 ? -6.844 23.377 84.829 1.00 23.00 53 LEU C CA 1
ATOM 2741 C C . LEU C 1 58 ? -5.327 23.363 84.955 1.00 25.83 53 LEU C C 1
ATOM 2742 O O . LEU C 1 58 ? -4.689 22.333 84.736 1.00 18.93 53 LEU C O 1
ATOM 2747 N N . LEU C 1 59 ? -4.751 24.511 85.296 1.00 18.96 54 LEU C N 1
ATOM 2748 C CA . LEU C 1 59 ? -3.328 24.576 85.596 1.00 20.06 54 LEU C CA 1
ATOM 2749 C C . LEU C 1 59 ? -3.055 23.716 86.827 1.00 26.91 54 LEU C C 1
ATOM 2750 O O . LEU C 1 59 ? -3.749 23.841 87.835 1.00 23.74 54 LEU C O 1
ATOM 2755 N N . PRO C 1 60 ? -2.057 22.822 86.738 1.00 28.13 55 PRO C N 1
ATOM 2756 C CA . PRO C 1 60 ? -1.719 21.918 87.845 1.00 27.12 55 PRO C CA 1
ATOM 2757 C C . PRO C 1 60 ? -1.343 22.701 89.103 1.00 29.24 55 PRO C C 1
ATOM 2758 O O . PRO C 1 60 ? -0.738 23.764 88.984 1.00 25.93 55 PRO C O 1
ATOM 2762 N N . ALA C 1 61 ? -1.708 22.200 90.280 1.00 22.13 56 ALA C N 1
ATOM 2763 C CA . ALA C 1 61 ? -1.328 22.851 91.534 1.00 30.74 56 ALA C CA 1
ATOM 2764 C C . ALA C 1 61 ? 0.188 23.005 91.634 1.00 25.30 56 ALA C C 1
ATOM 2765 O O . ALA C 1 61 ? 0.928 22.046 91.414 1.00 29.72 56 ALA C O 1
ATOM 2767 N N . GLY C 1 62 ? 0.642 24.214 91.953 1.00 25.31 57 GLY C N 1
ATOM 2768 C CA . GLY C 1 62 ? 2.062 24.489 92.103 1.00 25.11 57 GLY C CA 1
ATOM 2769 C C . GLY C 1 62 ? 2.749 24.889 90.808 1.00 24.69 57 GLY C C 1
ATOM 2770 O O . GLY C 1 62 ? 3.975 25.009 90.758 1.00 22.14 57 GLY C O 1
ATOM 2771 N N . TRP C 1 63 ? 1.952 25.114 89.766 1.00 21.72 58 TRP C N 1
ATOM 2772 C CA . TRP C 1 63 ? 2.471 25.381 88.421 1.00 22.77 58 TRP C CA 1
ATOM 2773 C C . TRP C 1 63 ? 3.385 26.597 88.336 1.00 19.24 58 TRP C C 1
ATOM 2774 O O . TRP C 1 63 ? 4.335 26.607 87.557 1.00 21.31 58 TRP C O 1
ATOM 2785 N N . ASN C 1 64 ? 3.091 27.621 89.131 1.00 21.92 59 ASN C N 1
ATOM 2786 C CA . ASN C 1 64 ? 3.849 28.866 89.079 1.00 24.80 59 ASN C CA 1
ATOM 2787 C C . ASN C 1 64 ? 4.724 29.083 90.311 1.00 24.75 59 ASN C C 1
ATOM 2788 O O . ASN C 1 64 ? 5.085 30.218 90.631 1.00 26.52 59 ASN C O 1
ATOM 2793 N N . ASN C 1 65 ? 5.063 27.996 90.999 1.00 25.56 60 ASN C N 1
ATOM 2794 C CA . ASN C 1 65 ? 5.921 28.077 92.179 1.00 30.73 60 ASN C CA 1
ATOM 2795 C C . ASN C 1 65 ? 7.315 28.608 91.859 1.00 30.81 60 ASN C C 1
ATOM 2796 O O . ASN C 1 65 ? 7.913 29.333 92.655 1.00 32.12 60 ASN C O 1
ATOM 2801 N N . ASN C 1 66 ? 7.825 28.240 90.689 1.00 25.66 61 ASN C N 1
ATOM 2802 C CA . ASN C 1 66 ? 9.172 28.618 90.282 1.00 23.83 61 ASN C CA 1
ATOM 2803 C C . ASN C 1 66 ? 9.129 29.519 89.051 1.00 25.63 61 ASN C C 1
ATOM 2804 O O . ASN C 1 66 ? 8.742 29.083 87.969 1.00 24.51 61 ASN C O 1
ATOM 2809 N N . LYS C 1 67 ? 9.532 30.777 89.220 1.00 22.98 62 LYS C N 1
ATOM 2810 C CA . LYS C 1 67 ? 9.455 31.759 88.142 1.00 24.67 62 LYS C CA 1
ATOM 2811 C C . LYS C 1 67 ? 10.611 31.621 87.154 1.00 23.39 62 LYS C C 1
ATOM 2812 O O . LYS C 1 67 ? 10.596 32.224 86.079 1.00 21.04 62 LYS C O 1
ATOM 2818 N N . ASP C 1 68 ? 11.611 30.829 87.527 1.00 21.47 63 ASP C N 1
ATOM 2819 C CA . ASP C 1 68 ? 12.796 30.643 86.699 1.00 25.41 63 ASP C CA 1
ATOM 2820 C C . ASP C 1 68 ? 12.646 29.425 85.792 1.00 21.19 63 ASP C C 1
ATOM 2821 O O . ASP C 1 68 ? 13.234 29.363 84.711 1.00 23.61 63 ASP C O 1
ATOM 2826 N N . LEU C 1 69 ? 11.858 28.456 86.244 1.00 18.13 64 LEU C N 1
ATOM 2827 C CA . LEU C 1 69 ? 11.726 27.186 85.543 1.00 14.96 64 LEU C CA 1
ATOM 2828 C C . LEU C 1 69 ? 10.368 26.548 85.792 1.00 20.88 64 LEU C C 1
ATOM 2829 O O . LEU C 1 69 ? 10.062 26.134 86.910 1.00 19.13 64 LEU C O 1
ATOM 2834 N N . TYR C 1 70 ? 9.561 26.468 84.738 1.00 18.74 65 TYR C N 1
ATOM 2835 C CA . TYR C 1 70 ? 8.253 25.834 84.810 1.00 15.86 65 TYR C CA 1
ATOM 2836 C C . TYR C 1 70 ? 8.355 24.438 84.219 1.00 18.40 65 TYR C C 1
ATOM 2837 O O . TYR C 1 70 ? 8.739 24.277 83.064 1.00 18.47 65 TYR C O 1
ATOM 2846 N N . VAL C 1 71 ? 8.030 23.428 85.017 1.00 18.18 66 VAL C N 1
ATOM 2847 C CA . VAL C 1 71 ? 8.067 22.052 84.543 1.00 20.02 66 VAL C CA 1
ATOM 2848 C C . VAL C 1 71 ? 6.682 21.440 84.688 1.00 21.74 66 VAL C C 1
ATOM 2849 O O . VAL C 1 71 ? 6.205 21.220 85.800 1.00 18.87 66 VAL C O 1
ATOM 2853 N N . LEU C 1 72 ? 6.030 21.183 83.559 1.00 17.75 67 LEU C N 1
ATOM 2854 C CA . LEU C 1 72 ? 4.653 20.704 83.569 1.00 18.99 67 LEU C CA 1
ATOM 2855 C C . LEU C 1 72 ? 4.515 19.408 82.783 1.00 21.85 67 LEU C C 1
ATOM 2856 O O . LEU C 1 72 ? 5.065 19.276 81.690 1.00 20.65 67 LEU C O 1
ATOM 2861 N N . ARG C 1 73 ? 3.779 18.454 83.344 1.00 18.71 68 ARG C N 1
ATOM 2862 C CA . ARG C 1 73 ? 3.568 17.173 82.682 1.00 20.07 68 ARG C CA 1
ATOM 2863 C C . ARG C 1 73 ? 2.168 17.073 82.096 1.00 22.63 68 ARG C C 1
ATOM 2864 O O . ARG C 1 73 ? 1.186 17.497 82.710 1.00 19.28 68 ARG C O 1
ATOM 2872 N N . TYR C 1 74 ? 2.087 16.517 80.895 1.00 17.62 69 TYR C N 1
ATOM 2873 C CA . TYR C 1 74 ? 0.814 16.366 80.214 1.00 21.67 69 TYR C CA 1
ATOM 2874 C C . TYR C 1 74 ? 0.626 14.935 79.752 1.00 25.70 69 TYR C C 1
ATOM 2875 O O . TYR C 1 74 ? 1.588 14.182 79.602 1.00 24.02 69 TYR C O 1
ATOM 2884 N N . GLU C 1 75 ? -0.629 14.568 79.545 1.00 23.29 70 GLU C N 1
ATOM 2885 C CA . GLU C 1 75 ? -0.974 13.265 79.017 1.00 28.37 70 GLU C CA 1
ATOM 2886 C C . GLU C 1 75 ? -2.070 13.485 77.998 1.00 29.63 70 GLU C C 1
ATOM 2887 O O . GLU C 1 75 ? -2.972 14.294 78.220 1.00 27.27 70 GLU C O 1
ATOM 2893 N N . TYR C 1 76 ? -1.985 12.788 76.871 1.00 29.71 71 TYR C N 1
ATOM 2894 C CA . TYR C 1 76 ? -3.014 12.903 75.851 1.00 30.33 71 TYR C CA 1
ATOM 2895 C C . TYR C 1 76 ? -4.347 12.442 76.430 1.00 34.67 71 TYR C C 1
ATOM 2896 O O . TYR C 1 76 ? -4.379 11.614 77.340 1.00 35.01 71 TYR C O 1
ATOM 2905 N N . LYS C 1 77 ? -5.442 12.986 75.911 1.00 35.44 72 LYS C N 1
ATOM 2906 C CA . LYS C 1 77 ? -6.768 12.720 76.464 1.00 44.48 72 LYS C CA 1
ATOM 2907 C C . LYS C 1 77 ? -7.148 11.235 76.497 1.00 44.86 72 LYS C C 1
ATOM 2908 O O . LYS C 1 77 ? -8.003 10.833 77.285 1.00 46.51 72 LYS C O 1
ATOM 2914 N N . ASP C 1 78 ? -6.513 10.422 75.654 1.00 46.21 73 ASP C N 1
ATOM 2915 C CA . ASP C 1 78 ? -6.783 8.982 75.653 1.00 53.10 73 ASP C CA 1
ATOM 2916 C C . ASP C 1 78 ? -5.734 8.168 76.421 1.00 55.89 73 ASP C C 1
ATOM 2917 O O . ASP C 1 78 ? -5.879 6.957 76.598 1.00 57.32 73 ASP C O 1
ATOM 2922 N N . GLY C 1 79 ? -4.677 8.842 76.865 1.00 47.79 74 GLY C N 1
ATOM 2923 C CA . GLY C 1 79 ? -3.632 8.203 77.643 1.00 46.16 74 GLY C CA 1
ATOM 2924 C C . GLY C 1 79 ? -2.509 7.580 76.827 1.00 48.59 74 GLY C C 1
ATOM 2925 O O . GLY C 1 79 ? -1.627 6.929 77.385 1.00 46.65 74 GLY C O 1
ATOM 2926 N N . SER C 1 80 ? -2.530 7.784 75.512 1.00 53.59 75 SER C N 1
ATOM 2927 C CA . SER C 1 80 ? -1.544 7.162 74.624 1.00 56.07 75 SER C CA 1
ATOM 2928 C C . SER C 1 80 ? -0.145 7.767 74.724 1.00 59.65 75 SER C C 1
ATOM 2929 O O . SER C 1 80 ? 0.844 7.065 74.539 1.00 59.43 75 SER C O 1
ATOM 2932 N N . ARG C 1 81 ? -0.061 9.069 74.987 1.00 59.24 76 ARG C N 1
ATOM 2933 C CA . ARG C 1 81 ? 1.232 9.753 75.021 1.00 54.35 76 ARG C CA 1
ATOM 2934 C C . ARG C 1 81 ? 1.357 10.718 76.194 1.00 53.01 76 ARG C C 1
ATOM 2935 O O . ARG C 1 81 ? 0.357 11.208 76.724 1.00 51.81 76 ARG C O 1
ATOM 2943 N N . LYS C 1 82 ? 2.599 10.995 76.582 1.00 48.23 77 LYS C N 1
ATOM 2944 C CA . LYS C 1 82 ? 2.884 11.950 77.646 1.00 44.25 77 LYS C CA 1
ATOM 2945 C C . LYS C 1 82 ? 3.862 13.028 77.188 1.00 37.84 77 LYS C C 1
ATOM 2946 O O . LYS C 1 82 ? 4.690 12.801 76.305 1.00 37.62 77 LYS C O 1
ATOM 2952 N N . LEU C 1 83 ? 3.746 14.206 77.794 1.00 31.60 78 LEU C N 1
ATOM 2953 C CA . LEU C 1 83 ? 4.603 15.338 77.471 1.00 25.44 78 LEU C CA 1
ATOM 2954 C C . LEU C 1 83 ? 5.269 15.876 78.724 1.00 22.75 78 LEU C C 1
ATOM 2955 O O . LEU C 1 83 ? 4.627 16.020 79.765 1.00 22.79 78 LEU C O 1
ATOM 2960 N N . LEU C 1 84 ? 6.561 16.166 78.618 1.00 20.51 79 LEU C N 1
ATOM 2961 C CA . LEU C 1 84 ? 7.264 16.915 79.646 1.00 23.91 79 LEU C CA 1
ATOM 2962 C C . LEU C 1 84 ? 7.567 18.294 79.073 1.00 23.98 79 LEU C C 1
ATOM 2963 O O . LEU C 1 84 ? 8.368 18.426 78.149 1.00 28.06 79 LEU C O 1
ATOM 2968 N N . VAL C 1 85 ? 6.910 19.315 79.611 1.00 22.12 80 VAL C N 1
ATOM 2969 C CA . VAL C 1 85 ? 7.058 20.673 79.102 1.00 19.75 80 VAL C CA 1
ATOM 2970 C C . VAL C 1 85 ? 7.876 21.522 80.064 1.00 18.51 80 VAL C C 1
ATOM 2971 O O . VAL C 1 85 ? 7.600 21.556 81.263 1.00 19.31 80 VAL C O 1
ATOM 2975 N N . LYS C 1 86 ? 8.891 22.197 79.537 1.00 13.83 81 LYS C N 1
ATOM 2976 C CA . LYS C 1 86 ? 9.718 23.083 80.347 1.00 16.22 81 LYS C CA 1
ATOM 2977 C C . LYS C 1 86 ? 9.787 24.488 79.756 1.00 14.77 81 LYS C C 1
ATOM 2978 O O . LYS C 1 86 ? 10.088 24.664 78.576 1.00 24.52 81 LYS C O 1
ATOM 2984 N N . ALA C 1 87 ? 9.484 25.480 80.586 1.00 15.34 82 ALA C N 1
ATOM 2985 C CA . ALA C 1 87 ? 9.586 26.881 80.199 1.00 16.98 82 ALA C CA 1
ATOM 2986 C C . ALA C 1 87 ? 10.692 27.505 81.036 1.00 17.26 82 ALA C C 1
ATOM 2987 O O . ALA C 1 87 ? 10.565 27.621 82.255 1.00 14.01 82 ALA C O 1
ATOM 2989 N N . ILE C 1 88 ? 11.782 27.890 80.380 1.00 17.71 83 ILE C N 1
ATOM 2990 C CA . ILE C 1 88 ? 12.982 28.345 81.075 1.00 16.72 83 ILE C CA 1
ATOM 2991 C C . ILE C 1 88 ? 13.172 29.850 80.918 1.00 15.01 83 ILE C C 1
ATOM 2992 O O . ILE C 1 88 ? 13.317 30.345 79.805 1.00 16.38 83 ILE C O 1
ATOM 2997 N N . THR C 1 89 ? 13.168 30.579 82.031 1.00 14.28 84 THR C N 1
ATOM 2998 C CA . THR C 1 89 ? 13.365 32.024 81.977 1.00 13.61 84 THR C CA 1
ATOM 2999 C C . THR C 1 89 ? 14.835 32.351 81.723 1.00 18.19 84 THR C C 1
ATOM 3000 O O . THR C 1 89 ? 15.706 31.966 82.501 1.00 15.63 84 THR C O 1
ATOM 3004 N N . VAL C 1 90 ? 15.109 33.041 80.621 1.00 13.86 85 VAL C N 1
ATOM 3005 C CA . VAL C 1 90 ? 16.466 33.481 80.310 1.00 14.09 85 VAL C CA 1
ATOM 3006 C C . VAL C 1 90 ? 16.430 34.961 79.963 1.00 17.99 85 VAL C C 1
ATOM 3007 O O . VAL C 1 90 ? 16.015 35.331 78.865 1.00 17.40 85 VAL C O 1
ATOM 3011 N N . GLU C 1 91 ? 16.853 35.798 80.906 1.00 18.11 86 GLU C N 1
ATOM 3012 C CA . GLU C 1 91 ? 16.808 37.250 80.738 1.00 19.65 86 GLU C CA 1
ATOM 3013 C C . GLU C 1 91 ? 15.378 37.729 80.449 1.00 20.82 86 GLU C C 1
ATOM 3014 O O . GLU C 1 91 ? 14.486 37.531 81.272 1.00 26.55 86 GLU C O 1
ATOM 3020 N N . SER C 1 92 ? 15.151 38.338 79.290 1.00 16.19 87 SER C N 1
ATOM 3021 C CA . SER C 1 92 ? 13.809 38.812 78.946 1.00 21.34 87 SER C CA 1
ATOM 3022 C C . SER C 1 92 ? 13.033 37.788 78.125 1.00 22.89 87 SER C C 1
ATOM 3023 O O . SER C 1 92 ? 11.950 38.078 77.614 1.00 22.26 87 SER C O 1
ATOM 3026 N N . SER C 1 93 ? 13.586 36.588 77.997 1.00 17.79 88 SER C N 1
ATOM 3027 C CA . SER C 1 93 ? 12.977 35.568 77.153 1.00 15.32 88 SER C CA 1
ATOM 3028 C C . SER C 1 93 ? 12.642 34.299 77.923 1.00 16.23 88 SER C C 1
ATOM 3029 O O . SER C 1 93 ? 13.060 34.120 79.067 1.00 15.03 88 SER C O 1
ATOM 3032 N N . MET C 1 94 ? 11.873 33.423 77.288 1.00 14.03 89 MET C N 1
ATOM 3033 C CA . MET C 1 94 ? 11.680 32.077 77.803 1.00 15.61 89 MET C CA 1
ATOM 3034 C C . MET C 1 94 ? 12.035 31.072 76.715 1.00 16.02 89 MET C C 1
ATOM 3035 O O . MET C 1 94 ? 11.624 31.221 75.565 1.00 18.66 89 MET C O 1
ATOM 3040 N N . ILE C 1 95 ? 12.827 30.069 77.076 1.00 10.51 90 ILE C N 1
ATOM 3041 C CA . ILE C 1 95 ? 13.082 28.947 76.183 1.00 13.88 90 ILE C CA 1
ATOM 3042 C C . ILE C 1 95 ? 12.092 27.837 76.500 1.00 12.58 90 ILE C C 1
ATOM 3043 O O . ILE C 1 95 ? 12.029 27.361 77.632 1.00 17.07 90 ILE C O 1
ATOM 3048 N N . LEU C 1 96 ? 11.306 27.438 75.507 1.00 15.72 91 LEU C N 1
ATOM 3049 C CA . LEU C 1 96 ? 10.367 26.340 75.692 1.00 23.22 91 LEU C CA 1
ATOM 3050 C C . LEU C 1 96 ? 10.937 25.074 75.077 1.00 27.01 91 LEU C C 1
ATOM 3051 O O . LEU C 1 96 ? 11.233 25.045 73.885 1.00 28.01 91 LEU C O 1
ATOM 3056 N N . ASN C 1 97 ? 11.108 24.031 75.879 1.00 21.55 92 ASN C N 1
ATOM 3057 C CA . ASN C 1 97 ? 11.365 22.719 75.300 1.00 32.87 92 ASN C CA 1
ATOM 3058 C C . ASN C 1 97 ? 10.419 21.631 75.800 1.00 33.53 92 ASN C C 1
ATOM 3059 O O . ASN C 1 97 ? 10.112 21.540 76.990 1.00 35.30 92 ASN C O 1
ATOM 3064 N N . VAL C 1 98 ? 9.938 20.832 74.855 1.00 23.75 93 VAL C N 1
ATOM 3065 C CA . VAL C 1 98 ? 8.952 19.802 75.125 1.00 30.50 93 VAL C CA 1
ATOM 3066 C C . VAL C 1 98 ? 9.523 18.450 74.723 1.00 36.17 93 VAL C C 1
ATOM 3067 O O . VAL C 1 98 ? 10.130 18.314 73.661 1.00 35.15 93 VAL C O 1
ATOM 3071 N N . LEU C 1 99 ? 9.349 17.460 75.592 1.00 36.95 94 LEU C N 1
ATOM 3072 C CA . LEU C 1 99 ? 9.785 16.101 75.305 1.00 41.77 94 LEU C CA 1
ATOM 3073 C C . LEU C 1 99 ? 8.607 15.150 75.435 1.00 40.98 94 LEU C C 1
ATOM 3074 O O . LEU C 1 99 ? 7.872 15.193 76.421 1.00 39.38 94 LEU C O 1
ATOM 3079 N N . GLU C 1 100 ? 8.421 14.301 74.432 1.00 41.05 95 GLU C N 1
ATOM 3080 C CA . GLU C 1 100 ? 7.390 13.277 74.492 1.00 48.43 95 GLU C CA 1
ATOM 3081 C C . GLU C 1 100 ? 7.982 11.966 74.992 1.00 46.54 95 GLU C C 1
ATOM 3082 O O . GLU C 1 100 ? 9.150 11.670 74.737 1.00 47.00 95 GLU C O 1
ATOM 3088 N N . VAL C 1 106 ? 13.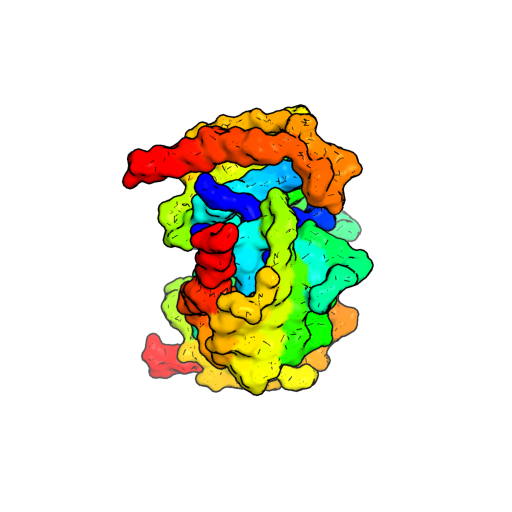337 16.610 70.677 1.00 54.45 101 VAL C N 1
ATOM 3089 C CA . VAL C 1 106 ? 13.049 17.695 71.609 1.00 54.40 101 VAL C CA 1
ATOM 3090 C C . VAL C 1 106 ? 12.710 18.986 70.866 1.00 53.89 101 VAL C C 1
ATOM 3091 O O . VAL C 1 106 ? 13.564 19.568 70.197 1.00 54.26 101 VAL C O 1
ATOM 3095 N N . ALA C 1 107 ? 11.460 19.424 70.984 1.00 48.63 102 ALA C N 1
ATOM 3096 C CA . ALA C 1 107 ? 11.012 20.663 70.353 1.00 44.38 102 ALA C CA 1
ATOM 3097 C C . ALA C 1 107 ? 11.491 21.876 71.139 1.00 40.16 102 ALA C C 1
ATOM 3098 O O . ALA C 1 107 ? 11.255 21.969 72.339 1.00 37.68 102 ALA C O 1
ATOM 3100 N N . ASP C 1 108 ? 12.154 22.807 70.459 1.00 35.53 103 ASP C N 1
ATOM 3101 C CA . ASP C 1 108 ? 12.720 23.973 71.130 1.00 41.44 103 ASP C CA 1
ATOM 3102 C C . ASP C 1 108 ? 12.226 25.283 70.516 1.00 38.38 103 ASP C C 1
ATOM 3103 O O . ASP C 1 108 ? 12.156 25.420 69.295 1.00 40.08 103 ASP C O 1
ATOM 3108 N N . LEU C 1 109 ? 11.891 26.245 71.371 1.00 23.25 104 LEU C N 1
ATOM 3109 C CA . LEU C 1 109 ? 11.338 27.517 70.920 1.00 18.95 104 LEU C CA 1
ATOM 3110 C C . LEU C 1 109 ? 11.671 28.642 71.896 1.00 18.11 104 LEU C C 1
ATOM 3111 O O . LEU C 1 109 ? 11.440 28.519 73.099 1.00 16.59 104 LEU C O 1
ATOM 3116 N N . THR C 1 110 ? 12.216 29.738 71.376 1.00 17.69 105 THR C N 1
ATOM 3117 C CA . THR C 1 110 ? 12.597 30.876 72.211 1.00 17.54 105 THR C CA 1
ATOM 3118 C C . THR C 1 110 ? 11.675 32.071 71.991 1.00 17.32 105 THR C C 1
ATOM 3119 O O . THR C 1 110 ? 11.544 32.573 70.873 1.00 17.79 105 THR C O 1
ATOM 3123 N N . LEU C 1 111 ? 11.040 32.524 73.067 1.00 18.08 106 LEU C N 1
ATOM 3124 C CA . LEU C 1 111 ? 10.083 33.622 72.996 1.00 17.27 106 LEU C CA 1
ATOM 3125 C C . LEU C 1 111 ? 10.553 34.820 73.815 1.00 19.18 106 LEU C C 1
ATOM 3126 O O . LEU C 1 111 ? 10.834 34.688 75.004 1.00 20.75 106 LEU C O 1
ATOM 3131 N N . ASN C 1 112 ? 10.634 35.989 73.185 1.00 19.28 107 ASN C N 1
ATOM 3132 C CA . ASN C 1 112 ? 10.928 37.218 73.917 1.00 22.68 107 ASN C CA 1
ATOM 3133 C C . ASN C 1 112 ? 9.658 37.739 74.583 1.00 15.81 107 ASN C C 1
ATOM 3134 O O . ASN C 1 112 ? 8.680 38.049 73.910 1.00 18.62 107 ASN C O 1
ATOM 3139 N N . LEU C 1 113 ? 9.681 37.826 75.910 1.00 8.46 108 LEU C N 1
ATOM 3140 C CA . LEU C 1 113 ? 8.517 38.251 76.685 1.00 14.60 108 LEU C CA 1
ATOM 3141 C C . LEU C 1 113 ? 8.066 39.668 76.341 1.00 19.51 108 LEU C C 1
ATOM 3142 O O . LEU C 1 113 ? 6.875 39.980 76.405 1.00 20.87 108 LEU C O 1
ATOM 3147 N N . ASP C 1 114 ? 9.024 40.520 75.983 1.00 17.11 109 ASP C N 1
ATOM 3148 C CA . ASP C 1 114 ? 8.737 41.910 75.632 1.00 22.21 109 ASP C CA 1
ATOM 3149 C C . ASP C 1 114 ? 7.775 41.998 74.452 1.00 22.93 109 ASP C C 1
ATOM 3150 O O . ASP C 1 114 ? 7.025 42.966 74.317 1.00 23.89 109 ASP C O 1
ATOM 3155 N N . ASP C 1 115 ? 7.801 40.980 73.599 1.00 11.74 110 ASP C N 1
ATOM 3156 C CA . ASP C 1 115 ? 7.009 40.987 72.377 1.00 16.47 110 ASP C CA 1
ATOM 3157 C C . ASP C 1 115 ? 5.619 40.361 72.521 1.00 16.04 110 ASP C C 1
ATOM 3158 O O . ASP C 1 115 ? 4.789 40.477 71.616 1.00 19.26 110 ASP C O 1
ATOM 3163 N N . TYR C 1 116 ? 5.361 39.699 73.645 1.00 12.33 111 TYR C N 1
ATOM 3164 C CA . TYR C 1 116 ? 4.104 38.964 73.800 1.00 13.44 111 TYR C CA 1
ATOM 3165 C C . TYR C 1 116 ? 3.331 39.272 75.080 1.00 18.33 111 TYR C C 1
ATOM 3166 O O . TYR C 1 116 ? 2.124 39.043 75.143 1.00 18.75 111 TYR C O 1
ATOM 3175 N N . ILE C 1 117 ? 4.019 39.777 76.099 1.00 17.02 112 ILE C N 1
ATOM 3176 C CA . ILE C 1 117 ? 3.367 40.058 77.375 1.00 13.71 112 ILE C CA 1
ATOM 3177 C C . ILE C 1 117 ? 3.564 41.513 77.804 1.00 21.64 112 ILE C C 1
ATOM 3178 O O . ILE C 1 117 ? 4.671 42.045 77.730 1.00 24.33 112 ILE C O 1
ATOM 3183 N N . ASP C 1 118 ? 2.481 42.151 78.241 1.00 22.83 113 ASP C N 1
ATOM 3184 C CA . ASP C 1 118 ? 2.542 43.505 78.785 1.00 27.95 113 ASP C CA 1
ATOM 3185 C C . ASP C 1 118 ? 2.658 43.420 80.307 1.00 35.02 113 ASP C C 1
ATOM 3186 O O . ASP C 1 118 ? 1.690 43.100 80.996 1.00 32.83 113 ASP C O 1
ATOM 3191 N N . ALA C 1 119 ? 3.848 43.716 80.821 1.00 30.82 114 ALA C N 1
ATOM 3192 C CA . ALA C 1 119 ? 4.158 43.512 82.236 1.00 34.39 114 ALA C CA 1
ATOM 3193 C C . ALA C 1 119 ? 3.408 44.431 83.203 1.00 37.25 114 ALA C C 1
ATOM 3194 O O . ALA C 1 119 ? 3.392 44.177 84.407 1.00 46.02 114 ALA C O 1
ATOM 3196 N N . GLU C 1 120 ? 2.796 45.494 82.692 1.00 32.34 115 GLU C N 1
ATOM 3197 C CA . GLU C 1 120 ? 2.128 46.461 83.566 1.00 44.86 115 GLU C CA 1
ATOM 3198 C C . GLU C 1 120 ? 0.605 46.314 83.641 1.00 42.85 115 GLU C C 1
ATOM 3199 O O . GLU C 1 120 ? -0.068 47.149 84.246 1.00 38.50 115 GLU C O 1
ATOM 3205 N N . HIS C 1 121 ? 0.066 45.255 83.037 1.00 41.56 116 HIS C N 1
ATOM 3206 C CA . HIS C 1 121 ? -1.378 45.015 83.054 1.00 33.81 116 HIS C CA 1
ATOM 3207 C C . HIS C 1 121 ? -1.717 43.533 83.233 1.00 31.37 116 HIS C C 1
ATOM 3208 O O . HIS C 1 121 ? -2.650 43.019 82.613 1.00 29.59 116 HIS C O 1
ATOM 3215 N N . LEU C 1 122 ? -0.966 42.856 84.098 1.00 29.68 117 LEU C N 1
ATOM 3216 C CA . LEU C 1 122 ? -1.102 41.412 84.290 1.00 27.91 117 LEU C CA 1
ATOM 3217 C C . LEU C 1 122 ? -2.448 40.975 84.873 1.00 27.09 117 LEU C C 1
ATOM 3218 O O . LEU C 1 122 ? -2.790 39.792 84.838 1.00 31.00 117 LEU C O 1
ATOM 3223 N N . GLY C 1 123 ? -3.210 41.923 85.408 1.00 30.90 118 GLY C N 1
ATOM 3224 C CA . GLY C 1 123 ? -4.512 41.612 85.973 1.00 34.13 118 GLY C CA 1
ATOM 3225 C C . GLY C 1 123 ? -5.622 41.837 84.966 1.00 35.80 118 GLY C C 1
ATOM 3226 O O . GLY C 1 123 ? -6.786 41.521 85.220 1.00 40.57 118 GLY C O 1
ATOM 3227 N N . ASP C 1 124 ? -5.252 42.391 83.815 1.00 30.12 119 ASP C N 1
ATOM 3228 C CA . ASP C 1 124 ? -6.194 42.655 82.732 1.00 26.68 119 ASP C CA 1
ATOM 3229 C C . ASP C 1 124 ? -5.930 41.696 81.568 1.00 26.07 119 ASP C C 1
ATOM 3230 O O . ASP C 1 124 ? -4.937 41.839 80.858 1.00 26.47 119 ASP C O 1
ATOM 3235 N N . PHE C 1 125 ? -6.826 40.730 81.370 1.00 22.26 120 PHE C N 1
ATOM 3236 C CA . PHE C 1 125 ? -6.659 39.719 80.323 1.00 21.25 120 PHE C CA 1
ATOM 3237 C C . PHE C 1 125 ? -6.463 40.307 78.930 1.00 21.04 120 PHE C C 1
ATOM 3238 O O . PHE C 1 125 ? -5.634 39.820 78.164 1.00 18.32 120 PHE C O 1
ATOM 3246 N N . HIS C 1 126 ? -7.215 41.355 78.607 1.00 22.90 121 HIS C N 1
ATOM 3247 C CA . HIS C 1 126 ? -7.217 41.901 77.249 1.00 25.81 121 HIS C CA 1
ATOM 3248 C C . HIS C 1 126 ? -6.031 42.811 76.925 1.00 26.01 121 HIS C C 1
ATOM 3249 O O . HIS C 1 126 ? -5.826 43.178 75.767 1.00 27.85 121 HIS C O 1
ATOM 3256 N N . ARG C 1 127 ? -5.257 43.173 77.942 1.00 14.70 122 ARG C N 1
ATOM 3257 C CA . ARG C 1 127 ? -4.078 44.007 77.734 1.00 19.33 122 ARG C CA 1
ATOM 3258 C C . ARG C 1 127 ? -2.797 43.258 78.090 1.00 17.13 122 ARG C C 1
ATOM 3259 O O . ARG C 1 127 ? -1.695 43.738 77.836 1.00 25.70 122 ARG C O 1
ATOM 3267 N N . THR C 1 128 ? -2.952 42.075 78.676 1.00 15.93 123 THR C N 1
ATOM 3268 C CA . THR C 1 128 ? -1.812 41.235 79.036 1.00 17.40 123 THR C CA 1
ATOM 3269 C C . THR C 1 128 ? -1.080 40.692 77.807 1.00 18.39 123 THR C C 1
ATOM 3270 O O . THR C 1 128 ? 0.151 40.733 77.735 1.00 21.11 123 THR C O 1
ATOM 3274 N N . TYR C 1 129 ? -1.839 40.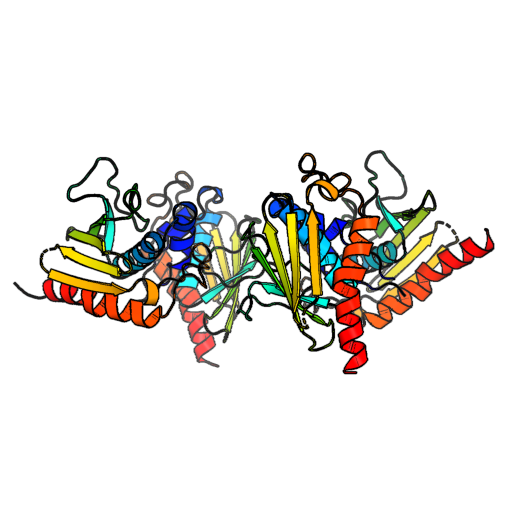184 76.841 1.00 18.20 124 TYR C N 1
ATOM 3275 C CA . TYR C 1 129 ? -1.242 39.529 75.678 1.00 15.71 124 TYR C CA 1
ATOM 3276 C C . TYR C 1 129 ? -1.129 40.430 74.453 1.00 20.55 124 TYR C C 1
ATOM 3277 O O . TYR C 1 129 ? -2.076 41.125 74.084 1.00 21.29 124 TYR C O 1
ATOM 3286 N N . LYS C 1 130 ? 0.044 40.404 73.828 1.00 15.83 125 LYS C N 1
ATOM 3287 C CA . LYS C 1 130 ? 0.297 41.163 72.610 1.00 23.68 125 LYS C CA 1
ATOM 3288 C C . LYS C 1 130 ? 0.722 40.194 71.521 1.00 22.68 125 LYS C C 1
ATOM 3289 O O . LYS C 1 130 ? 1.311 39.152 71.817 1.00 19.11 125 LYS C O 1
ATOM 3295 N N . ASN C 1 131 ? 0.429 40.541 70.268 1.00 13.93 126 ASN C N 1
ATOM 3296 C CA . ASN C 1 131 ? 0.809 39.716 69.126 1.00 17.99 126 ASN C CA 1
ATOM 3297 C C . ASN C 1 131 ? 0.383 38.264 69.327 1.00 19.78 126 ASN C C 1
ATOM 3298 O O . ASN C 1 131 ? 1.148 37.338 69.060 1.00 12.24 126 ASN C O 1
ATOM 3303 N N . SER C 1 132 ? -0.840 38.079 69.817 1.00 18.47 127 SER C N 1
ATOM 3304 C CA . SER C 1 132 ? -1.327 36.761 70.208 1.00 17.98 127 SER C CA 1
ATOM 3305 C C . SER C 1 132 ? -1.454 35.805 69.028 1.00 19.44 127 SER C C 1
ATOM 3306 O O . SER C 1 132 ? -1.239 34.601 69.173 1.00 16.47 127 SER C O 1
ATOM 3309 N N . GLU C 1 133 ? -1.810 36.340 67.862 1.00 19.29 128 GLU C N 1
ATOM 3310 C CA . GLU C 1 133 ? -1.924 35.517 66.662 1.00 22.00 128 GLU C CA 1
ATOM 3311 C C . GLU C 1 133 ? -0.562 34.982 66.229 1.00 26.14 128 GLU C C 1
ATOM 3312 O O . GLU C 1 133 ? -0.444 33.828 65.815 1.00 11.52 128 GLU C O 1
ATOM 3318 N N . GLU C 1 134 ? 0.464 35.822 66.332 1.00 14.21 129 GLU C N 1
ATOM 3319 C CA . GLU C 1 134 ? 1.828 35.384 66.055 1.00 11.50 129 GLU C CA 1
ATOM 3320 C C . GLU C 1 134 ? 2.277 34.366 67.100 1.00 12.06 129 GLU C C 1
ATOM 3321 O O . GLU C 1 134 ? 2.938 33.379 66.775 1.00 18.74 129 GLU C O 1
ATOM 3327 N N . LEU C 1 135 ? 1.913 34.616 68.356 1.00 15.75 130 LEU C N 1
ATOM 3328 C CA . LEU C 1 135 ? 2.259 33.716 69.456 1.00 19.75 130 LEU C CA 1
ATOM 3329 C C . LEU C 1 135 ? 1.681 32.316 69.238 1.00 19.09 130 LEU C C 1
ATOM 3330 O O . LEU C 1 135 ? 2.401 31.317 69.343 1.00 18.51 130 LEU C O 1
ATOM 3335 N N . ARG C 1 136 ? 0.386 32.255 68.931 1.00 16.94 131 ARG C N 1
ATOM 3336 C CA . ARG C 1 136 ? -0.283 30.995 68.610 1.00 19.68 131 ARG C CA 1
ATOM 3337 C C . ARG C 1 136 ? 0.463 30.265 67.505 1.00 14.90 131 ARG C C 1
ATOM 3338 O O . ARG C 1 136 ? 0.824 29.100 67.651 1.00 19.32 131 ARG C O 1
ATOM 3346 N N . SER C 1 137 ? 0.693 30.972 66.403 1.00 18.28 132 SER C N 1
ATOM 3347 C CA . SER C 1 137 ? 1.355 30.411 65.230 1.00 21.45 132 SER C CA 1
ATOM 3348 C C . SER C 1 137 ? 2.743 29.845 65.535 1.00 16.76 132 SER C C 1
ATOM 3349 O O . SER C 1 137 ? 3.104 28.773 65.045 1.00 16.71 132 SER C O 1
ATOM 3352 N N . ARG C 1 138 ? 3.521 30.565 66.339 1.00 17.54 133 ARG C N 1
ATOM 3353 C CA . ARG C 1 138 ? 4.879 30.129 66.659 1.00 22.36 133 ARG C CA 1
ATOM 3354 C C . ARG C 1 138 ? 4.896 28.940 67.615 1.00 16.00 133 ARG C C 1
ATOM 3355 O O . ARG C 1 138 ? 5.735 28.044 67.487 1.00 18.80 133 ARG C O 1
ATOM 3363 N N . ILE C 1 139 ? 3.978 28.940 68.578 1.00 13.31 134 ILE C N 1
ATOM 3364 C CA . ILE C 1 139 ? 3.843 27.816 69.499 1.00 16.05 134 ILE C CA 1
ATOM 3365 C C . ILE C 1 139 ? 3.374 26.578 68.738 1.00 19.65 134 ILE C C 1
ATOM 3366 O O . ILE C 1 139 ? 3.910 25.483 68.923 1.00 24.32 134 ILE C O 1
ATOM 3371 N N . VAL C 1 140 ? 2.382 26.759 67.870 1.00 17.15 135 VAL C N 1
ATOM 3372 C CA . VAL C 1 140 ? 1.856 25.659 67.063 1.00 24.05 135 VAL C CA 1
ATOM 3373 C C . VAL C 1 140 ? 2.926 25.072 66.140 1.00 27.28 135 VAL C C 1
ATOM 3374 O O . VAL C 1 140 ? 3.155 23.862 66.138 1.00 30.87 135 VAL C O 1
ATOM 3378 N N . SER C 1 141 ? 3.588 25.934 65.372 1.00 30.41 136 SER C N 1
ATOM 3379 C CA . SER C 1 141 ? 4.607 25.488 64.421 1.00 31.77 136 SER C CA 1
ATOM 3380 C C . SER C 1 141 ? 5.899 25.041 65.102 1.00 30.14 136 SER C C 1
ATOM 3381 O O . SER C 1 141 ? 6.617 24.186 64.584 1.00 33.17 136 SER C O 1
ATOM 3384 N N . GLY C 1 142 ? 6.196 25.622 66.259 1.00 29.73 137 GLY C N 1
ATOM 3385 C CA . GLY C 1 142 ? 7.432 25.321 66.960 1.00 30.36 137 GLY C CA 1
ATOM 3386 C C . GLY C 1 142 ? 7.331 24.192 67.970 1.00 31.36 137 GLY C C 1
ATOM 3387 O O . GLY C 1 142 ? 8.295 23.458 68.189 1.00 35.00 137 GLY C O 1
ATOM 3388 N N . ILE C 1 143 ? 6.165 24.049 68.591 1.00 35.40 138 ILE C N 1
ATOM 3389 C CA . ILE C 1 143 ? 5.983 23.044 69.633 1.00 28.31 138 ILE C CA 1
ATOM 3390 C C . ILE C 1 143 ? 4.927 21.996 69.283 1.00 28.34 138 ILE C C 1
ATOM 3391 O O . ILE C 1 143 ? 5.221 20.802 69.228 1.00 34.63 138 ILE C O 1
ATOM 3396 N N . ILE C 1 144 ? 3.698 22.450 69.055 1.00 28.33 139 ILE C N 1
ATOM 3397 C CA . ILE C 1 144 ? 2.563 21.557 68.822 1.00 37.21 139 ILE C CA 1
ATOM 3398 C C . ILE C 1 144 ? 2.779 20.611 67.642 1.00 39.86 139 ILE C C 1
ATOM 3399 O O . ILE C 1 144 ? 2.774 19.388 67.800 1.00 28.41 139 ILE C O 1
ATOM 3404 N N . THR C 1 145 ? 2.965 21.189 66.459 1.00 40.61 140 THR C N 1
ATOM 3405 C CA . THR C 1 145 ? 3.093 20.412 65.222 1.00 38.65 140 THR C CA 1
ATOM 3406 C C . THR C 1 145 ? 4.269 19.413 65.181 1.00 39.21 140 THR C C 1
ATOM 3407 O O . THR C 1 145 ? 4.074 18.255 64.809 1.00 41.11 140 THR C O 1
ATOM 3411 N N . PRO C 1 146 ? 5.485 19.842 65.565 1.00 37.03 141 PRO C N 1
ATOM 3412 C CA . PRO C 1 146 ? 6.571 18.853 65.562 1.00 41.05 141 PRO C CA 1
ATOM 3413 C C . PRO C 1 146 ? 6.418 17.746 66.618 1.00 47.16 141 PRO C C 1
ATOM 3414 O O . PRO C 1 146 ? 6.933 16.649 66.408 1.00 50.34 141 PRO C O 1
ATOM 3418 N N . ILE C 1 147 ? 5.739 18.026 67.728 1.00 47.93 142 ILE C N 1
ATOM 3419 C CA . ILE C 1 147 ? 5.456 16.995 68.728 1.00 46.94 142 ILE C CA 1
ATOM 3420 C C . ILE C 1 147 ? 4.501 15.964 68.136 1.00 51.88 142 ILE C C 1
ATOM 3421 O O . ILE C 1 147 ? 4.733 14.755 68.216 1.00 52.97 142 ILE C O 1
ATOM 3426 N N . HIS C 1 148 ? 3.426 16.468 67.539 1.00 57.81 143 HIS C N 1
ATOM 3427 C CA . HIS C 1 148 ? 2.449 15.645 66.839 1.00 64.30 143 HIS C CA 1
ATOM 3428 C C . HIS C 1 148 ? 3.112 14.760 65.785 1.00 66.66 143 HIS C C 1
ATOM 3429 O O . HIS C 1 148 ? 2.776 13.584 65.652 1.00 65.81 143 HIS C O 1
ATOM 3436 N N . GLU C 1 149 ? 4.061 15.330 65.048 1.00 67.55 144 GLU C N 1
ATOM 3437 C CA . GLU C 1 149 ? 4.733 14.618 63.962 1.00 70.42 144 GLU C CA 1
ATOM 3438 C C . GLU C 1 149 ? 5.833 13.669 64.437 1.00 68.99 144 GLU C C 1
ATOM 3439 O O . GLU C 1 149 ? 6.244 12.769 63.702 1.00 68.95 144 GLU C O 1
ATOM 3445 N N . GLN C 1 150 ? 6.311 13.869 65.661 1.00 68.46 145 GLN C N 1
ATOM 3446 C CA . GLN C 1 150 ? 7.178 12.878 66.282 1.00 71.07 145 GLN C CA 1
ATOM 3447 C C . GLN C 1 150 ? 6.312 11.681 66.657 1.00 69.64 145 GLN C C 1
ATOM 3448 O O . GLN C 1 150 ? 6.773 10.538 66.659 1.00 67.23 145 GLN C O 1
ATOM 3454 N N . TRP C 1 151 ? 5.046 11.956 66.967 1.00 70.74 146 TRP C N 1
ATOM 3455 C CA . TRP C 1 151 ? 4.081 10.903 67.268 1.00 75.24 146 TRP C CA 1
ATOM 3456 C C . TRP C 1 151 ? 3.611 10.211 65.995 1.00 74.79 146 TRP C C 1
ATOM 3457 O O . TRP C 1 151 ? 3.211 9.045 66.031 1.00 76.34 146 TRP C O 1
ATOM 3468 N N . GLU C 1 152 ? 3.644 10.935 64.878 1.00 76.21 147 GLU C N 1
ATOM 3469 C CA . GLU C 1 152 ? 3.349 10.340 63.579 1.00 84.70 147 GLU C CA 1
ATOM 3470 C C . GLU C 1 152 ? 4.313 9.191 63.328 1.00 87.81 147 GLU C C 1
ATOM 3471 O O . GLU C 1 152 ? 3.892 8.080 63.008 1.00 88.56 147 GLU C O 1
ATOM 3477 N N . LYS C 1 153 ? 5.609 9.457 63.479 1.00 85.88 148 LYS C N 1
ATOM 3478 C CA . LYS C 1 153 ? 6.630 8.464 63.139 1.00 84.30 148 LYS C CA 1
ATOM 3479 C C . LYS C 1 153 ? 6.734 7.290 64.120 1.00 82.81 148 LYS C C 1
ATOM 3480 O O . LYS C 1 153 ? 7.776 6.640 64.209 1.00 83.92 148 LYS C O 1
ATOM 3486 N N . ALA C 1 154 ? 5.647 7.018 64.839 1.00 80.67 149 ALA C N 1
ATOM 3487 C CA . ALA C 1 154 ? 5.582 5.884 65.757 1.00 77.81 149 ALA C CA 1
ATOM 3488 C C . ALA C 1 154 ? 4.272 5.121 65.589 1.00 75.11 149 ALA C C 1
ATOM 3489 O O . ALA C 1 154 ? 4.116 4.014 66.104 1.00 75.26 149 ALA C O 1
ATOM 3491 N N . SER D 1 4 ? -15.065 21.073 66.616 1.00 50.96 -1 SER D N 1
ATOM 3492 C CA . SER D 1 4 ? -15.117 22.173 67.564 1.00 49.22 -1 SER D CA 1
ATOM 3493 C C . SER D 1 4 ? -15.369 21.569 68.928 1.00 42.81 -1 SER D C 1
ATOM 3494 O O . SER D 1 4 ? -16.497 21.190 69.234 1.00 39.71 -1 SER D O 1
ATOM 3497 N N . PRO D 1 5 ? -14.317 21.465 69.751 1.00 37.16 0 PRO D N 1
ATOM 3498 C CA . PRO D 1 5 ? -14.441 20.722 71.005 1.00 34.90 0 PRO D CA 1
ATOM 3499 C C . PRO D 1 5 ? -15.125 21.526 72.087 1.00 29.75 0 PRO D C 1
ATOM 3500 O O . PRO D 1 5 ? -15.384 22.721 71.925 1.00 20.97 0 PRO D O 1
ATOM 3504 N N . MET D 1 6 ? -15.419 20.842 73.184 1.00 20.31 1 MET D N 1
ATOM 3505 C CA . MET D 1 6 ? -15.910 21.479 74.386 1.00 24.45 1 MET D CA 1
ATOM 3506 C C . MET D 1 6 ? -14.772 21.707 75.378 1.00 24.25 1 MET D C 1
ATOM 3507 O O . MET D 1 6 ? -15.005 21.854 76.582 1.00 24.84 1 MET D O 1
ATOM 3512 N N . ALA D 1 7 ? -13.544 21.737 74.861 1.00 23.10 2 ALA D N 1
ATOM 3513 C CA . ALA D 1 7 ? -12.380 22.062 75.672 1.00 17.26 2 ALA D CA 1
ATOM 3514 C C . ALA D 1 7 ? -12.611 23.402 76.353 1.00 15.88 2 ALA D C 1
ATOM 3515 O O . ALA D 1 7 ? -12.965 24.391 75.703 1.00 16.75 2 ALA D O 1
ATOM 3517 N N . GLY D 1 8 ? -12.438 23.420 77.669 1.00 17.62 3 GLY D N 1
ATOM 3518 C CA . GLY D 1 8 ? -12.687 24.616 78.451 1.00 19.28 3 GLY D CA 1
ATOM 3519 C C . GLY D 1 8 ? -13.861 24.462 79.399 1.00 10.70 3 GLY D C 1
ATOM 3520 O O . GLY D 1 8 ? -14.013 25.250 80.333 1.00 16.98 3 GLY D O 1
ATOM 3521 N N . LEU D 1 9 ? -14.689 23.446 79.166 1.00 15.49 4 LEU D N 1
ATOM 3522 C CA . LEU D 1 9 ? -15.882 23.228 79.984 1.00 15.36 4 LEU D CA 1
ATOM 3523 C C . LEU D 1 9 ? -15.528 23.006 81.450 1.00 14.62 4 LEU D C 1
ATOM 3524 O O . LEU D 1 9 ? -16.191 23.533 82.347 1.00 14.16 4 LEU D O 1
ATOM 3529 N N . GLU D 1 10 ? -14.474 22.233 81.690 1.00 15.94 5 GLU D N 1
ATOM 3530 C CA . GLU D 1 10 ? -14.038 21.961 83.053 1.00 12.57 5 GLU D CA 1
ATOM 3531 C C . GLU D 1 10 ? -13.631 23.251 83.761 1.00 18.23 5 GLU D C 1
ATOM 3532 O O . GLU D 1 10 ? -13.965 23.463 84.929 1.00 15.71 5 GLU D O 1
ATOM 3538 N N . VAL D 1 11 ? -12.915 24.113 83.044 1.00 13.96 6 VAL D N 1
ATOM 3539 C CA . VAL D 1 11 ? -12.455 25.380 83.602 1.00 15.17 6 VAL D CA 1
ATOM 3540 C C . VAL D 1 11 ? -13.635 26.301 83.884 1.00 16.03 6 VAL D C 1
ATOM 3541 O O . VAL D 1 11 ? -13.694 26.948 84.932 1.00 19.68 6 VAL D O 1
ATOM 3545 N N . LEU D 1 12 ? -14.574 26.358 82.943 1.00 16.19 7 LEU D N 1
ATOM 3546 C CA . LEU D 1 12 ? -15.782 27.160 83.119 1.00 21.27 7 LEU D CA 1
ATOM 3547 C C . LEU D 1 12 ? -16.585 26.678 84.323 1.00 17.89 7 LEU D C 1
ATOM 3548 O O . LEU D 1 12 ? -17.067 27.482 85.125 1.00 19.53 7 LEU D O 1
ATOM 3553 N N . PHE D 1 13 ? -16.725 25.362 84.444 1.00 14.81 8 PHE D N 1
ATOM 3554 C CA . PHE D 1 13 ? -17.481 24.772 85.543 1.00 15.50 8 PHE D CA 1
ATOM 3555 C C . PHE D 1 13 ? -16.877 25.148 86.893 1.00 20.94 8 PHE D C 1
ATOM 3556 O O . PHE D 1 13 ? -17.598 25.486 87.833 1.00 20.39 8 PHE D O 1
ATOM 3564 N N . ALA D 1 14 ? -15.552 25.090 86.982 1.00 18.01 9 ALA D N 1
ATOM 3565 C CA . ALA D 1 14 ? -14.852 25.466 88.205 1.00 22.28 9 ALA D CA 1
ATOM 3566 C C . ALA D 1 14 ? -15.140 26.919 88.586 1.00 29.89 9 ALA D C 1
ATOM 3567 O O . ALA D 1 14 ? -15.289 27.243 89.765 1.00 28.20 9 ALA D O 1
ATOM 3569 N N . SER D 1 15 ? -15.222 27.792 87.586 1.00 29.28 10 SER D N 1
ATOM 3570 C CA . SER D 1 15 ? -15.511 29.202 87.832 1.00 30.53 10 SER D CA 1
ATOM 3571 C C . SER D 1 15 ? -16.963 29.402 88.271 1.00 27.11 10 SER D C 1
ATOM 3572 O O . SER D 1 15 ? -17.292 30.382 88.941 1.00 30.70 10 SER D O 1
ATOM 3575 N N . ALA D 1 16 ? -17.823 28.461 87.895 1.00 18.82 11 ALA D N 1
ATOM 3576 C CA . ALA D 1 16 ? -19.258 28.591 88.128 1.00 18.87 11 ALA D CA 1
ATOM 3577 C C . ALA D 1 16 ? -19.734 27.857 89.380 1.00 22.06 11 ALA D C 1
ATOM 3578 O O . ALA D 1 16 ? -20.680 28.294 90.038 1.00 24.10 11 ALA D O 1
ATOM 3580 N N . ALA D 1 17 ? -19.074 26.745 89.702 1.00 20.45 12 ALA D N 1
ATOM 3581 C CA . ALA D 1 17 ? -19.467 25.880 90.824 1.00 20.85 12 ALA D CA 1
ATOM 3582 C C . ALA D 1 17 ? -19.820 26.551 92.169 1.00 22.00 12 ALA D C 1
ATOM 3583 O O . ALA D 1 17 ? -20.783 26.138 92.818 1.00 22.86 12 ALA D O 1
ATOM 3585 N N . PRO D 1 18 ? -19.049 27.571 92.603 1.00 18.89 13 PRO D N 1
ATOM 3586 C CA . PRO D 1 18 ? -19.411 28.209 93.878 1.00 23.85 13 PRO D CA 1
ATOM 3587 C C . PRO D 1 18 ? -20.794 28.862 93.856 1.00 20.62 13 PRO D C 1
ATOM 3588 O O . PRO D 1 18 ? -21.374 29.107 94.915 1.00 25.99 13 PRO D O 1
ATOM 3592 N N . ALA D 1 19 ? -21.308 29.134 92.661 1.00 19.52 14 ALA D N 1
ATOM 3593 C CA . ALA D 1 19 ? -22.615 29.763 92.508 1.00 24.63 14 ALA D CA 1
ATOM 3594 C C . ALA D 1 19 ? -23.682 28.777 92.025 1.00 31.06 14 ALA D C 1
ATOM 3595 O O . ALA D 1 19 ? -24.858 29.130 91.914 1.00 35.58 14 ALA D O 1
ATOM 3597 N N . ILE D 1 20 ? -23.268 27.545 91.734 1.00 25.86 15 ILE D N 1
ATOM 3598 C CA . ILE D 1 20 ? -24.201 26.497 91.317 1.00 24.44 15 ILE D CA 1
ATOM 3599 C C . ILE D 1 20 ? -24.901 25.868 92.526 1.00 27.00 15 ILE D C 1
ATOM 3600 O O . ILE D 1 20 ? -24.251 25.280 93.392 1.00 27.46 15 ILE D O 1
ATOM 3605 N N . THR D 1 21 ? -26.225 25.999 92.581 1.00 19.90 16 THR D N 1
ATOM 3606 C CA . THR D 1 21 ? -27.003 25.482 93.705 1.00 26.70 16 THR D CA 1
ATOM 3607 C C . THR D 1 21 ? -28.155 24.572 93.269 1.00 26.26 16 THR D C 1
ATOM 3608 O O . THR D 1 21 ? -28.852 24.006 94.111 1.00 34.75 16 THR D O 1
ATOM 3612 N N . CYS D 1 22 ? -28.360 24.431 91.962 1.00 23.07 17 CYS D N 1
ATOM 3613 C CA . CYS D 1 22 ? -29.412 23.544 91.454 1.00 25.13 17 CYS D CA 1
ATOM 3614 C C . CYS D 1 22 ? -29.048 22.929 90.103 1.00 24.95 17 CYS D C 1
ATOM 3615 O O . CYS D 1 22 ? -28.072 23.337 89.474 1.00 22.19 17 CYS D O 1
ATOM 3618 N N . ARG D 1 23 ? -29.827 21.936 89.675 1.00 21.46 18 ARG D N 1
ATOM 3619 C CA . ARG D 1 23 ? -29.575 21.237 88.413 1.00 16.77 18 ARG D CA 1
ATOM 3620 C C . ARG D 1 23 ? -29.566 22.183 87.216 1.00 15.40 18 ARG D C 1
ATOM 3621 O O . ARG D 1 23 ? -28.718 22.065 86.331 1.00 22.26 18 ARG D O 1
ATOM 3629 N N . GLN D 1 24 ? -30.515 23.116 87.196 1.00 15.16 19 GLN D N 1
ATOM 3630 C CA . GLN D 1 24 ? -30.630 24.080 86.104 1.00 14.61 19 GLN D CA 1
ATOM 3631 C C . GLN D 1 24 ? -29.356 24.899 85.927 1.00 17.45 19 GLN D C 1
ATOM 3632 O O . GLN D 1 24 ? -28.926 25.145 84.798 1.00 19.52 19 GLN D O 1
ATOM 3638 N N . ASP D 1 25 ? -28.770 25.327 87.046 1.00 21.55 20 ASP D N 1
ATOM 3639 C CA . ASP D 1 25 ? -27.510 26.065 87.030 1.00 19.73 20 ASP D CA 1
ATOM 3640 C C . ASP D 1 25 ? -26.461 25.302 86.231 1.00 16.30 20 ASP D C 1
ATOM 3641 O O . ASP D 1 25 ? -25.738 25.878 85.419 1.00 20.62 20 ASP D O 1
ATOM 3646 N N . ALA D 1 26 ? -26.386 23.999 86.472 1.00 16.55 21 ALA D N 1
ATOM 3647 C CA . ALA D 1 26 ? -25.388 23.155 85.823 1.00 19.96 21 ALA D CA 1
ATOM 3648 C C . ALA D 1 26 ? -25.664 22.990 84.330 1.00 18.58 21 ALA D C 1
ATOM 3649 O O . ALA D 1 26 ? -24.737 22.984 83.520 1.00 18.02 21 ALA D O 1
ATOM 3651 N N . LEU D 1 27 ? -26.937 22.848 83.966 1.00 18.57 22 LEU D N 1
ATOM 3652 C CA . LEU D 1 27 ? -27.301 22.700 82.554 1.00 17.55 22 LEU D CA 1
ATOM 3653 C C . LEU D 1 27 ? -27.041 23.982 81.754 1.00 21.07 22 LEU D C 1
ATOM 3654 O O . LEU D 1 27 ? -26.561 23.929 80.621 1.00 14.39 22 LEU D O 1
ATOM 3659 N N . VAL D 1 28 ? -27.360 25.130 82.347 1.00 12.04 23 VAL D N 1
ATOM 3660 C CA . VAL D 1 28 ? -27.106 26.422 81.709 1.00 11.85 23 VAL D CA 1
ATOM 3661 C C . VAL D 1 28 ? -25.607 26.660 81.497 1.00 12.00 23 VAL D C 1
ATOM 3662 O O . VAL D 1 28 ? -25.189 27.223 80.479 1.00 14.80 23 VAL D O 1
ATOM 3666 N N . CYS D 1 29 ? -24.801 26.221 82.459 1.00 15.69 24 CYS D N 1
ATOM 3667 C CA . CYS D 1 29 ? -23.347 26.331 82.347 1.00 18.27 24 CYS D CA 1
ATOM 3668 C C . CYS D 1 29 ? -22.859 25.593 81.102 1.00 14.12 24 CYS D C 1
ATOM 3669 O O . CYS D 1 29 ? -22.041 26.107 80.338 1.00 15.30 24 CYS D O 1
ATOM 3672 N N . PHE D 1 30 ? -23.389 24.391 80.902 1.00 18.05 25 PHE D N 1
ATOM 3673 C CA . PHE D 1 30 ? -23.037 23.549 79.763 1.00 13.25 25 PHE D CA 1
ATOM 3674 C C . PHE D 1 30 ? -23.477 24.192 78.451 1.00 16.42 25 PHE D C 1
ATOM 3675 O O . PHE D 1 30 ? -22.729 24.201 77.470 1.00 16.74 25 PHE D O 1
ATOM 3683 N N . LEU D 1 31 ? -24.699 24.718 78.436 1.00 14.55 26 LEU D N 1
ATOM 3684 C CA . LEU D 1 31 ? -25.244 25.378 77.253 1.00 14.89 26 LEU D CA 1
ATOM 3685 C C . LEU D 1 31 ? -24.392 26.582 76.878 1.00 12.10 26 LEU D C 1
ATOM 3686 O O . LEU D 1 31 ? -24.122 26.830 75.699 1.00 13.61 26 LEU D O 1
ATOM 3691 N N . HIS D 1 32 ? -23.974 27.329 77.894 1.00 11.23 27 HIS D N 1
ATOM 3692 C CA . HIS D 1 32 ? -23.157 28.517 77.685 1.00 12.24 27 HIS D CA 1
ATOM 3693 C C . HIS D 1 32 ? -21.883 28.180 76.924 1.00 17.33 27 HIS D C 1
ATOM 3694 O O . HIS D 1 32 ? -21.487 28.903 76.009 1.00 17.40 27 HIS D O 1
ATOM 3701 N N . TRP D 1 33 ? -21.240 27.078 77.294 1.00 16.39 28 TRP D N 1
ATOM 3702 C CA . TRP D 1 33 ? -19.982 26.723 76.651 1.00 14.85 28 TRP D CA 1
ATOM 3703 C C . TRP D 1 33 ? -20.179 26.241 75.216 1.00 11.70 28 TRP D C 1
ATOM 3704 O O . TRP D 1 33 ? -19.338 26.493 74.353 1.00 14.54 28 TRP D O 1
ATOM 3715 N N . GLU D 1 34 ? -21.293 25.560 74.962 1.00 12.63 29 GLU D N 1
ATOM 3716 C CA . GLU D 1 34 ? -21.655 25.172 73.601 1.00 14.37 29 GLU D CA 1
ATOM 3717 C C . GLU D 1 34 ? -21.759 26.403 72.702 1.00 16.90 29 GLU D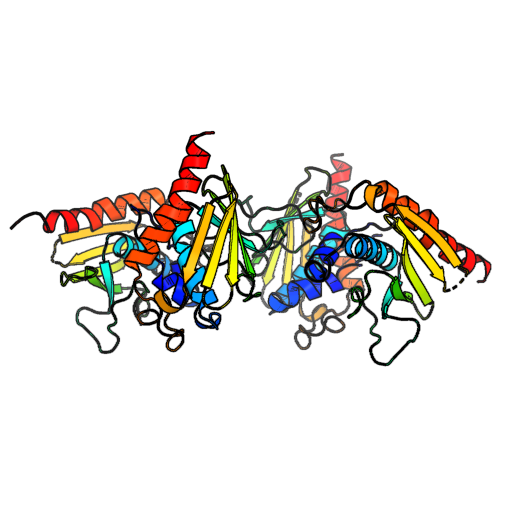 C 1
ATOM 3718 O O . GLU D 1 34 ? -21.290 26.401 71.562 1.00 18.19 29 GLU D O 1
ATOM 3724 N N . VAL D 1 35 ? -22.371 27.457 73.230 1.00 15.14 30 VAL D N 1
ATOM 3725 C CA . VAL D 1 35 ? -22.529 28.700 72.486 1.00 12.20 30 VAL D CA 1
ATOM 3726 C C . VAL D 1 35 ? -21.184 29.395 72.291 1.00 13.45 30 VAL D C 1
ATOM 3727 O O . VAL D 1 35 ? -20.856 29.839 71.188 1.00 17.94 30 VAL D O 1
ATOM 3731 N N . VAL D 1 36 ? -20.402 29.479 73.363 1.00 14.57 31 VAL D N 1
ATOM 3732 C CA . VAL D 1 36 ? -19.092 30.126 73.300 1.00 12.31 31 VAL D CA 1
ATOM 3733 C C . VAL D 1 36 ? -18.143 29.423 72.327 1.00 16.61 31 VAL D C 1
ATOM 3734 O O . VAL D 1 36 ? -17.489 30.073 71.509 1.00 18.35 31 VAL D O 1
ATOM 3738 N N . THR D 1 37 ? -18.084 28.097 72.402 1.00 17.26 32 THR D N 1
ATOM 3739 C CA . THR D 1 37 ? -17.173 27.333 71.551 1.00 17.31 32 THR D CA 1
ATOM 3740 C C . THR D 1 37 ? -17.589 27.335 70.086 1.00 17.68 32 THR D C 1
ATOM 3741 O O . THR D 1 37 ? -16.806 26.961 69.216 1.00 19.40 32 THR D O 1
ATOM 3745 N N . HIS D 1 38 ? -18.819 27.754 69.811 1.00 15.42 33 HIS D N 1
ATOM 3746 C CA . HIS D 1 38 ? -19.267 27.882 68.431 1.00 12.43 33 HIS D CA 1
ATOM 3747 C C . HIS D 1 38 ? -19.228 29.329 67.943 1.00 21.56 33 HIS D C 1
ATOM 3748 O O . HIS D 1 38 ? -19.976 29.716 67.044 1.00 20.77 33 HIS D O 1
ATOM 3755 N N . GLY D 1 39 ? -18.346 30.123 68.544 1.00 17.30 34 GLY D N 1
ATOM 3756 C CA . GLY D 1 39 ? -18.028 31.437 68.015 1.00 22.95 34 GLY D CA 1
ATOM 3757 C C . GLY D 1 39 ? -18.655 32.646 68.685 1.00 23.29 34 GLY D C 1
ATOM 3758 O O . GLY D 1 39 ? -18.394 33.775 68.272 1.00 20.99 34 GLY D O 1
ATOM 3759 N N . TYR D 1 40 ? -19.471 32.433 69.712 1.00 16.80 35 TYR D N 1
ATOM 3760 C CA . TYR D 1 40 ? -20.116 33.558 70.386 1.00 19.36 35 TYR D CA 1
ATOM 3761 C C . TYR D 1 40 ? -19.489 33.908 71.731 1.00 27.68 35 TYR D C 1
ATOM 3762 O O . TYR D 1 40 ? -18.918 33.061 72.410 1.00 40.49 35 TYR D O 1
ATOM 3771 N N . CYS D 1 41 ? -19.579 35.180 72.094 1.00 15.93 36 CYS D N 1
ATOM 3772 C CA . CYS D 1 41 ? -19.166 35.627 73.412 1.00 13.42 36 CYS D CA 1
ATOM 3773 C C . CYS D 1 41 ? -20.408 36.080 74.160 1.00 14.28 36 CYS D C 1
ATOM 3774 O O . CYS D 1 41 ? -21.330 36.632 73.561 1.00 17.35 36 CYS D O 1
ATOM 3777 N N . GLY D 1 42 ? -20.442 35.833 75.464 1.00 14.93 37 GLY D N 1
ATOM 3778 C CA . GLY D 1 42 ? -21.521 36.342 76.289 1.00 19.48 37 GLY D CA 1
ATOM 3779 C C . GLY D 1 42 ? -21.411 37.849 76.408 1.00 19.36 37 GLY D C 1
ATOM 3780 O O . GLY D 1 42 ? -20.309 38.395 76.379 1.00 15.68 37 GLY D O 1
ATOM 3781 N N . LEU D 1 43 ? -22.552 38.523 76.525 1.00 14.98 38 LEU D N 1
ATOM 3782 C CA . LEU D 1 43 ? -22.580 39.973 76.699 1.00 14.07 38 LEU D CA 1
ATOM 3783 C C . LEU D 1 43 ? -23.155 40.347 78.060 1.00 23.69 38 LEU D C 1
ATOM 3784 O O . LEU D 1 43 ? -22.639 41.230 78.741 1.00 19.42 38 LEU D O 1
ATOM 3789 N N . GLY D 1 44 ? -24.238 39.679 78.445 1.00 18.13 39 GLY D N 1
ATOM 3790 C CA . GLY D 1 44 ? -24.911 39.985 79.694 1.00 20.38 39 GLY D CA 1
ATOM 3791 C C . GLY D 1 44 ? -26.194 39.196 79.869 1.00 23.29 39 GLY D C 1
ATOM 3792 O O . GLY D 1 44 ? -26.385 38.165 79.225 1.00 19.73 39 GLY D O 1
ATOM 3793 N N . VAL D 1 45 ? -27.073 39.688 80.738 1.00 18.39 40 VAL D N 1
ATOM 3794 C CA . VAL D 1 45 ? -28.328 39.010 81.047 1.00 19.78 40 VAL D CA 1
ATOM 3795 C C . VAL D 1 45 ? -29.522 39.915 80.747 1.00 19.25 40 VAL D C 1
ATOM 3796 O O . VAL D 1 45 ? -29.361 41.120 80.559 1.00 24.11 40 VAL D O 1
ATOM 3800 N N . GLY D 1 46 ? -30.719 39.335 80.705 1.00 19.09 41 GLY D N 1
ATOM 3801 C CA . GLY D 1 46 ? -31.919 40.099 80.411 1.00 20.72 41 GLY D CA 1
ATOM 3802 C C . GLY D 1 46 ? -32.131 40.330 78.926 1.00 21.12 41 GLY D C 1
ATOM 3803 O O . GLY D 1 46 ? -31.232 40.094 78.119 1.00 20.73 41 GLY D O 1
ATOM 3804 N N . ASP D 1 47 ? -33.325 40.797 78.568 1.00 17.74 42 ASP D N 1
ATOM 3805 C CA . ASP D 1 47 ? -33.687 41.033 77.171 1.00 19.94 42 ASP D CA 1
ATOM 3806 C C . ASP D 1 47 ? -32.872 42.154 76.527 1.00 21.44 42 ASP D C 1
ATOM 3807 O O . ASP D 1 47 ? -32.636 42.144 75.318 1.00 26.73 42 ASP D O 1
ATOM 3812 N N . GLN D 1 48 ? -32.452 43.119 77.340 1.00 21.73 43 GLN D N 1
ATOM 3813 C CA . GLN D 1 48 ? -31.779 44.315 76.847 1.00 27.09 43 GLN D CA 1
ATOM 3814 C C . GLN D 1 48 ? -30.464 44.550 77.592 1.00 27.38 43 GLN D C 1
ATOM 3815 O O . GLN D 1 48 ? -30.294 44.070 78.714 1.00 31.19 43 GLN D O 1
ATOM 3821 N N . PRO D 1 49 ? -29.521 45.272 76.960 1.00 27.86 44 PRO D N 1
ATOM 3822 C CA . PRO D 1 49 ? -28.236 45.594 77.593 1.00 31.01 44 PRO D CA 1
ATOM 3823 C C . PRO D 1 49 ? -28.392 46.292 78.943 1.00 32.64 44 PRO D C 1
ATOM 3824 O O . PRO D 1 49 ? -29.256 47.154 79.103 1.00 26.07 44 PRO D O 1
ATOM 3828 N N . GLY D 1 50 ? -27.567 45.897 79.907 1.00 32.12 45 GLY D N 1
ATOM 3829 C CA . GLY D 1 50 ? -27.526 46.548 81.202 1.00 38.44 45 GLY D CA 1
ATOM 3830 C C . GLY D 1 50 ? -26.127 47.072 81.461 1.00 40.27 45 GLY D C 1
ATOM 3831 O O . GLY D 1 50 ? -25.213 46.798 80.685 1.00 37.83 45 GLY D O 1
ATOM 3832 N N . PRO D 1 51 ? -25.950 47.827 82.556 1.00 44.95 46 PRO D N 1
ATOM 3833 C CA . PRO D 1 51 ? -24.649 48.404 82.919 1.00 41.94 46 PRO D CA 1
ATOM 3834 C C . PRO D 1 51 ? -23.585 47.336 83.167 1.00 36.82 46 PRO D C 1
ATOM 3835 O O . PRO D 1 51 ? -22.391 47.626 83.084 1.00 42.81 46 PRO D O 1
ATOM 3839 N N . ASN D 1 52 ? -24.019 46.114 83.460 1.00 31.14 47 ASN D N 1
ATOM 3840 C CA . ASN D 1 52 ? -23.098 45.015 83.726 1.00 33.66 47 ASN D CA 1
ATOM 3841 C C . ASN D 1 52 ? -22.673 44.264 82.471 1.00 34.10 47 ASN D C 1
ATOM 3842 O O . ASN D 1 52 ? -22.006 43.232 82.554 1.00 32.61 47 ASN D O 1
ATOM 3847 N N . ASP D 1 53 ? -23.064 44.780 81.310 1.00 29.94 48 ASP D N 1
ATOM 3848 C CA . ASP D 1 53 ? -22.689 44.155 80.051 1.00 25.24 48 ASP D CA 1
ATOM 3849 C C . ASP D 1 53 ? -21.175 44.164 79.857 1.00 29.23 48 ASP D C 1
ATOM 3850 O O . ASP D 1 53 ? -20.499 45.152 80.150 1.00 22.86 48 ASP D O 1
ATOM 3855 N N . LYS D 1 54 ? -20.653 43.042 79.376 1.00 23.85 49 LYS D N 1
ATOM 3856 C CA . LYS D 1 54 ? -19.226 42.888 79.131 1.00 26.63 49 LYS D CA 1
ATOM 3857 C C . LYS D 1 54 ? -19.032 41.692 78.215 1.00 25.41 49 LYS D C 1
ATOM 3858 O O . LYS D 1 54 ? -19.441 40.578 78.548 1.00 23.76 49 LYS D O 1
ATOM 3864 N N . LYS D 1 55 ? -18.422 41.920 77.057 1.00 16.84 50 LYS D N 1
ATOM 3865 C CA . LYS D 1 55 ? -18.182 40.837 76.112 1.00 21.52 50 LYS D CA 1
ATOM 3866 C C . LYS D 1 55 ? -17.111 39.908 76.664 1.00 18.82 50 LYS D C 1
ATOM 3867 O O . LYS D 1 55 ? -15.958 40.306 76.823 1.00 15.36 50 LYS D O 1
ATOM 3873 N N . SER D 1 56 ? -17.496 38.670 76.957 1.00 13.26 51 SER D N 1
ATOM 3874 C CA . SER D 1 56 ? -16.601 37.747 77.648 1.00 14.80 51 SER D CA 1
ATOM 3875 C C . SER D 1 56 ? -16.998 36.286 77.453 1.00 19.37 51 SER D C 1
ATOM 3876 O O . SER D 1 56 ? -18.159 35.980 77.191 1.00 22.08 51 SER D O 1
ATOM 3879 N N . GLU D 1 57 ? -16.021 35.391 77.583 1.00 15.58 52 GLU D N 1
ATOM 3880 C CA . GLU D 1 57 ? -16.271 33.953 77.544 1.00 17.64 52 GLU D CA 1
ATOM 3881 C C . GLU D 1 57 ? -16.928 33.493 78.834 1.00 21.63 52 GLU D C 1
ATOM 3882 O O . GLU D 1 57 ? -17.578 32.448 78.877 1.00 19.45 52 GLU D O 1
ATOM 3888 N N . LEU D 1 58 ? -16.723 34.266 79.893 1.00 19.36 53 LEU D N 1
ATOM 3889 C CA . LEU D 1 58 ? -17.233 33.917 81.212 1.00 19.67 53 LEU D CA 1
ATOM 3890 C C . LEU D 1 58 ? -18.756 33.999 81.250 1.00 18.09 53 LEU D C 1
ATOM 3891 O O . LEU D 1 58 ? -19.367 34.710 80.453 1.00 11.72 53 LEU D O 1
ATOM 3896 N N . LEU D 1 59 ? -19.365 33.260 82.171 1.00 21.73 54 LEU D N 1
ATOM 3897 C CA . LEU D 1 59 ? -20.792 33.395 82.423 1.00 19.93 54 LEU D CA 1
ATOM 3898 C C . LEU D 1 59 ? -21.053 34.819 82.897 1.00 21.93 54 LEU D C 1
ATOM 3899 O O . LEU D 1 59 ? -20.369 35.308 83.792 1.00 19.07 54 LEU D O 1
ATOM 3904 N N . PRO D 1 60 ? -22.028 35.503 82.279 1.00 16.63 55 PRO D N 1
ATOM 3905 C CA . PRO D 1 60 ? -22.233 36.927 82.573 1.00 16.62 55 PRO D CA 1
ATOM 3906 C C . PRO D 1 60 ? -22.720 37.185 84.002 1.00 22.85 55 PRO D C 1
ATOM 3907 O O . PRO D 1 60 ? -23.276 36.288 84.635 1.00 25.20 55 PRO D O 1
ATOM 3911 N N . ALA D 1 61 ? -22.498 38.399 84.500 1.00 27.77 56 ALA D N 1
ATOM 3912 C CA . ALA D 1 61 ? -22.909 38.767 85.853 1.00 30.13 56 ALA D CA 1
ATOM 3913 C C . ALA D 1 61 ? -24.412 38.592 86.060 1.00 28.09 56 ALA D C 1
ATOM 3914 O O . ALA D 1 61 ? -25.218 39.133 85.303 1.00 25.70 56 ALA D O 1
ATOM 3916 N N . GLY D 1 62 ? -24.779 37.830 87.087 1.00 26.62 57 GLY D N 1
ATOM 3917 C CA . GLY D 1 62 ? -26.176 37.621 87.428 1.00 29.33 57 GLY D CA 1
ATOM 3918 C C . GLY D 1 62 ? -26.850 36.533 86.612 1.00 28.17 57 GLY D C 1
ATOM 3919 O O . GLY D 1 62 ? -28.080 36.439 86.591 1.00 23.38 57 GLY D O 1
ATOM 3920 N N . TRP D 1 63 ? -26.043 35.701 85.954 1.00 23.99 58 TRP D N 1
ATOM 3921 C CA . TRP D 1 63 ? -26.551 34.672 85.046 1.00 23.56 58 TRP D CA 1
ATOM 3922 C C . TRP D 1 63 ? -27.501 33.688 85.713 1.00 24.01 58 TRP D C 1
ATOM 3923 O O 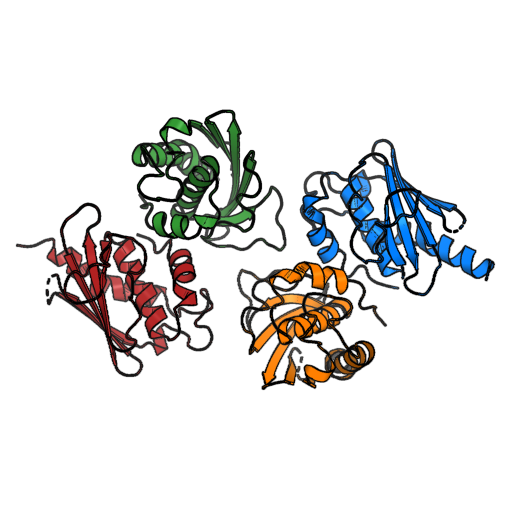. TRP D 1 63 ? -28.358 33.108 85.047 1.00 18.23 58 TRP D O 1
ATOM 3934 N N . ASN D 1 64 ? -27.352 33.504 87.023 1.00 22.66 59 ASN D N 1
ATOM 3935 C CA . ASN D 1 64 ? -28.145 32.513 87.751 1.00 25.54 59 ASN D CA 1
ATOM 3936 C C . ASN D 1 64 ? -28.969 33.070 88.917 1.00 19.06 59 ASN D C 1
ATOM 3937 O O . ASN D 1 64 ? -29.254 32.355 89.880 1.00 24.88 59 ASN D O 1
ATOM 3942 N N . ASN D 1 65 ? -29.353 34.340 88.830 1.00 19.30 60 ASN D N 1
ATOM 3943 C CA . ASN D 1 65 ? -30.172 34.957 89.875 1.00 25.96 60 ASN D CA 1
ATOM 3944 C C . ASN D 1 65 ? -31.588 34.387 89.914 1.00 24.68 60 ASN D C 1
ATOM 3945 O O . ASN D 1 65 ? -32.247 34.401 90.956 1.00 31.58 60 ASN D O 1
ATOM 3950 N N . ASN D 1 66 ? -32.044 33.881 88.772 1.00 23.26 61 ASN D N 1
ATOM 3951 C CA . ASN D 1 66 ? -33.382 33.311 88.646 1.00 19.38 61 ASN D CA 1
ATOM 3952 C C . ASN D 1 66 ? -33.318 31.857 88.179 1.00 20.57 61 ASN D C 1
ATOM 3953 O O . ASN D 1 66 ? -32.980 31.583 87.026 1.00 26.69 61 ASN D O 1
ATOM 3958 N N . LYS D 1 67 ? -33.657 30.929 89.072 1.00 18.25 62 LYS D N 1
ATOM 3959 C CA . LYS D 1 67 ? -33.561 29.500 88.767 1.00 22.31 62 LYS D CA 1
ATOM 3960 C C . LYS D 1 67 ? -34.700 29.009 87.870 1.00 26.27 62 LYS D C 1
ATOM 3961 O O . LYS D 1 67 ? -34.663 27.881 87.374 1.00 24.93 62 LYS D O 1
ATOM 3967 N N . ASP D 1 68 ? -35.710 29.851 87.668 1.00 23.29 63 ASP D N 1
ATOM 3968 C CA . ASP D 1 68 ? -36.862 29.478 86.850 1.00 28.61 63 ASP D CA 1
ATOM 3969 C C . ASP D 1 68 ? -36.732 29.956 85.403 1.00 29.02 63 ASP D C 1
ATOM 3970 O O . ASP D 1 68 ? -37.357 29.403 84.496 1.00 23.72 63 ASP D O 1
ATOM 3975 N N . LEU D 1 69 ? -35.923 30.989 85.194 1.00 19.10 64 LEU D N 1
ATOM 3976 C CA . LEU D 1 69 ? -35.763 31.572 83.866 1.00 22.29 64 LEU D CA 1
ATOM 3977 C C . LEU D 1 69 ? -34.389 32.208 83.689 1.00 21.67 64 LEU D C 1
ATOM 3978 O O . LEU D 1 69 ? -34.077 33.217 84.321 1.00 23.89 64 LEU D O 1
ATOM 3983 N N . TYR D 1 70 ? -33.575 31.613 82.823 1.00 18.20 65 TYR D N 1
ATOM 3984 C CA . TYR D 1 70 ? -32.251 32.143 82.519 1.00 16.76 65 TYR D CA 1
ATOM 3985 C C . TYR D 1 70 ? -32.310 32.894 81.200 1.00 18.74 65 TYR D C 1
ATOM 3986 O O . TYR D 1 70 ? -32.662 32.321 80.170 1.00 16.00 65 TYR D O 1
ATOM 3995 N N . VAL D 1 71 ? -31.982 34.181 81.234 1.00 17.03 66 VAL D N 1
ATOM 3996 C CA . VAL D 1 71 ? -32.005 35.008 80.034 1.00 13.52 66 VAL D CA 1
ATOM 3997 C C . VAL D 1 71 ? -30.613 35.562 79.745 1.00 17.72 66 VAL D C 1
ATOM 3998 O O . VAL D 1 71 ? -30.135 36.453 80.444 1.00 18.91 66 VAL D O 1
ATOM 4002 N N . LEU D 1 72 ? -29.970 35.031 78.709 1.00 15.65 67 LEU D N 1
ATOM 4003 C CA . LEU D 1 72 ? -28.578 35.353 78.420 1.00 12.44 67 LEU D CA 1
ATOM 4004 C C . LEU D 1 72 ? -28.404 35.882 77.001 1.00 15.07 67 LEU D C 1
ATOM 4005 O O . LEU D 1 72 ? -28.918 35.298 76.046 1.00 19.45 67 LEU D O 1
ATOM 4010 N N . ARG D 1 73 ? -27.675 36.985 76.866 1.00 11.81 68 ARG D N 1
ATOM 4011 C CA . ARG D 1 73 ? -27.421 37.578 75.558 1.00 14.92 68 ARG D CA 1
ATOM 4012 C C . ARG D 1 73 ? -25.997 37.307 75.102 1.00 20.01 68 ARG D C 1
ATOM 4013 O O . ARG D 1 73 ? -25.063 37.310 75.905 1.00 19.23 68 ARG D O 1
ATOM 4021 N N . TYR D 1 74 ? -25.838 37.070 73.805 1.00 14.34 69 TYR D N 1
ATOM 4022 C CA . TYR D 1 74 ? -24.530 36.781 73.242 1.00 12.02 69 TYR D CA 1
ATOM 4023 C C . TYR D 1 74 ? -24.265 37.670 72.042 1.00 20.40 69 TYR D C 1
ATOM 4024 O O . TYR D 1 74 ? -25.175 38.309 71.515 1.00 13.03 69 TYR D O 1
ATOM 4033 N N . GLU D 1 75 ? -23.008 37.713 71.622 1.00 13.81 70 GLU D N 1
ATOM 4034 C CA . GLU D 1 75 ? -22.634 38.432 70.416 1.00 16.78 70 GLU D CA 1
ATOM 4035 C C . GLU D 1 75 ? -21.465 37.717 69.760 1.00 16.40 70 GLU D C 1
ATOM 4036 O O . GLU D 1 75 ? -20.565 37.231 70.448 1.00 17.65 70 GLU D O 1
ATOM 4042 N N . TYR D 1 76 ? -21.484 37.644 68.432 1.00 14.39 71 TYR D N 1
ATOM 4043 C CA . TYR D 1 76 ? -20.444 36.935 67.692 1.00 16.37 71 TYR D CA 1
ATOM 4044 C C . TYR D 1 76 ? -19.060 37.506 67.992 1.00 17.90 71 TYR D C 1
ATOM 4045 O O . TYR D 1 76 ? -18.890 38.724 68.077 1.00 10.89 71 TYR D O 1
ATOM 4054 N N . LYS D 1 77 ? -18.080 36.625 68.178 1.00 13.91 72 LYS D N 1
ATOM 4055 C CA . LYS D 1 77 ? -16.715 37.068 68.444 1.00 18.26 72 LYS D CA 1
ATOM 4056 C C . LYS D 1 77 ? -16.211 37.880 67.257 1.00 15.31 72 LYS D C 1
ATOM 4057 O O . LYS D 1 77 ? -16.351 37.465 66.106 1.00 21.82 72 LYS D O 1
ATOM 4063 N N . ASP D 1 78 ? -15.651 39.051 67.550 1.00 22.55 73 ASP D N 1
ATOM 4064 C CA . ASP D 1 78 ? -15.198 39.992 66.522 1.00 31.18 73 ASP D CA 1
ATOM 4065 C C . ASP D 1 78 ? -16.266 40.290 65.467 1.00 25.64 73 ASP D C 1
ATOM 4066 O O . ASP D 1 78 ? -15.964 40.470 64.285 1.00 22.14 73 ASP D O 1
ATOM 4071 N N . GLY D 1 79 ? -17.519 40.338 65.908 1.00 17.30 74 GLY D N 1
ATOM 4072 C CA . GLY D 1 79 ? -18.634 40.633 65.029 1.00 15.76 74 GLY D CA 1
ATOM 4073 C C . GLY D 1 79 ? -19.770 41.282 65.794 1.00 20.21 74 GLY D C 1
ATOM 4074 O O . GLY D 1 79 ? -19.689 41.448 67.013 1.00 18.45 74 GLY D O 1
ATOM 4075 N N . SER D 1 80 ? -20.835 41.638 65.082 1.00 16.35 75 SER D N 1
ATOM 4076 C CA . SER D 1 80 ? -21.956 42.352 65.689 1.00 16.99 75 SER D CA 1
ATOM 4077 C C . SER D 1 80 ? -23.239 41.524 65.780 1.00 20.67 75 SER D C 1
ATOM 4078 O O . SER D 1 80 ? -24.237 41.986 66.337 1.00 15.70 75 SER D O 1
ATOM 4081 N N . ARG D 1 81 ? -23.216 40.309 65.239 1.00 19.92 76 ARG D N 1
ATOM 4082 C CA . ARG D 1 81 ? -24.400 39.447 65.248 1.00 21.82 76 ARG D CA 1
ATOM 4083 C C . ARG D 1 81 ? -24.781 39.023 66.666 1.00 19.40 76 ARG D C 1
ATOM 4084 O O . ARG D 1 81 ? -23.952 38.500 67.410 1.00 15.21 76 ARG D O 1
ATOM 4092 N N . LYS D 1 82 ? -26.041 39.242 67.028 1.00 16.97 77 LYS D N 1
ATOM 4093 C CA . LYS D 1 82 ? -26.492 39.037 68.402 1.00 19.13 77 LYS D CA 1
ATOM 4094 C C . LYS D 1 82 ? -27.472 37.877 68.569 1.00 19.18 77 LYS D C 1
ATOM 4095 O O . LYS D 1 82 ? -28.271 37.590 67.675 1.00 16.88 77 LYS D O 1
ATOM 4101 N N . LEU D 1 83 ? -27.393 37.219 69.725 1.00 16.35 78 LEU D N 1
ATOM 4102 C CA . LEU D 1 83 ? -28.294 36.126 70.084 1.00 16.90 78 LEU D CA 1
ATOM 4103 C C . LEU D 1 83 ? -28.922 36.373 71.447 1.00 19.94 78 LEU D C 1
ATOM 4104 O O . LEU D 1 83 ? -28.255 36.840 72.371 1.00 20.51 78 LEU D O 1
ATOM 4109 N N . LEU D 1 84 ? -30.206 36.048 71.570 1.00 12.68 79 LEU D N 1
ATOM 4110 C CA . LEU D 1 84 ? -30.879 36.053 72.863 1.00 14.66 79 LEU D CA 1
ATOM 4111 C C . LEU D 1 84 ? -31.273 34.627 73.225 1.00 20.13 79 LEU D C 1
ATOM 4112 O O . LEU D 1 84 ? -32.161 34.044 72.601 1.00 18.07 79 LEU D O 1
ATOM 4117 N N . VAL D 1 85 ? -30.601 34.067 74.227 1.00 14.90 80 VAL D N 1
ATOM 4118 C CA . VAL D 1 85 ? -30.859 32.698 74.658 1.00 14.05 80 VAL D CA 1
ATOM 4119 C C . VAL D 1 85 ? -31.691 32.668 75.934 1.00 16.04 80 VAL D C 1
ATOM 4120 O O . VAL D 1 85 ? -31.375 33.353 76.908 1.00 18.58 80 VAL D O 1
ATOM 4124 N N . LYS D 1 86 ? -32.757 31.874 75.923 1.00 13.17 81 LYS D N 1
ATOM 4125 C CA . LYS D 1 86 ? -33.565 31.668 77.118 1.00 13.63 81 LYS D CA 1
ATOM 4126 C C . LYS D 1 86 ? -33.595 30.195 77.520 1.00 20.17 81 LYS D C 1
ATOM 4127 O O . LYS D 1 86 ? -33.801 29.318 76.682 1.00 19.57 81 LYS D O 1
ATOM 4133 N N . ALA D 1 87 ? -33.371 29.931 78.803 1.00 15.09 82 ALA D N 1
ATOM 4134 C CA . ALA D 1 87 ? -33.552 28.593 79.355 1.00 16.48 82 ALA D CA 1
ATOM 4135 C C . ALA D 1 87 ? -34.671 28.657 80.385 1.00 15.16 82 ALA D C 1
ATOM 4136 O O . ALA D 1 87 ? -34.548 29.342 81.400 1.00 18.81 82 ALA D O 1
ATOM 4138 N N . ILE D 1 88 ? -35.760 27.943 80.115 1.00 18.69 83 ILE D N 1
ATOM 4139 C CA . ILE D 1 88 ? -36.982 28.047 80.907 1.00 16.54 83 ILE D CA 1
ATOM 4140 C C . ILE D 1 88 ? -37.248 26.783 81.712 1.00 17.00 83 ILE D C 1
ATOM 4141 O O . ILE D 1 88 ? -37.422 25.710 81.139 1.00 14.73 83 ILE D O 1
ATOM 4146 N N . THR D 1 89 ? -37.296 26.912 83.036 1.00 13.20 84 THR D N 1
ATOM 4147 C CA . THR D 1 89 ? -37.535 25.763 83.910 1.00 21.00 84 THR D CA 1
ATOM 4148 C C . THR D 1 89 ? -39.011 25.366 83.927 1.00 21.36 84 THR D C 1
ATOM 4149 O O . THR D 1 89 ? -39.872 26.166 84.292 1.00 19.17 84 THR D O 1
ATOM 4153 N N . VAL D 1 90 ? -39.299 24.133 83.520 1.00 21.07 85 VAL D N 1
ATOM 4154 C CA . VAL D 1 90 ? -40.654 23.592 83.601 1.00 20.47 85 VAL D CA 1
ATOM 4155 C C . VAL D 1 90 ? -40.605 22.251 84.323 1.00 25.74 85 VAL D C 1
ATOM 4156 O O . VAL D 1 90 ? -40.398 21.205 83.699 1.00 17.89 85 VAL D O 1
ATOM 4160 N N . GLU D 1 91 ? -40.783 22.298 85.642 1.00 13.97 86 GLU D N 1
ATOM 4161 C CA . GLU D 1 91 ? -40.672 21.119 86.499 1.00 21.70 86 GLU D CA 1
ATOM 4162 C C . GLU D 1 91 ? -39.285 20.484 86.383 1.00 31.97 86 GLU D C 1
ATOM 4163 O O . GLU D 1 91 ? -38.290 21.121 86.729 1.00 35.38 86 GLU D O 1
ATOM 4169 N N . SER D 1 92 ? -39.203 19.250 85.893 1.00 23.27 87 SER D N 1
ATOM 4170 C CA . SER D 1 92 ? -37.901 18.592 85.768 1.00 29.96 87 SER D CA 1
ATOM 4171 C C . SER D 1 92 ? -37.312 18.718 84.365 1.00 29.96 87 SER D C 1
ATOM 4172 O O . SER D 1 92 ? -36.426 17.951 83.990 1.00 32.13 87 SER D O 1
ATOM 4175 N N . SER D 1 93 ? -37.805 19.682 83.591 1.00 22.51 88 SER D N 1
ATOM 4176 C CA . SER D 1 93 ? -37.273 19.930 82.252 1.00 25.49 88 SER D CA 1
ATOM 4177 C C . SER D 1 93 ? -36.906 21.394 82.042 1.00 22.47 88 SER D C 1
ATOM 4178 O O . SER D 1 93 ? -37.282 22.260 82.830 1.00 23.50 88 SER D O 1
ATOM 4181 N N . MET D 1 94 ? -36.169 21.663 80.971 1.00 18.35 89 MET D N 1
ATOM 4182 C CA . MET D 1 94 ? -35.886 23.030 80.568 1.00 20.83 89 MET D CA 1
ATOM 4183 C C . MET D 1 94 ? -36.233 23.217 79.099 1.00 22.31 89 MET D C 1
ATOM 4184 O O . MET D 1 94 ? -35.923 22.366 78.266 1.00 20.28 89 MET D O 1
ATOM 4189 N N . ILE D 1 95 ? -36.901 24.323 78.791 1.00 18.36 90 ILE D N 1
ATOM 4190 C CA . ILE D 1 95 ? -37.153 24.691 77.408 1.00 17.56 90 ILE D CA 1
ATOM 4191 C C . ILE D 1 95 ? -36.115 25.720 76.998 1.00 13.95 90 ILE D C 1
ATOM 4192 O O . ILE D 1 95 ? -35.950 26.747 77.656 1.00 19.67 90 ILE D O 1
ATOM 4197 N N . LEU D 1 96 ? -35.395 25.415 75.926 1.00 13.27 91 LEU D N 1
ATOM 4198 C CA . LEU D 1 96 ? -34.347 26.285 75.418 1.00 22.68 91 LEU D CA 1
ATOM 4199 C C . LEU D 1 96 ? -34.837 26.902 74.127 1.00 27.57 91 LEU D C 1
ATOM 4200 O O . LEU D 1 96 ? -35.304 26.193 73.241 1.00 24.45 91 LEU D O 1
ATOM 4205 N N . ASN D 1 97 ? -34.752 28.220 74.013 1.00 25.09 92 ASN D N 1
ATOM 4206 C CA . ASN D 1 97 ? -34.978 28.844 72.720 1.00 25.53 92 ASN D CA 1
ATOM 4207 C C . ASN D 1 97 ? -34.031 30.008 72.457 1.00 25.64 92 ASN D C 1
ATOM 4208 O O . ASN D 1 97 ? -33.494 30.613 73.386 1.00 17.70 92 ASN D O 1
ATOM 4213 N N . VAL D 1 98 ? -33.800 30.286 71.180 1.00 17.64 93 VAL D N 1
ATOM 4214 C CA . VAL D 1 98 ? -32.862 31.319 70.781 1.00 20.05 93 VAL D CA 1
ATOM 4215 C C . VAL D 1 98 ? -33.569 32.304 69.863 1.00 24.51 93 VAL D C 1
ATOM 4216 O O . VAL D 1 98 ? -34.382 31.909 69.030 1.00 26.16 93 VAL D O 1
ATOM 4220 N N . LEU D 1 99 ? -33.274 33.588 70.042 1.00 21.55 94 LEU D N 1
ATOM 4221 C CA . LEU D 1 99 ? -33.838 34.656 69.222 1.00 25.24 94 LEU D CA 1
ATOM 4222 C C . LEU D 1 99 ? -32.670 35.386 68.564 1.00 32.63 94 LEU D C 1
ATOM 4223 O O . LEU D 1 99 ? -31.742 35.812 69.251 1.00 20.46 94 LEU D O 1
ATOM 4228 N N . GLU D 1 100 ? -32.693 35.503 67.238 1.00 43.06 95 GLU D N 1
ATOM 4229 C CA . GLU D 1 100 ? -31.591 36.128 66.507 1.00 45.22 95 GLU D CA 1
ATOM 4230 C C . GLU D 1 100 ? -32.090 37.221 65.574 1.00 43.90 95 GLU D C 1
ATOM 4231 O O . GLU D 1 100 ? -32.959 38.009 65.940 1.00 52.14 95 GLU D O 1
ATOM 4237 N N . GLN D 1 105 ? -37.935 32.545 67.962 1.00 50.22 100 GLN D N 1
ATOM 4238 C CA . GLN D 1 105 ? -37.840 32.998 66.581 1.00 49.58 100 GLN D CA 1
ATOM 4239 C C . GLN D 1 105 ? -37.202 31.926 65.717 1.00 52.23 100 GLN D C 1
ATOM 4240 O O . GLN D 1 105 ? -37.762 31.520 64.700 1.00 59.50 100 GLN D O 1
ATOM 4246 N N . VAL D 1 106 ? -36.030 31.460 66.136 1.00 49.02 101 VAL D N 1
ATOM 4247 C CA . VAL D 1 106 ? -35.191 30.639 65.270 1.00 50.34 101 VAL D CA 1
ATOM 4248 C C . VAL D 1 106 ? -34.934 29.208 65.773 1.00 52.02 101 VAL D C 1
ATOM 4249 O O . VAL D 1 106 ? -35.018 28.254 64.998 1.00 62.20 101 VAL D O 1
ATOM 4253 N N . ALA D 1 107 ? -34.639 29.048 67.060 1.00 40.77 102 ALA D N 1
ATOM 4254 C CA . ALA D 1 107 ? -34.336 27.714 67.588 1.00 38.30 102 ALA D CA 1
ATOM 4255 C C . ALA D 1 107 ? -35.092 27.363 68.873 1.00 44.09 102 ALA D C 1
ATOM 4256 O O . ALA D 1 107 ? -35.360 28.233 69.697 1.00 44.68 102 ALA D O 1
ATOM 4258 N N . ASP D 1 108 ? -35.430 26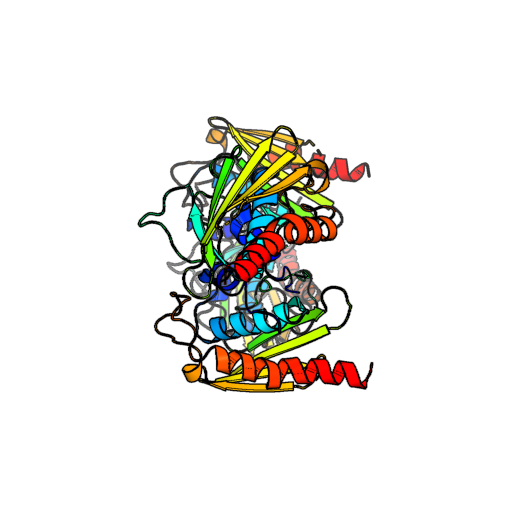.083 69.031 1.00 42.01 103 ASP D N 1
ATOM 4259 C CA . ASP D 1 108 ? -36.101 25.591 70.235 1.00 40.78 103 ASP D CA 1
ATOM 4260 C C . ASP D 1 108 ? -35.686 24.153 70.552 1.00 42.99 103 ASP D C 1
ATOM 4261 O O . ASP D 1 108 ? -35.415 23.360 69.648 1.00 43.40 103 ASP D O 1
ATOM 4266 N N . LEU D 1 109 ? -35.645 23.821 71.839 1.00 35.85 104 LEU D N 1
ATOM 4267 C CA . LEU D 1 109 ? -35.184 22.508 72.280 1.00 28.66 104 LEU D CA 1
ATOM 4268 C C . LEU D 1 109 ? -35.631 22.248 73.714 1.00 27.33 104 LEU D C 1
ATOM 4269 O O . LEU D 1 109 ? -35.448 23.092 74.591 1.00 27.24 104 LEU D O 1
ATOM 4274 N N . THR D 1 110 ? -36.224 21.083 73.950 1.00 25.24 105 THR D N 1
ATOM 4275 C CA . THR D 1 110 ? -36.678 20.716 75.288 1.00 25.02 105 THR D CA 1
ATOM 4276 C C . THR D 1 110 ? -35.810 19.604 75.863 1.00 23.74 105 THR D C 1
ATOM 4277 O O . THR D 1 110 ? -35.631 18.564 75.232 1.00 22.54 105 THR D O 1
ATOM 4281 N N . LEU D 1 111 ? -35.276 19.827 77.062 1.00 22.12 106 LEU D N 1
ATOM 4282 C CA . LEU D 1 111 ? -34.377 18.863 77.692 1.00 21.19 106 LEU D CA 1
ATOM 4283 C C . LEU D 1 111 ? -34.856 18.429 79.075 1.00 25.85 106 LEU D C 1
ATOM 4284 O O . LEU D 1 111 ? -35.215 19.262 79.905 1.00 29.04 106 LEU D O 1
ATOM 4289 N N . ASN D 1 112 ? -34.853 17.122 79.316 1.00 27.92 107 ASN D N 1
ATOM 4290 C CA . ASN D 1 112 ? -35.155 16.574 80.635 1.00 26.03 107 ASN D CA 1
ATOM 4291 C C . ASN D 1 112 ? -33.903 16.635 81.512 1.00 24.60 107 ASN D C 1
ATOM 4292 O O . ASN D 1 112 ? -32.859 16.094 81.149 1.00 30.75 107 ASN D O 1
ATOM 4297 N N . LEU D 1 113 ? -34.007 17.306 82.656 1.00 26.07 108 LEU D N 1
ATOM 4298 C CA . LEU D 1 113 ? -32.878 17.440 83.576 1.00 25.71 108 LEU D CA 1
ATOM 4299 C C . LEU D 1 113 ? -32.475 16.081 84.141 1.00 29.31 108 LEU D C 1
ATOM 4300 O O . LEU D 1 113 ? -31.293 15.823 84.381 1.00 32.13 108 LEU D O 1
ATOM 4305 N N . ASP D 1 114 ? -33.467 15.218 84.347 1.00 26.71 109 ASP D N 1
ATOM 4306 C CA . ASP D 1 114 ? -33.234 13.861 84.836 1.00 33.93 109 ASP D CA 1
ATOM 4307 C C . ASP D 1 114 ? -32.300 13.091 83.905 1.00 27.23 109 ASP D C 1
ATOM 4308 O O . ASP D 1 114 ? -31.601 12.172 84.331 1.00 27.24 109 ASP D O 1
ATOM 4313 N N . ASP D 1 115 ? -32.292 13.476 82.632 1.00 25.22 110 ASP D N 1
ATOM 4314 C CA . ASP D 1 115 ? -31.498 12.788 81.617 1.00 31.41 110 ASP D CA 1
ATOM 4315 C C . ASP D 1 115 ? -30.032 13.242 81.535 1.00 28.15 110 ASP D C 1
ATOM 4316 O O . ASP D 1 115 ? -29.191 12.516 81.000 1.00 27.12 110 ASP D O 1
ATOM 4321 N N . TYR D 1 116 ? -29.721 14.430 82.055 1.00 27.59 111 TYR D N 1
ATOM 4322 C CA . TYR D 1 116 ? -28.399 15.024 81.826 1.00 24.38 111 TYR D CA 1
ATOM 4323 C C . TYR D 1 116 ? -27.667 15.544 83.068 1.00 23.12 111 TYR D C 1
ATOM 4324 O O . TYR D 1 116 ? -26.453 15.748 83.035 1.00 29.89 111 TYR D O 1
ATOM 4333 N N . ILE D 1 117 ? -28.397 15.769 84.153 1.00 19.52 112 ILE D N 1
ATOM 4334 C CA . ILE D 1 117 ? -27.788 16.304 85.367 1.00 20.55 112 ILE D CA 1
ATOM 4335 C C . ILE D 1 117 ? -28.023 15.370 86.553 1.00 26.49 112 ILE D C 1
ATOM 4336 O O . ILE D 1 117 ? -29.162 15.025 86.859 1.00 22.28 112 ILE D O 1
ATOM 4341 N N . ASP D 1 118 ? -26.946 14.962 87.217 1.00 24.30 113 ASP D N 1
ATOM 4342 C CA . ASP D 1 118 ? -27.067 14.141 88.419 1.00 31.46 113 ASP D CA 1
ATOM 4343 C C . ASP D 1 118 ? -27.216 15.034 89.648 1.00 35.67 113 ASP D C 1
ATOM 4344 O O . ASP D 1 118 ? -26.288 15.750 90.024 1.00 39.05 113 ASP D O 1
ATOM 4349 N N . ALA D 1 119 ? -28.397 14.991 90.258 1.00 33.92 114 ALA D N 1
ATOM 4350 C CA . ALA D 1 119 ? -28.680 15.764 91.465 1.00 44.69 114 ALA D CA 1
ATOM 4351 C C . ALA D 1 119 ? -27.723 15.415 92.605 1.00 36.61 114 ALA D C 1
ATOM 4352 O O . ALA D 1 119 ? -27.306 16.286 93.368 1.00 39.08 114 ALA D O 1
ATOM 4354 N N . GLU D 1 120 ? -27.371 14.137 92.703 1.00 38.50 115 GLU D N 1
ATOM 4355 C CA . GLU D 1 120 ? -26.536 13.635 93.792 1.00 41.20 115 GLU D CA 1
ATOM 4356 C C . GLU D 1 120 ? -25.110 14.199 93.811 1.00 43.21 115 GLU D C 1
ATOM 4357 O O . GLU D 1 120 ? -24.471 14.242 94.864 1.00 44.93 115 GLU D O 1
ATOM 4363 N N . HIS D 1 121 ? -24.607 14.618 92.652 1.00 43.65 116 HIS D N 1
ATOM 4364 C CA . HIS D 1 121 ? -23.199 15.003 92.532 1.00 45.84 116 HIS D CA 1
ATOM 4365 C C . HIS D 1 121 ? -23.004 16.344 91.824 1.00 46.58 116 HIS D C 1
ATOM 4366 O O . HIS D 1 121 ? -22.098 16.497 91.004 1.00 43.85 116 HIS D O 1
ATOM 4373 N N . LEU D 1 122 ? -23.838 17.316 92.169 1.00 48.03 117 LEU D N 1
ATOM 4374 C CA . LEU D 1 122 ? -23.936 18.563 91.415 1.00 51.55 117 LEU D CA 1
ATOM 4375 C C . LEU D 1 122 ? -22.671 19.421 91.377 1.00 56.99 117 LEU D C 1
ATOM 4376 O O . LEU D 1 122 ? -22.321 19.974 90.333 1.00 65.17 117 LEU D O 1
ATOM 4381 N N . GLY D 1 123 ? -21.999 19.550 92.516 1.00 53.85 118 GLY D N 1
ATOM 4382 C CA . GLY D 1 123 ? -20.825 20.400 92.608 1.00 47.02 118 GLY D CA 1
ATOM 4383 C C . GLY D 1 123 ? -19.556 19.711 92.143 1.00 42.71 118 GLY D C 1
ATOM 4384 O O . GLY D 1 123 ? -18.490 20.328 92.076 1.00 36.95 118 GLY D O 1
ATOM 4385 N N . ASP D 1 124 ? -19.674 18.427 91.818 1.00 36.37 119 ASP D N 1
ATOM 4386 C CA . ASP D 1 124 ? -18.535 17.625 91.378 1.00 29.21 119 ASP D CA 1
ATOM 4387 C C . ASP D 1 124 ? -18.552 17.435 89.857 1.00 27.71 119 ASP D C 1
ATOM 4388 O O . ASP D 1 124 ? -19.377 16.685 89.334 1.00 29.80 119 ASP D O 1
ATOM 4393 N N . PHE D 1 125 ? -17.628 18.100 89.161 1.00 23.70 120 PHE D N 1
ATOM 4394 C CA . PHE D 1 125 ? -17.665 18.201 87.693 1.00 22.23 120 PHE D CA 1
ATOM 4395 C C . PHE D 1 125 ? -17.820 16.893 86.916 1.00 20.71 120 PHE D C 1
ATOM 4396 O O . PHE D 1 125 ? -18.687 16.786 86.053 1.00 27.43 120 PHE D O 1
ATOM 4404 N N . HIS D 1 126 ? -16.974 15.911 87.207 1.00 16.92 121 HIS D N 1
ATOM 4405 C CA . HIS D 1 126 ? -16.948 14.680 86.415 1.00 19.53 121 HIS D CA 1
ATOM 4406 C C . HIS D 1 126 ? -18.171 13.778 86.610 1.00 29.84 121 HIS D C 1
ATOM 4407 O O . HIS D 1 126 ? -18.374 12.827 85.851 1.00 29.49 121 HIS D O 1
ATOM 4414 N N . ARG D 1 127 ? -18.983 14.077 87.618 1.00 22.26 122 ARG D N 1
ATOM 4415 C CA . ARG D 1 127 ? -20.170 13.272 87.896 1.00 26.29 122 ARG D CA 1
ATOM 4416 C C . ARG D 1 127 ? -21.450 14.106 87.866 1.00 24.09 122 ARG D C 1
ATOM 4417 O O . ARG D 1 127 ? -22.528 13.628 88.226 1.00 26.71 122 ARG D O 1
ATOM 4425 N N . THR D 1 128 ? -21.323 15.353 87.428 1.00 21.44 123 THR D N 1
ATOM 4426 C CA . THR D 1 128 ? -22.468 16.243 87.313 1.00 26.96 123 THR D CA 1
ATOM 4427 C C . THR D 1 128 ? -23.253 15.962 86.030 1.00 30.91 123 THR D C 1
ATOM 4428 O O . THR D 1 128 ? -24.487 15.932 86.043 1.00 27.93 123 THR D O 1
ATOM 4432 N N . TYR D 1 129 ? -22.536 15.735 84.932 1.00 26.04 124 TYR D N 1
ATOM 4433 C CA . TYR D 1 129 ? -23.180 15.548 83.631 1.00 28.75 124 TYR D CA 1
ATOM 4434 C C . TYR D 1 129 ? -23.331 14.084 83.221 1.00 29.05 124 TYR D C 1
ATOM 4435 O O . TYR D 1 129 ? -22.363 13.326 83.204 1.00 29.04 124 TYR D O 1
ATOM 4444 N N . LYS D 1 130 ? -24.561 13.701 82.895 1.00 30.77 125 LYS D N 1
ATOM 4445 C CA . LYS D 1 130 ? -24.853 12.371 82.373 1.00 33.17 125 LYS D CA 1
ATOM 4446 C C . LYS D 1 130 ? -25.137 12.487 80.880 1.00 27.27 125 LYS D C 1
ATOM 4447 O O . LYS D 1 130 ? -25.646 13.514 80.429 1.00 30.68 125 LYS D O 1
ATOM 4453 N N . ASN D 1 131 ? -24.802 11.445 80.120 1.00 30.18 126 ASN D N 1
ATOM 4454 C CA . ASN D 1 131 ? -25.083 11.401 78.685 1.00 29.81 126 ASN D CA 1
ATOM 4455 C C . ASN D 1 131 ? -24.632 12.665 77.953 1.00 29.86 126 ASN D C 1
ATOM 4456 O O . ASN D 1 131 ? -25.359 13.195 77.112 1.00 27.61 126 ASN D O 1
ATOM 4461 N N . SER D 1 132 ? -23.437 13.147 78.289 1.00 25.60 127 SER D N 1
ATOM 4462 C CA . SER D 1 132 ? -22.965 14.448 77.813 1.00 33.53 127 SER D CA 1
ATOM 4463 C C . SER D 1 132 ? -22.806 14.532 76.293 1.00 34.19 127 SER D C 1
ATOM 4464 O O . SER D 1 132 ? -23.035 15.587 75.700 1.00 31.39 127 SER D O 1
ATOM 4467 N N . GLU D 1 133 ? -22.415 13.426 75.666 1.00 32.00 128 GLU D N 1
ATOM 4468 C CA . GLU D 1 133 ? -22.265 13.402 74.213 1.00 30.87 128 GLU D CA 1
ATOM 4469 C C . GLU D 1 133 ? -23.603 13.579 73.501 1.00 29.69 128 GLU D C 1
ATOM 4470 O O . GLU D 1 133 ? -23.694 14.304 72.509 1.00 36.67 128 GLU D O 1
ATOM 4476 N N . GLU D 1 134 ? -24.641 12.922 74.009 1.00 33.03 129 GLU D N 1
ATOM 4477 C CA . GLU D 1 134 ? -25.987 13.128 73.485 1.00 30.95 129 GLU D CA 1
ATOM 4478 C C . GLU D 1 134 ? -26.411 14.579 73.680 1.00 18.51 129 GLU D C 1
ATOM 4479 O O . GLU D 1 134 ? -27.038 15.182 72.804 1.00 27.94 129 GLU D O 1
ATOM 4485 N N . LEU D 1 135 ? -26.068 15.131 74.840 1.00 24.81 130 LEU D N 1
ATOM 4486 C CA . LEU D 1 135 ? -26.415 16.509 75.168 1.00 25.10 130 LEU D CA 1
ATOM 4487 C C . LEU D 1 135 ? -25.772 17.473 74.182 1.00 23.31 130 LEU D C 1
ATOM 4488 O O . LEU D 1 135 ? -26.426 18.395 73.691 1.00 23.66 130 LEU D O 1
ATOM 4493 N N . ARG D 1 136 ? -24.491 17.253 73.893 1.00 23.71 131 ARG D N 1
ATOM 4494 C CA . ARG D 1 136 ? -23.771 18.069 72.920 1.00 22.85 131 ARG D CA 1
ATOM 4495 C C . ARG D 1 136 ? -24.466 18.044 71.559 1.00 29.69 131 ARG D C 1
ATOM 4496 O O . ARG D 1 136 ? -24.749 19.091 70.978 1.00 32.90 131 ARG D O 1
ATOM 4504 N N . SER D 1 137 ? -24.745 16.842 71.064 1.00 28.85 132 SER D N 1
ATOM 4505 C CA . SER D 1 137 ? -25.338 16.670 69.740 1.00 29.35 132 SER D CA 1
ATOM 4506 C C . SER D 1 137 ? -26.716 17.316 69.615 1.00 29.62 132 SER D C 1
ATOM 4507 O O . SER D 1 137 ? -27.033 17.921 68.591 1.00 29.71 132 SER D O 1
ATOM 4510 N N . ARG D 1 138 ? -27.537 17.184 70.654 1.00 27.96 133 ARG D N 1
ATOM 4511 C CA . ARG D 1 138 ? -28.881 17.761 70.626 1.00 31.94 133 ARG D CA 1
ATOM 4512 C C . ARG D 1 138 ? -28.847 19.289 70.662 1.00 28.19 133 ARG D C 1
ATOM 4513 O O . ARG D 1 138 ? -29.618 19.952 69.967 1.00 22.43 133 ARG D O 1
ATOM 4521 N N . ILE D 1 139 ? -27.954 19.845 71.476 1.00 23.39 134 ILE D N 1
ATOM 4522 C CA . ILE D 1 139 ? -27.782 21.293 71.525 1.00 23.06 134 ILE D CA 1
ATOM 4523 C C . ILE D 1 139 ? -27.251 21.812 70.187 1.00 29.16 134 ILE D C 1
ATOM 4524 O O . ILE D 1 139 ? -27.680 22.857 69.702 1.00 31.61 134 ILE D O 1
ATOM 4529 N N . VAL D 1 140 ? -26.330 21.067 69.582 1.00 33.88 135 VAL D N 1
ATOM 4530 C CA . VAL D 1 140 ? -25.783 21.449 68.281 1.00 35.07 135 VAL D CA 1
ATOM 4531 C C . VAL D 1 140 ? -26.850 21.432 67.180 1.00 34.31 135 VAL D C 1
ATOM 4532 O O . VAL D 1 140 ? -27.013 22.412 66.450 1.00 35.26 135 VAL D O 1
ATOM 4536 N N . SER D 1 141 ? -27.578 20.324 67.069 1.00 31.80 136 SER D N 1
ATOM 4537 C CA . SER D 1 141 ? -28.603 20.191 66.035 1.00 37.16 136 SER D CA 1
ATOM 4538 C C . SER D 1 141 ? -29.836 21.032 66.346 1.00 35.63 136 SER D C 1
ATOM 4539 O O . SER D 1 141 ? -30.451 21.604 65.446 1.00 44.88 136 SER D O 1
ATOM 4542 N N . GLY D 1 142 ? -30.195 21.105 67.622 1.00 34.40 137 GLY D N 1
ATOM 4543 C CA . GLY D 1 142 ? -31.385 21.828 68.033 1.00 35.78 137 GLY D CA 1
ATOM 4544 C C . GLY D 1 142 ? -31.213 23.334 68.140 1.00 31.67 137 GLY D C 1
ATOM 4545 O O . GLY D 1 142 ? -32.158 24.087 67.904 1.00 34.28 137 GLY D O 1
ATOM 4546 N N . ILE D 1 143 ? -30.010 23.776 68.494 1.00 29.54 138 ILE D N 1
ATOM 4547 C CA . ILE D 1 143 ? -29.758 25.194 68.743 1.00 28.81 138 ILE D CA 1
ATOM 4548 C C . ILE D 1 143 ? -28.716 25.804 67.797 1.00 29.96 138 ILE D C 1
ATOM 4549 O O . ILE D 1 143 ? -29.010 26.749 67.066 1.00 35.50 138 ILE D O 1
ATOM 4554 N N . ILE D 1 144 ? -27.501 25.262 67.818 1.00 31.88 139 ILE D N 1
ATOM 4555 C CA . ILE D 1 144 ? -26.383 25.852 67.081 1.00 34.58 139 ILE D CA 1
ATOM 4556 C C . ILE D 1 144 ? -26.602 25.873 65.564 1.00 27.04 139 ILE D C 1
ATOM 4557 O O . ILE D 1 144 ? -26.485 26.918 64.923 1.00 28.85 139 ILE D O 1
ATOM 4562 N N . THR D 1 145 ? -26.923 24.715 64.996 1.00 27.03 140 THR D N 1
ATOM 4563 C CA . THR D 1 145 ? -27.040 24.581 63.541 1.00 28.45 140 THR D CA 1
ATOM 4564 C C . THR D 1 145 ? -28.111 25.468 62.868 1.00 30.43 140 THR D C 1
ATOM 4565 O O . THR D 1 145 ? -27.814 26.130 61.871 1.00 33.76 140 THR D O 1
ATOM 4569 N N . PRO D 1 146 ? -29.350 25.489 63.399 1.00 33.29 141 PRO D N 1
ATOM 4570 C CA . PRO D 1 146 ? -30.337 26.403 62.807 1.00 39.32 141 PRO D CA 1
ATOM 4571 C C . PRO D 1 146 ? -29.871 27.861 62.791 1.00 41.53 141 PRO D C 1
ATOM 4572 O O . PRO D 1 146 ? -30.083 28.543 61.787 1.00 42.79 141 PRO D O 1
ATOM 4576 N N . ILE D 1 147 ? -29.244 28.316 63.874 1.00 39.02 142 ILE D N 1
ATOM 4577 C CA . ILE D 1 147 ? -28.635 29.645 63.918 1.00 47.53 142 ILE D CA 1
ATOM 4578 C C . ILE D 1 147 ? -27.658 29.827 62.761 1.00 51.77 142 ILE D C 1
ATOM 4579 O O . ILE D 1 147 ? -27.735 30.806 62.017 1.00 52.81 142 ILE D O 1
ATOM 4584 N N . HIS D 1 148 ? -26.740 28.876 62.613 1.00 51.36 143 HIS D N 1
ATOM 4585 C CA . HIS D 1 148 ? -25.743 28.939 61.549 1.00 57.47 143 HIS D CA 1
ATOM 4586 C C . HIS D 1 148 ? -26.391 28.826 60.173 1.00 64.14 143 HIS D C 1
ATOM 4587 O O . HIS D 1 148 ? -25.887 29.373 59.194 1.00 66.44 143 HIS D O 1
ATOM 4594 N N . GLU D 1 149 ? -27.508 28.109 60.105 1.00 67.59 144 GLU D N 1
ATOM 4595 C CA . GLU D 1 149 ? -28.250 27.975 58.857 1.00 76.19 144 GLU D CA 1
ATOM 4596 C C . GLU D 1 149 ? -29.036 29.241 58.542 1.00 79.35 144 GLU D C 1
ATOM 4597 O O . GLU D 1 149 ? -29.259 29.568 57.376 1.00 79.64 144 GLU D O 1
ATOM 4603 N N . GLN D 1 150 ? -29.461 29.942 59.589 1.00 82.73 145 GLN D N 1
ATOM 4604 C CA . GLN D 1 150 ? -30.125 31.229 59.442 1.00 88.29 145 GLN D CA 1
ATOM 4605 C C . GLN D 1 150 ? -29.182 32.180 58.720 1.00 91.33 145 GLN D C 1
ATOM 4606 O O . GLN D 1 150 ? -29.590 32.947 57.848 1.00 90.97 145 GLN D O 1
ATOM 4612 N N . TRP D 1 151 ? -27.907 32.098 59.084 1.00 94.95 146 TRP D N 1
ATOM 4613 C CA . TRP D 1 151 ? -26.871 32.969 58.544 1.00 98.24 146 TRP D CA 1
ATOM 4614 C C . TRP D 1 151 ? -26.434 32.556 57.134 1.00 99.72 146 TRP D C 1
ATOM 4615 O O . TRP D 1 151 ? -25.391 32.991 56.643 1.00 99.17 146 TRP D O 1
ATOM 4626 N N . GLU D 1 152 ? -27.232 31.709 56.490 1.00 101.50 147 GLU D N 1
ATOM 4627 C CA . GLU D 1 152 ? -26.958 31.279 55.122 1.00 103.03 147 GLU D CA 1
ATOM 4628 C C . GLU D 1 152 ? -28.213 31.410 54.249 1.00 102.22 147 GLU D C 1
ATOM 4629 O O . GLU D 1 152 ? -28.493 30.546 53.416 1.00 101.38 147 GLU D O 1
ATOM 4635 N N . LYS D 1 153 ? -28.971 32.486 54.466 1.00 101.39 148 LYS D N 1
ATOM 4636 C CA . LYS D 1 153 ? -30.085 32.864 53.589 1.00 101.98 148 LYS D CA 1
ATOM 4637 C C . LYS D 1 153 ? -30.502 34.319 53.820 1.00 105.26 148 LYS D C 1
ATOM 4638 O O . LYS D 1 153 ? -30.245 34.883 54.885 1.00 104.56 148 LYS D O 1
ATOM 4644 N N . ALA D 1 154 ? -31.145 34.913 52.814 1.00 108.72 149 ALA D N 1
ATOM 4645 C CA . ALA D 1 154 ? -31.608 36.300 52.870 1.00 110.08 149 ALA D CA 1
ATOM 4646 C C . ALA D 1 154 ? -30.474 37.278 53.167 1.00 113.57 149 ALA D C 1
ATOM 4647 O O . ALA D 1 154 ? -30.096 38.081 52.315 1.00 114.55 149 ALA D O 1
#

CATH classification: 3.40.1000.30

Nearest PDB structures (foldseek):
  4ouh-assembly1_B  TM=1.007E+00  e=5.588E-31  Homo sapiens
  4ouh-assembly3_D  TM=1.002E+00  e=3.951E-27  Homo sapiens
  2vt8-assembly2_B  TM=9.878E-01  e=5.239E-23  Homo sapiens
  2vt8-assembly1_A  TM=9.801E-01  e=9.225E-23  Homo sapiens
  3akn-assembly1_A  TM=6.673E-01  e=8.762E-01  Rattus norvegicus

Secondary structure (DSSP, 8-state):
----TTHHHHHHHHGGG--SHHHHHHHHHHHHHHTTTEEEEEESSS--TT---BSSPPTTTTS-SSEEEEEEEESSTT-EEEEEEEEETTEEEEEEE--EEEEEEEHHHHB-STTTT-HHHHBSSHHHHHHHHIIIIIHHHHHHHHHH-/----TTHHHHHHHTTTT--SHHHHHHHHHHHHHHHTTEEEEEESSS--TT---BSSPPTTTTS-TTEEEEEEEETTS--EEEEEEEEETTEEEEEEE--EEEEEEHHHHB-GGGTT-HHHHBSSHHHHHHHHIIIIIHHHHHHHHHH-/----TTHHHHHHTTTTT--SHHHHHHHHHHHHHHHTTEEEEEESSS--TT---BSSPPTTTTS-SSEEEEEEEETTSS-EEEEEEEEETTEEEEEEE--EEEEEEGGGTB-TT-TT-HHHHB-SHHHHHHHHIIIIIHHHHHHHHT-/---TTHHHHHHHHGGG--SHHHHHHHHHHHHHHHTTEEEEEESSS--TT---BSSPPTTTTS-SSEEEEEEEETTS--EEEEEEEEETTEEEEEEE---EEEEEEHHHHB-GGGTT-HHHHBSSHHHHHHHHIIIIIHHHHHHTT--

Solvent-accessible surface area: 27694 Å² total; per-residue (Å²): 166,22,44,20,17,0,15,17,0,0,5,33,55,7,43,118,24,15,91,26,53,25,0,0,0,1,0,3,3,0,0,2,0,8,9,44,25,9,13,2,25,6,54,28,82,143,96,32,147,146,44,129,71,13,24,54,22,19,100,30,15,26,123,73,62,96,71,3,22,3,19,2,28,52,155,108,48,86,42,93,4,30,2,63,1,51,33,63,165,44,24,0,54,0,38,0,71,80,145,85,11,91,18,67,0,56,2,71,68,2,3,28,58,139,50,28,32,19,40,131,132,0,26,80,88,40,122,91,0,64,62,83,0,43,76,17,0,16,49,36,15,88,104,87,79,92,180,87,132,160,24,40,21,16,0,15,20,0,0,11,46,54,5,59,119,22,15,95,27,52,23,0,0,1,1,0,4,3,0,0,2,2,8,12,48,23,13,12,1,29,7,33,10,92,133,110,32,137,60,45,77,68,12,23,24,23,15,66,31,17,26,117,68,66,96,75,2,25,4,18,1,24,101,127,134,33,84,30,112,10,31,4,69,2,52,26,71,164,42,26,0,62,1,39,2,92,70,131,13,97,18,71,0,58,1,70,67,1,4,36,62,153,35,32,76,72,47,131,146,0,29,81,87,44,121,89,0,67,62,81,0,46,74,17,3,20,51,47,8,99,94,65,118,100,162,82,140,164,23,55,20,18,0,13,19,0,0,4,47,55,5,29,133,43,13,91,27,55,26,0,0,0,1,0,3,2,0,0,2,1,1,12,49,14,12,15,1,24,5,51,27,85,51,63,29,52,127,16,97,54,9,18,53,22,14,85,29,20,24,127,70,62,99,70,3,20,3,21,1,24,52,94,108,34,72,22,114,8,35,2,64,1,50,34,63,163,43,22,0,52,0,38,0,87,67,119,12,89,20,71,0,56,1,68,68,2,4,35,61,136,37,29,68,57,43,114,131,0,28,80,88,44,120,89,0,67,65,84,0,45,73,19,2,20,52,51,6,96,99,69,103,122,164,120,92,52,18,13,0,16,25,0,0,4,47,62,3,27,118,43,17,103,28,52,24,0,0,1,1,0,2,2,0,0,2,2,8,12,54,24,16,10,1,26,3,52,26,91,133,98,31,145,109,48,135,67,11,15,58,22,14,60,30,22,19,129,74,64,96,72,2,22,2,17,1,26,69,120,140,30,87,42,118,9,21,2,52,2,49,26,71,164,40,25,0,64,1,37,2,69,85,174,28,6,110,21,78,0,58,1,70,65,2,2,29,70,146,56,28,57,52,44,134,94,0,28,82,91,45,116,86,0,70,68,90,0,47,74,16,4,24,50,30,9,104,106,86,133,120,182,149

B-factor: mean 28.92, std 17.72, range [5.22, 114.55]

Foldseek 3Di:
DFDLPCLVVQLVVCLVLFDFLLSNLVSSLLSLVVSLFKFWFAWDPDRDPQTDTHSHDHPPQRVDSAKGWTKIAGNPDGQIKIWIWGDDPQKTWIWMVSPIFIDIGGSVQFADGVCCSPVVRGTHPSVVSSVRSCVRPVVVNVVVVVVVD/DFDLPCLVVQLVVCLVLQDFLQSNLVSSLLSLQVRLFKFWQAFDPDHDPQGDGHSHQHPCQRVDSAKGWTKIAGNPDGQIKIWMWGDDPQKTWIAMDVGFIDIGGSVQFADGVPSNPVVRGTDPVVVVSVRSCVRPVVVVVVVVVVVD/DFDLPCLVVQLVVPLVPDDFLQSNLVSSLLSLVVSLFKFWFAWDPDHDPQGDTHSHQHPCQPVDSQKGWTKIAGNVRPAIKTWIWGDDPQWTWIQMDSGFIDIGRSVQFADGVPSNDPVRGGHPVVVVSVRCCVRPVVVVVVVVVVD/DDLPCLVVQLVVQLVVDDDLLSQLVSSLLSLQVVLFKFWFAFDPDDDPQGDGHSHQGPCQPVDSAKGWTKIAGDVHGQIKIWMWGDDPQKTWIDIDNCFFIDIGGSVQFADGVQCSPPVRGTHPVVVVSVCCCVGPVVRVVVVVVDD

InterPro domains:
  IPR013886 PI31 proteasome regulator, C-terminal [PF08577] (177-248)
  IPR021625 PI31 proteasome regulator, N-terminal [PF11566] (12-148)
  IPR045128 Proteasome inhibitor PI31-like [PTHR13266] (1-270)